Protein AF-0000000087546563 (afdb_homodimer)

Solvent-accessible surface area (backbone atoms only — not comparable to full-atom values): 35695 Å² total; per-residue (Å²): 128,81,80,75,61,71,53,74,60,68,45,46,82,27,60,76,42,55,42,74,51,66,76,96,80,68,78,49,48,36,34,35,38,38,41,41,60,23,12,33,53,44,26,48,36,26,34,49,48,50,50,53,48,50,25,61,22,24,71,49,60,54,56,43,82,40,41,26,10,70,91,32,49,60,36,42,28,61,81,70,51,57,39,75,33,78,34,34,52,90,71,58,72,51,73,38,48,29,43,30,28,32,19,24,93,71,34,78,94,64,90,48,71,68,58,32,51,50,52,49,45,15,45,75,64,67,21,29,38,30,11,34,21,51,14,36,53,58,44,42,71,48,67,70,32,68,78,31,53,35,12,38,22,75,77,48,44,67,36,46,49,68,77,37,71,54,38,41,78,43,40,35,10,45,31,81,40,95,54,32,36,17,11,16,21,37,61,15,21,34,58,48,42,43,57,56,43,34,75,76,62,30,65,57,52,41,50,19,43,40,60,68,58,47,54,13,60,52,73,69,16,58,73,51,58,76,81,46,80,54,86,47,80,80,59,53,66,50,55,54,49,42,53,50,50,48,65,76,23,32,43,66,60,70,50,65,63,54,44,17,56,74,48,71,46,51,56,68,54,49,36,48,47,28,36,73,75,60,52,33,45,58,67,58,46,50,49,48,50,23,46,50,49,31,50,48,43,36,49,40,40,89,59,49,69,61,52,39,24,43,57,30,40,37,93,42,57,67,59,39,44,51,52,35,22,71,68,70,71,43,54,63,73,76,49,40,51,77,76,68,69,70,72,79,115,127,80,79,76,58,70,51,71,62,68,46,44,80,27,59,76,42,55,42,74,51,68,75,94,80,68,80,49,47,38,34,36,37,37,40,41,61,23,12,35,52,46,26,50,36,26,34,49,48,50,51,52,48,48,25,64,23,24,74,50,60,54,56,42,81,40,42,25,10,71,92,32,50,60,35,41,29,60,82,69,52,58,40,75,34,79,35,35,51,89,71,59,72,54,73,38,49,29,43,32,28,33,19,23,94,71,34,78,92,62,90,48,71,68,58,32,52,50,51,49,45,16,45,75,62,65,22,29,37,29,9,32,19,50,15,37,53,57,44,41,72,48,68,71,31,68,78,33,53,35,12,38,22,77,76,49,44,67,35,45,49,69,77,37,73,56,38,41,80,44,41,34,9,46,30,81,39,95,52,32,35,16,10,16,21,36,60,14,22,33,58,48,42,43,58,56,41,32,77,75,61,31,64,56,52,40,50,19,44,40,59,68,59,48,53,13,58,52,72,69,18,58,72,52,59,72,86,47,79,58,77,45,80,81,57,52,65,50,57,54,50,41,52,49,50,48,65,76,23,33,42,65,60,70,50,66,63,55,43,18,57,75,48,69,46,51,56,67,55,48,38,49,48,28,36,73,75,58,49,35,44,58,68,58,46,51,50,50,51,24,46,51,49,31,50,47,43,36,49,40,40,89,59,49,69,61,51,40,24,42,57,29,41,37,92,42,57,69,60,39,44,52,52,35,21,71,68,69,70,44,54,63,75,75,51,41,52,76,77,69,70,70,72,80,114

Structure (mmCIF, N/CA/C/O backbone):
data_AF-0000000087546563-model_v1
#
loop_
_entity.id
_entity.type
_entity.pdbx_description
1 polymer 'HTH araC/xylS-type domain-containing protein'
#
loop_
_atom_site.group_PDB
_atom_site.id
_atom_site.type_symbol
_atom_site.label_atom_id
_atom_site.label_alt_id
_atom_site.label_comp_id
_atom_site.label_asym_id
_atom_site.label_entity_id
_atom_site.label_seq_id
_atom_site.pdbx_PDB_ins_code
_atom_site.Cartn_x
_atom_site.Cartn_y
_atom_site.Cartn_z
_atom_site.occupancy
_atom_site.B_iso_or_equiv
_atom_site.auth_se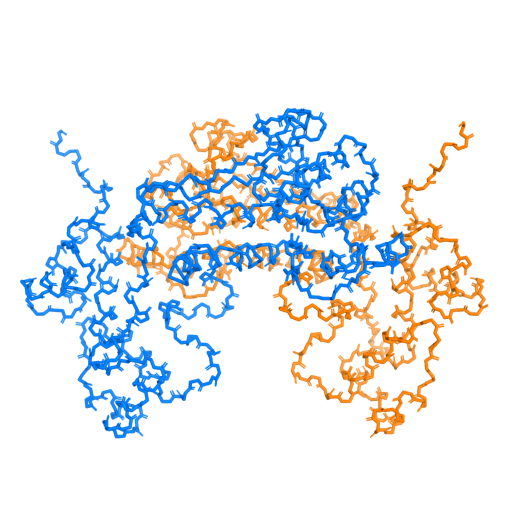q_id
_atom_site.auth_comp_id
_atom_site.auth_asym_id
_atom_site.auth_atom_id
_atom_site.pdbx_PDB_model_num
ATOM 1 N N . MET A 1 1 ? -28.641 -32.812 5.699 1 21.67 1 MET A N 1
ATOM 2 C CA . MET A 1 1 ? -27.547 -33.031 4.758 1 21.67 1 MET A CA 1
ATOM 3 C C . MET A 1 1 ? -26.312 -32.25 5.168 1 21.67 1 MET A C 1
ATOM 5 O O . MET A 1 1 ? -26.391 -31.078 5.516 1 21.67 1 MET A O 1
ATOM 9 N N . PRO A 1 2 ? -25.25 -32.844 5.727 1 24.44 2 PRO A N 1
ATOM 10 C CA . PRO A 1 2 ? -24.172 -32.156 6.461 1 24.44 2 PRO A CA 1
ATOM 11 C C . PRO A 1 2 ? -23.578 -30.984 5.688 1 24.44 2 PRO A C 1
ATOM 13 O O . PRO A 1 2 ? -23.641 -30.953 4.457 1 24.44 2 PRO A O 1
ATOM 16 N N . SER A 1 3 ? -23.609 -29.812 6.211 1 26.53 3 SER A N 1
ATOM 17 C CA . SER A 1 3 ? -23.156 -28.531 5.688 1 26.53 3 SER A CA 1
ATOM 18 C C . SER A 1 3 ? -21.797 -28.656 4.996 1 26.53 3 SER A C 1
ATOM 20 O O . SER A 1 3 ? -20.875 -29.234 5.559 1 26.53 3 SER A O 1
ATOM 22 N N . ALA A 1 4 ? -21.766 -28.812 3.709 1 29.7 4 ALA A N 1
ATOM 23 C CA . ALA A 1 4 ? -20.656 -28.984 2.768 1 29.7 4 ALA A CA 1
ATOM 24 C C . ALA A 1 4 ? -19.469 -28.125 3.16 1 29.7 4 ALA A C 1
ATOM 26 O O . ALA A 1 4 ? -19.609 -26.906 3.346 1 29.7 4 ALA A O 1
ATOM 27 N N . PHE A 1 5 ? -18.531 -28.625 3.834 1 29.25 5 PHE A N 1
ATOM 28 C CA . PHE A 1 5 ? -17.219 -28.047 4.141 1 29.25 5 PHE A CA 1
ATOM 29 C C . PHE A 1 5 ? -16.656 -27.328 2.926 1 29.25 5 PHE A C 1
ATOM 31 O O . PHE A 1 5 ? -16.453 -27.938 1.87 1 29.25 5 PHE A O 1
ATOM 38 N N . GLU A 1 6 ? -17.031 -26.203 2.762 1 35.12 6 GLU A N 1
ATOM 39 C CA . GLU A 1 6 ? -16.375 -25.422 1.713 1 35.12 6 GLU A CA 1
ATOM 40 C C . GLU A 1 6 ? -14.891 -25.203 2.035 1 35.12 6 GLU A C 1
ATOM 42 O O . GLU A 1 6 ? -14.555 -24.641 3.076 1 35.12 6 GLU A O 1
ATOM 47 N N . SER A 1 7 ? -14.094 -26.047 1.576 1 39.12 7 SER A N 1
ATOM 48 C CA . SER A 1 7 ? -12.656 -26.047 1.79 1 39.12 7 SER A CA 1
ATOM 49 C C . SER A 1 7 ? -12.078 -24.641 1.664 1 39.12 7 SER A C 1
ATOM 51 O O . SER A 1 7 ? -12.367 -23.922 0.703 1 39.12 7 SER A O 1
ATOM 53 N N . VAL A 1 8 ? -11.711 -24.188 2.803 1 39.94 8 VAL A N 1
ATOM 54 C CA . VAL A 1 8 ? -11.055 -22.891 2.873 1 39.94 8 VAL A CA 1
ATOM 55 C C . VAL A 1 8 ? -9.922 -22.828 1.847 1 39.94 8 VAL A C 1
ATOM 57 O O . VAL A 1 8 ? -9.57 -21.75 1.373 1 39.94 8 VAL A O 1
ATOM 60 N N . LEU A 1 9 ? -9.469 -24.094 1.472 1 39.16 9 LEU A N 1
ATOM 61 C CA . LEU A 1 9 ? -8.305 -24.156 0.592 1 39.16 9 LEU A CA 1
ATOM 62 C C . LEU A 1 9 ? -8.734 -24.141 -0.873 1 39.16 9 LEU A C 1
ATOM 64 O O . LEU A 1 9 ? -7.93 -23.844 -1.755 1 39.16 9 LEU A O 1
ATOM 68 N N . LYS A 1 10 ? -10 -24.641 -1.037 1 39.56 10 LYS A N 1
ATOM 69 C CA . LYS A 1 10 ? -10.453 -24.766 -2.42 1 39.56 10 LYS A CA 1
ATOM 70 C C . LYS A 1 10 ? -10.32 -23.438 -3.162 1 39.56 10 LYS A C 1
ATOM 72 O O . LYS A 1 10 ? -10.008 -23.422 -4.355 1 39.56 10 LYS A O 1
ATOM 77 N N . ASN A 1 11 ? -10.641 -22.406 -2.293 1 38.78 11 ASN A N 1
ATOM 78 C CA . ASN A 1 11 ? -10.688 -21.125 -2.982 1 38.78 11 ASN A CA 1
ATOM 79 C C . ASN A 1 11 ? -9.352 -20.406 -2.912 1 38.78 11 ASN A C 1
ATOM 81 O O . ASN A 1 11 ? -9.273 -19.188 -3.156 1 38.78 11 ASN A O 1
ATOM 85 N N . LYS A 1 12 ? -8.352 -21.156 -2.439 1 39.34 12 LYS A N 1
ATOM 86 C CA . LYS A 1 12 ? -7.008 -20.594 -2.426 1 39.34 12 LYS A CA 1
ATOM 87 C C . LYS A 1 12 ? -6.348 -20.719 -3.797 1 39.34 12 LYS A C 1
ATOM 89 O O . LYS A 1 12 ? -6.734 -21.562 -4.605 1 39.34 12 LYS A O 1
ATOM 94 N N . ASN A 1 13 ? -5.449 -19.938 -4.066 1 36.09 13 ASN A N 1
ATOM 95 C CA . ASN A 1 13 ? -4.695 -19.859 -5.312 1 36.09 13 ASN A CA 1
ATOM 96 C C . ASN A 1 13 ? -5.613 -19.641 -6.512 1 36.09 13 ASN A C 1
ATOM 98 O O . ASN A 1 13 ? -5.43 -20.25 -7.562 1 36.09 13 ASN A O 1
ATOM 102 N N . MET A 1 14 ? -6.809 -19.125 -6.152 1 36.34 14 MET A N 1
ATOM 103 C CA . MET A 1 14 ? -7.789 -18.875 -7.203 1 36.34 14 MET A CA 1
ATOM 104 C C . MET A 1 14 ? -7.301 -17.781 -8.156 1 36.34 14 MET A C 1
ATOM 106 O O . MET A 1 14 ? -7.992 -17.453 -9.125 1 36.34 14 MET A O 1
ATOM 110 N N . ALA A 1 15 ? -6.367 -17.062 -7.707 1 36.5 15 ALA A N 1
ATOM 111 C CA . ALA A 1 15 ? -5.918 -15.984 -8.594 1 36.5 15 ALA A CA 1
ATOM 112 C C . ALA A 1 15 ? -5.859 -16.453 -10.039 1 36.5 15 ALA A C 1
ATOM 114 O O . ALA A 1 15 ? -5.906 -15.641 -10.969 1 36.5 15 ALA A O 1
ATOM 115 N N . TYR A 1 16 ? -5.711 -17.828 -10.258 1 35.41 16 TYR A N 1
ATOM 116 C CA . TYR A 1 16 ? -5.52 -18.297 -11.625 1 35.41 16 TYR A CA 1
ATOM 117 C C . TYR A 1 16 ? -6.801 -18.922 -12.164 1 35.41 16 TYR A C 1
ATOM 119 O O . TYR A 1 16 ? -6.812 -19.469 -13.281 1 35.41 16 TYR A O 1
ATOM 127 N N . ARG A 1 17 ? -7.773 -19.188 -11.359 1 38.88 17 ARG A N 1
ATOM 128 C CA . ARG A 1 17 ? -8.992 -19.703 -11.977 1 38.88 17 ARG A CA 1
ATOM 129 C C . ARG A 1 17 ? -10.031 -18.594 -12.133 1 38.88 17 ARG A C 1
ATOM 131 O O . ARG A 1 17 ? -10.273 -17.812 -11.195 1 38.88 17 ARG A O 1
ATOM 138 N N . ARG A 1 18 ? -10.344 -18.266 -13.398 1 42.06 18 ARG A N 1
ATOM 139 C CA . ARG A 1 18 ? -11.484 -17.406 -13.672 1 42.06 18 ARG A CA 1
ATOM 140 C C . ARG A 1 18 ? -12.711 -17.844 -12.875 1 42.06 18 ARG A C 1
ATOM 142 O O . ARG A 1 18 ? -13.109 -19.016 -12.945 1 42.06 18 ARG A O 1
ATOM 149 N N . LEU A 1 19 ? -12.859 -17.391 -11.641 1 44.19 19 LEU A N 1
ATOM 150 C CA . LEU A 1 19 ? -14.094 -17.688 -10.922 1 44.19 19 LEU A CA 1
ATOM 151 C C . LEU A 1 19 ? -15.305 -17.547 -11.844 1 44.19 19 LEU A C 1
ATOM 153 O O . LEU A 1 19 ? -15.305 -16.703 -12.742 1 44.19 19 LEU A O 1
ATOM 157 N N . GLY A 1 20 ? -15.891 -18.562 -12.188 1 42.91 20 GLY A N 1
ATOM 158 C CA . GLY A 1 20 ? -17.109 -18.547 -12.992 1 42.91 20 GLY A CA 1
ATOM 159 C C . GLY A 1 20 ? -17.938 -17.297 -12.789 1 42.91 20 GLY A C 1
ATOM 160 O O . GLY A 1 20 ? -17.859 -16.656 -11.742 1 42.91 20 GLY A O 1
ATOM 161 N N . SER A 1 21 ? -18 -16.469 -13.875 1 45.44 21 SER A N 1
ATOM 162 C CA . SER A 1 21 ? -18.812 -15.258 -13.891 1 45.44 21 SER A CA 1
ATOM 163 C C . SER A 1 21 ? -20.125 -15.461 -13.133 1 45.44 21 SER A C 1
ATOM 165 O O . SER A 1 21 ? -20.75 -16.516 -13.234 1 45.44 21 SER A O 1
ATOM 167 N N . PRO A 1 22 ? -20.266 -14.82 -12.055 1 44.06 22 PRO A N 1
ATOM 168 C CA . PRO A 1 22 ? -21.703 -14.898 -11.773 1 44.06 22 PRO A CA 1
ATOM 169 C C . PRO A 1 22 ? -22.547 -14.961 -13.047 1 44.06 22 PRO A C 1
ATOM 171 O O . PRO A 1 22 ? -22.047 -14.695 -14.141 1 44.06 22 PRO A O 1
ATOM 174 N N . GLY A 1 23 ? -23.891 -15.031 -13.023 1 45.31 23 GLY A N 1
ATOM 175 C CA . GLY A 1 23 ? -24.844 -15.141 -14.125 1 45.31 23 GLY A CA 1
ATOM 176 C C . GLY A 1 23 ? -24.547 -14.18 -15.266 1 45.31 23 GLY A C 1
ATOM 177 O O . GLY A 1 23 ? -24.078 -13.062 -15.031 1 45.31 23 GLY A O 1
ATOM 178 N N . ALA A 1 24 ? -24.25 -14.656 -16.562 1 47.72 24 ALA A N 1
ATOM 179 C CA . ALA A 1 24 ? -24.078 -14.086 -17.906 1 47.72 24 ALA A CA 1
ATOM 180 C C . ALA A 1 24 ? -24.75 -12.719 -18 1 47.72 24 ALA A C 1
ATOM 182 O O . ALA A 1 24 ? -24.297 -11.859 -18.766 1 47.72 24 ALA A O 1
ATOM 183 N N . ASP A 1 25 ? -25.719 -12.297 -17.125 1 57 25 ASP A N 1
ATOM 184 C CA . ASP A 1 25 ? -26.594 -11.203 -17.516 1 57 25 ASP A CA 1
ATOM 185 C C . ASP A 1 25 ? -26.312 -9.953 -16.688 1 57 25 ASP A C 1
ATOM 187 O O . ASP A 1 25 ? -27.016 -8.953 -16.812 1 57 25 ASP A O 1
ATOM 191 N N . GLN A 1 26 ? -25.25 -9.867 -15.773 1 69.5 26 GLN A N 1
ATOM 192 C CA . GLN A 1 26 ? -25.266 -8.641 -14.984 1 69.5 26 GLN A CA 1
ATOM 193 C C . GLN A 1 26 ? -24.203 -7.656 -15.492 1 69.5 26 GLN A C 1
ATOM 195 O O . GLN A 1 26 ? -23.062 -8.031 -15.727 1 69.5 26 GLN A O 1
ATOM 200 N N . ALA A 1 27 ? -24.656 -6.383 -15.883 1 85.62 27 ALA A N 1
ATOM 201 C CA . ALA A 1 27 ? -23.797 -5.273 -16.281 1 85.62 27 ALA A CA 1
ATOM 202 C C . ALA A 1 27 ? -22.734 -4.992 -15.219 1 85.62 27 ALA A C 1
ATOM 204 O O . ALA A 1 27 ? -22.984 -5.125 -14.023 1 85.62 27 ALA A O 1
ATOM 205 N N . PRO A 1 28 ? -21.5 -4.699 -15.586 1 91.38 28 PRO A N 1
ATOM 206 C CA . PRO A 1 28 ? -20.438 -4.402 -14.625 1 91.38 28 PRO A CA 1
ATOM 207 C C . PRO A 1 28 ? -20.75 -3.188 -13.758 1 91.38 28 PRO A C 1
ATOM 209 O O . PRO A 1 28 ? -21.469 -2.281 -14.195 1 91.38 28 PRO A O 1
ATOM 212 N N . THR A 1 29 ? -20.359 -3.262 -12.531 1 95.5 29 THR A N 1
ATOM 213 C CA . THR A 1 29 ? -20.438 -2.111 -11.641 1 95.5 29 THR A CA 1
ATOM 214 C C . THR A 1 29 ? -19.531 -0.98 -12.125 1 95.5 29 THR A C 1
ATOM 216 O O . THR A 1 29 ? -18.344 -1.188 -12.367 1 95.5 29 THR A O 1
ATOM 219 N N . ARG A 1 30 ? -20.141 0.19 -12.336 1 95.81 30 ARG A N 1
ATOM 220 C CA . ARG A 1 30 ? -19.391 1.343 -12.828 1 95.81 30 ARG A CA 1
ATOM 221 C C . ARG A 1 30 ? -18.719 2.084 -11.672 1 95.81 30 ARG A C 1
ATOM 223 O O . ARG A 1 30 ? -19.391 2.6 -10.781 1 95.81 30 ARG A O 1
ATOM 230 N N . VAL A 1 31 ? -17.359 2.145 -11.695 1 97.81 31 VAL A N 1
ATOM 231 C CA . VAL A 1 31 ? -16.578 2.814 -10.648 1 97.81 31 VAL A CA 1
ATOM 232 C C . VAL A 1 31 ? -15.789 3.965 -11.258 1 97.81 31 VAL A C 1
ATOM 234 O O . VAL A 1 31 ? -14.977 3.758 -12.164 1 97.81 31 VAL A O 1
ATOM 237 N N . ALA A 1 32 ? -16.016 5.18 -10.758 1 98.31 32 ALA A N 1
ATOM 238 C CA . ALA A 1 32 ? -15.266 6.34 -11.234 1 98.31 32 ALA A CA 1
ATOM 239 C C . ALA A 1 32 ? -14.375 6.906 -10.133 1 98.31 32 ALA A C 1
ATOM 241 O O . ALA A 1 32 ? -14.789 7.004 -8.977 1 98.31 32 ALA A O 1
ATOM 242 N N . PHE A 1 33 ? -13.164 7.195 -10.484 1 98.56 33 PHE A N 1
ATOM 243 C CA . PHE A 1 33 ? -12.219 7.891 -9.609 1 98.56 33 PHE A CA 1
ATOM 244 C C . PHE A 1 33 ? -11.945 9.297 -10.133 1 98.56 33 PHE A C 1
ATOM 246 O O . PHE A 1 33 ? -11.43 9.469 -11.242 1 98.56 33 PHE A O 1
ATOM 253 N N . VAL A 1 34 ? -12.289 10.273 -9.344 1 98.69 34 VAL A N 1
ATOM 254 C CA . VAL A 1 34 ? -11.938 11.656 -9.664 1 98.69 34 VAL A CA 1
ATOM 255 C C . VAL A 1 34 ? -10.555 11.984 -9.109 1 98.69 34 VAL A C 1
ATOM 257 O O . VAL A 1 34 ? -10.344 11.961 -7.895 1 98.69 34 VAL A O 1
ATOM 260 N N . LEU A 1 35 ? -9.672 12.297 -9.992 1 98.06 35 LEU A N 1
ATOM 261 C CA . LEU A 1 35 ? -8.289 12.562 -9.609 1 98.06 35 LEU A CA 1
ATOM 262 C C . LEU A 1 35 ? -8.047 14.055 -9.469 1 98.06 35 LEU A C 1
ATOM 264 O O . LEU A 1 35 ? -8.125 14.797 -10.453 1 98.06 35 LEU A O 1
ATOM 268 N N . MET A 1 36 ? -7.758 14.484 -8.234 1 97.62 36 MET A N 1
ATOM 269 C CA . MET A 1 36 ? -7.355 15.867 -7.988 1 97.62 36 MET A CA 1
ATOM 270 C C . MET A 1 36 ? -5.887 16.078 -8.344 1 97.62 36 MET A C 1
ATOM 272 O O . MET A 1 36 ? -5.109 15.125 -8.367 1 97.62 36 MET A O 1
ATOM 276 N N . ASP A 1 37 ? -5.504 17.297 -8.617 1 94.81 37 ASP A N 1
ATOM 277 C CA . ASP A 1 37 ? -4.086 17.578 -8.805 1 94.81 37 ASP A CA 1
ATOM 278 C C . ASP A 1 37 ? -3.281 17.219 -7.562 1 94.81 37 ASP A C 1
ATOM 280 O O . ASP A 1 37 ? -3.672 17.562 -6.445 1 94.81 37 ASP A O 1
ATOM 284 N N . ASN A 1 38 ? -2.197 16.453 -7.789 1 93.44 38 ASN A N 1
ATOM 285 C CA . ASN A 1 38 ? -1.298 16.016 -6.723 1 93.44 38 ASN A CA 1
ATOM 286 C C . ASN A 1 38 ? -1.952 14.969 -5.832 1 93.44 38 ASN A C 1
ATOM 288 O O . ASN A 1 38 ? -1.668 14.898 -4.637 1 93.44 38 ASN A O 1
ATOM 292 N N . PHE A 1 39 ? -2.869 14.234 -6.43 1 96.75 39 PHE A N 1
ATOM 293 C CA . PHE A 1 39 ? -3.486 13.156 -5.664 1 96.75 39 PHE A CA 1
ATOM 294 C C . PHE A 1 39 ? -2.449 12.117 -5.27 1 96.75 39 PHE A C 1
ATOM 296 O O . PHE A 1 39 ? -1.395 12.008 -5.898 1 96.75 39 PHE A O 1
ATOM 303 N N . SER A 1 40 ? -2.752 11.414 -4.18 1 97.25 40 SER A N 1
ATOM 304 C CA . SER A 1 40 ? -1.879 10.328 -3.748 1 97.25 40 SER A CA 1
ATOM 305 C C . SER A 1 40 ? -1.948 9.148 -4.711 1 97.25 40 SER A C 1
ATOM 307 O O . SER A 1 40 ? -2.938 8.414 -4.734 1 97.25 40 SER A O 1
ATOM 309 N N . MET A 1 41 ? -0.913 8.945 -5.438 1 95.56 41 MET A N 1
ATOM 310 C CA . MET A 1 41 ? -0.834 7.816 -6.367 1 95.56 41 MET A CA 1
ATOM 311 C C . MET A 1 41 ? -0.939 6.488 -5.621 1 95.56 41 MET A C 1
ATOM 313 O O . MET A 1 41 ? -1.61 5.566 -6.086 1 95.56 41 MET A O 1
ATOM 317 N N . MET A 1 42 ? -0.294 6.398 -4.488 1 95.56 42 MET A N 1
ATOM 318 C CA . MET A 1 42 ? -0.267 5.156 -3.721 1 95.56 42 MET A CA 1
ATOM 319 C C . MET A 1 42 ? -1.67 4.77 -3.262 1 95.56 42 MET A C 1
ATOM 321 O O . MET A 1 42 ? -2.074 3.613 -3.396 1 95.56 42 MET A O 1
ATOM 325 N N . SER A 1 43 ? -2.42 5.738 -2.748 1 97.12 43 SER A N 1
ATOM 326 C CA . SER A 1 43 ? -3.789 5.465 -2.318 1 97.12 43 SER A CA 1
ATOM 327 C C . SER A 1 43 ? -4.672 5.078 -3.498 1 97.12 43 SER A C 1
ATOM 329 O O . SER A 1 43 ? -5.477 4.148 -3.398 1 97.12 43 SER A O 1
ATOM 331 N N . PHE A 1 44 ? -4.523 5.809 -4.559 1 97.69 44 PHE A N 1
ATOM 332 C CA . PHE A 1 44 ? -5.297 5.551 -5.766 1 97.69 44 PHE A CA 1
ATOM 333 C C . PHE A 1 44 ? -5.016 4.148 -6.301 1 97.69 44 PHE A C 1
ATOM 335 O O . PHE A 1 44 ? -5.945 3.396 -6.598 1 97.69 44 PHE A O 1
ATOM 342 N N . THR A 1 45 ? -3.795 3.803 -6.391 1 95.81 45 THR A N 1
ATOM 343 C CA . THR A 1 45 ? -3.398 2.514 -6.949 1 95.81 45 THR A CA 1
ATOM 344 C C . THR A 1 45 ? -3.889 1.369 -6.062 1 95.81 45 THR A C 1
ATOM 346 O O . THR A 1 45 ? -4.301 0.322 -6.566 1 95.81 45 THR A O 1
ATOM 349 N N . GLY A 1 46 ? -3.779 1.544 -4.738 1 96.12 46 GLY A N 1
ATOM 350 C CA . GLY A 1 46 ? -4.328 0.532 -3.85 1 96.12 46 GLY A CA 1
ATOM 351 C C . GLY A 1 46 ? -5.797 0.253 -4.098 1 96.12 46 GLY A C 1
ATOM 352 O O . GLY A 1 46 ? -6.219 -0.905 -4.113 1 96.12 46 GLY A O 1
ATOM 353 N N . ALA A 1 47 ? -6.551 1.257 -4.336 1 97.5 47 ALA A N 1
ATOM 354 C CA . ALA A 1 47 ? -7.984 1.117 -4.582 1 97.5 47 ALA A CA 1
ATOM 355 C C . ALA A 1 47 ? -8.25 0.456 -5.93 1 97.5 47 ALA A C 1
ATOM 357 O O . ALA A 1 47 ? -9.039 -0.482 -6.023 1 97.5 47 ALA A O 1
ATOM 358 N N . VAL A 1 48 ? -7.559 0.888 -6.949 1 97 48 VAL A N 1
ATOM 359 C CA . VAL A 1 48 ? -7.789 0.413 -8.305 1 97 48 VAL A CA 1
ATOM 360 C C . VAL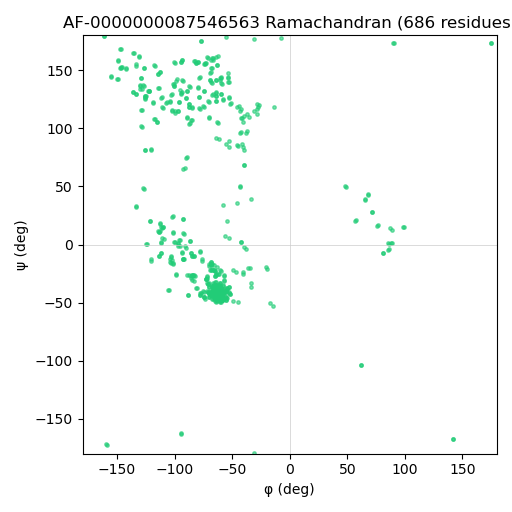 A 1 48 ? -7.316 -1.033 -8.438 1 97 48 VAL A C 1
ATOM 362 O O . VAL A 1 48 ? -7.938 -1.833 -9.148 1 97 48 VAL A O 1
ATOM 365 N N . ASP A 1 49 ? -6.211 -1.368 -7.754 1 95.75 49 ASP A N 1
ATOM 366 C CA . ASP A 1 49 ? -5.645 -2.709 -7.852 1 95.75 49 ASP A CA 1
ATOM 367 C C . ASP A 1 49 ? -6.645 -3.766 -7.387 1 95.75 49 ASP A C 1
ATOM 369 O O . ASP A 1 49 ? -6.723 -4.848 -7.969 1 95.75 49 ASP A O 1
ATOM 373 N N . ALA A 1 50 ? -7.41 -3.439 -6.355 1 95.75 50 ALA A N 1
ATOM 374 C CA . ALA A 1 50 ? -8.438 -4.355 -5.875 1 95.75 50 ALA A CA 1
ATOM 375 C C . ALA A 1 50 ? -9.438 -4.688 -6.977 1 95.75 50 ALA A C 1
ATOM 377 O O . ALA A 1 50 ? -9.773 -5.855 -7.188 1 95.75 50 ALA A O 1
ATOM 378 N N . LEU A 1 51 ? -9.859 -3.705 -7.746 1 94.94 51 LEU A N 1
ATOM 379 C CA . LEU A 1 51 ? -10.875 -3.861 -8.781 1 94.94 51 LEU A CA 1
ATOM 380 C C . LEU A 1 51 ? -10.305 -4.59 -9.992 1 94.94 51 LEU A C 1
ATOM 382 O O . LEU A 1 51 ? -10.945 -5.492 -10.539 1 94.94 51 LEU A O 1
ATOM 386 N N . VAL A 1 52 ? -9.109 -4.164 -10.383 1 92.5 52 VAL A N 1
ATOM 387 C CA . VAL A 1 52 ? -8.484 -4.758 -11.562 1 92.5 52 VAL A CA 1
ATOM 388 C C . VAL A 1 52 ? -8.188 -6.234 -11.305 1 92.5 52 VAL A C 1
ATOM 390 O O . VAL A 1 52 ? -8.43 -7.078 -12.164 1 92.5 52 VAL A O 1
ATOM 393 N N . THR A 1 53 ? -7.66 -6.535 -10.102 1 90.62 53 THR A N 1
ATOM 394 C CA . THR A 1 53 ? -7.371 -7.922 -9.75 1 90.62 53 THR A CA 1
ATOM 395 C C . THR A 1 53 ? -8.656 -8.742 -9.672 1 90.62 53 THR A C 1
ATOM 397 O O . THR A 1 53 ? -8.688 -9.898 -10.102 1 90.62 53 THR A O 1
ATOM 400 N N . ALA A 1 54 ? -9.75 -8.156 -9.141 1 90.75 54 ALA A N 1
ATOM 401 C CA . ALA A 1 54 ? -11.047 -8.828 -9.148 1 90.75 54 ALA A CA 1
ATOM 402 C C . ALA A 1 54 ? -11.453 -9.227 -10.57 1 90.75 54 ALA A C 1
ATOM 404 O O . ALA A 1 54 ? -11.883 -10.359 -10.805 1 90.75 54 ALA A O 1
ATOM 405 N N . ASN A 1 55 ? -11.32 -8.266 -11.508 1 86.12 55 ASN A N 1
ATOM 406 C CA . ASN A 1 55 ? -11.664 -8.539 -12.898 1 86.12 55 ASN A CA 1
ATOM 407 C C . ASN A 1 55 ? -10.82 -9.672 -13.477 1 86.12 55 ASN A C 1
ATOM 409 O O . ASN A 1 55 ? -11.305 -10.477 -14.273 1 86.12 55 ASN A O 1
ATOM 413 N N . LEU A 1 56 ? -9.531 -9.672 -13.062 1 78.94 56 LEU A N 1
ATOM 414 C CA . LEU A 1 56 ? -8.617 -10.695 -13.555 1 78.94 56 LEU A CA 1
ATOM 415 C C . LEU A 1 56 ? -9.047 -12.078 -13.07 1 78.94 56 LEU A C 1
ATOM 417 O O . LEU A 1 56 ? -8.781 -13.086 -13.734 1 78.94 56 LEU A O 1
ATOM 421 N N . MET A 1 57 ? -9.734 -12.094 -11.93 1 76.69 57 MET A N 1
ATOM 422 C CA . MET A 1 57 ? -10.117 -13.352 -11.305 1 76.69 57 MET A CA 1
ATOM 423 C C . MET A 1 57 ? -11.438 -13.867 -11.875 1 76.69 57 MET A C 1
ATOM 425 O O . MET A 1 57 ? -11.852 -14.992 -11.594 1 76.69 57 MET A O 1
ATOM 429 N N . CYS A 1 58 ? -12.062 -13.023 -12.703 1 74.5 58 CYS A N 1
ATOM 430 C CA . CYS A 1 58 ? -13.375 -13.367 -13.242 1 74.5 58 CYS A CA 1
ATOM 431 C C . CYS A 1 58 ? -13.336 -13.5 -14.758 1 74.5 58 CYS A C 1
ATOM 433 O O . CYS A 1 58 ? -12.453 -12.93 -15.406 1 74.5 58 CYS A O 1
ATOM 435 N N . ASP A 1 59 ? -14.234 -14.281 -15.305 1 66.81 59 ASP A N 1
ATOM 436 C CA . ASP A 1 59 ? -14.305 -14.461 -16.75 1 66.81 59 ASP A CA 1
ATOM 437 C C . ASP A 1 59 ? -14.711 -13.164 -17.453 1 66.81 59 ASP A C 1
ATOM 439 O O . ASP A 1 59 ? -14.172 -12.828 -18.5 1 66.81 59 ASP A O 1
ATOM 443 N N . MET A 1 60 ? -15.695 -12.57 -16.812 1 74.81 60 MET A N 1
ATOM 444 C CA . MET A 1 60 ? -16.125 -11.258 -17.281 1 74.81 60 MET A CA 1
ATOM 445 C C . MET A 1 60 ? -15.805 -10.18 -16.266 1 74.81 60 MET A C 1
ATOM 447 O O . MET A 1 60 ? -15.891 -10.414 -15.062 1 74.81 60 MET A O 1
ATOM 451 N N . PRO A 1 61 ? -15.555 -9.047 -16.797 1 82.44 61 PRO A N 1
ATOM 452 C CA . PRO A 1 61 ? -15.234 -7.98 -15.844 1 82.44 61 PRO A CA 1
ATOM 453 C C . PRO A 1 61 ? -16.406 -7.641 -14.914 1 82.44 61 PRO A C 1
ATOM 455 O O . PRO A 1 61 ? -17.531 -7.469 -15.383 1 82.44 61 PRO A O 1
ATOM 458 N N . LEU A 1 62 ? -16.156 -7.574 -13.672 1 89.12 62 LEU A N 1
ATOM 459 C CA . LEU A 1 62 ? -17.141 -7.211 -12.664 1 89.12 62 LEU A CA 1
ATOM 460 C C . LEU A 1 62 ? -17.25 -5.695 -12.523 1 89.12 62 LEU A C 1
ATOM 462 O O . LEU A 1 62 ? -18.297 -5.176 -12.148 1 89.12 62 LEU A O 1
ATOM 466 N N . TYR A 1 63 ? -16.125 -5.07 -12.875 1 93.38 63 TYR A N 1
ATOM 467 C CA . TYR A 1 63 ? -16.062 -3.629 -12.656 1 93.38 63 TYR A CA 1
ATOM 468 C C . TYR A 1 63 ? -15.586 -2.908 -13.914 1 93.38 63 TYR A C 1
ATOM 470 O O . TYR A 1 63 ? -14.711 -3.4 -14.625 1 93.38 63 TYR A O 1
ATOM 478 N N . GLU A 1 64 ? -16.219 -1.864 -14.195 1 93.69 64 GLU A N 1
ATOM 479 C CA . GLU A 1 64 ? -15.742 -0.881 -15.164 1 93.69 64 GLU A CA 1
ATOM 480 C C . GLU A 1 64 ? -15.148 0.34 -14.469 1 93.69 64 GLU A C 1
ATOM 482 O O . GLU A 1 64 ? -15.852 1.058 -13.75 1 93.69 64 GLU A O 1
ATOM 487 N N . ILE A 1 65 ? -13.883 0.533 -14.672 1 95.69 65 ILE A N 1
ATOM 488 C CA . ILE A 1 65 ? -13.156 1.564 -13.938 1 95.69 65 ILE A CA 1
ATOM 489 C C . ILE A 1 65 ? -12.938 2.779 -14.836 1 95.69 65 ILE A C 1
ATOM 491 O O . ILE A 1 65 ? -12.453 2.648 -15.961 1 95.69 65 ILE A O 1
ATOM 495 N N . LEU A 1 66 ? -13.289 3.912 -14.312 1 95.25 66 LEU A N 1
ATOM 496 C CA . LEU A 1 66 ? -13.18 5.172 -15.047 1 95.25 66 LEU A CA 1
ATOM 497 C C . LEU A 1 66 ? -12.375 6.191 -14.25 1 95.25 66 LEU A C 1
ATOM 499 O O . LEU A 1 66 ? -12.633 6.402 -13.062 1 95.25 66 LEU A O 1
ATOM 503 N N . THR A 1 67 ? -11.359 6.766 -14.891 1 96.38 67 THR A N 1
ATOM 504 C CA . THR A 1 67 ? -10.617 7.863 -14.273 1 96.38 67 THR A CA 1
ATOM 505 C C . THR A 1 67 ? -11.086 9.203 -14.828 1 96.38 67 THR A C 1
ATOM 507 O O . THR A 1 67 ? -11.312 9.344 -16.031 1 96.38 67 THR A O 1
ATOM 510 N N . VAL A 1 68 ? -11.25 10.148 -13.914 1 97.75 68 VAL A N 1
ATOM 511 C CA . VAL A 1 68 ? -11.805 11.445 -14.266 1 97.75 68 VAL A CA 1
ATOM 512 C C . VAL A 1 68 ? -10.852 12.555 -13.812 1 97.75 68 VAL A C 1
ATOM 514 O O . VAL A 1 68 ? -10.484 12.617 -12.633 1 97.75 68 VAL A O 1
ATOM 517 N N . GLY A 1 69 ? -10.461 13.414 -14.727 1 96.75 69 GLY A N 1
ATOM 518 C CA . GLY A 1 69 ? -9.617 14.547 -14.383 1 96.75 69 GLY A CA 1
ATOM 519 C C . GLY A 1 69 ? -10.398 15.805 -14.086 1 96.75 69 GLY A C 1
ATOM 520 O O . GLY A 1 69 ? -11.281 16.188 -14.859 1 96.75 69 GLY A O 1
ATOM 521 N N . VAL A 1 70 ? -10.086 16.422 -13.016 1 93.38 70 VAL A N 1
ATOM 522 C CA . VAL A 1 70 ? -10.789 17.641 -12.633 1 93.38 70 VAL A CA 1
ATOM 523 C C . VAL A 1 70 ? -10.281 18.812 -13.477 1 93.38 70 VAL A C 1
ATOM 525 O O . VAL A 1 70 ? -11.062 19.672 -13.883 1 93.38 70 VAL A O 1
ATOM 528 N N . SER A 1 71 ? -8.977 18.938 -13.719 1 84.94 71 SER A N 1
ATOM 529 C CA . SER A 1 71 ? -8.375 20.078 -14.398 1 84.94 71 SER A CA 1
ATOM 530 C C . SER A 1 71 ? -8.062 19.75 -15.852 1 84.94 71 SER A C 1
ATOM 532 O O . SER A 1 71 ? -7.422 20.547 -16.547 1 84.94 71 SER A O 1
ATOM 534 N N . GLY A 1 72 ? -8.547 18.609 -16.391 1 84.5 72 GLY A N 1
ATOM 535 C CA . GLY A 1 72 ? -8.234 18.25 -17.766 1 84.5 72 GLY A CA 1
ATOM 536 C C . GLY A 1 72 ? -7.992 16.766 -17.953 1 84.5 72 GLY A C 1
ATOM 537 O O . GLY A 1 72 ? -8.305 15.961 -17.062 1 84.5 72 GLY A O 1
ATOM 538 N N . GLY A 1 73 ? -7.449 16.422 -19.109 1 89.88 73 GLY A N 1
ATOM 539 C CA . GLY A 1 73 ? -7.27 15.023 -19.484 1 89.88 73 GLY A CA 1
ATOM 540 C C . GLY A 1 73 ? -5.984 14.422 -18.938 1 89.88 73 GLY A C 1
ATOM 541 O O . GLY A 1 73 ? -5.762 13.219 -19.062 1 89.88 73 GLY A O 1
ATOM 542 N N . GLN A 1 74 ? -5.168 15.305 -18.406 1 92.25 74 GLN A N 1
ATOM 543 C CA . GLN A 1 74 ? -3.939 14.852 -17.75 1 92.25 74 GLN A CA 1
ATOM 544 C C . GLN A 1 74 ? -3.844 15.391 -16.328 1 92.25 74 GLN A C 1
ATOM 546 O O . GLN A 1 74 ? -4.055 16.578 -16.094 1 92.25 74 GLN A O 1
ATOM 551 N N . VAL A 1 75 ? -3.615 14.484 -15.406 1 94.75 75 VAL A N 1
ATOM 552 C CA . VAL A 1 75 ? -3.492 14.883 -14.008 1 94.75 75 VAL A CA 1
ATOM 553 C C . VAL A 1 75 ? -2.141 14.43 -13.461 1 94.75 75 VAL A C 1
ATOM 555 O O . VAL A 1 75 ? -1.723 13.289 -13.68 1 94.75 75 VAL A O 1
ATOM 558 N N . THR A 1 76 ? -1.491 15.32 -12.82 1 93 76 THR A N 1
ATOM 559 C CA . THR A 1 76 ? -0.207 14.984 -12.211 1 93 76 THR A CA 1
ATOM 560 C C . THR A 1 76 ? -0.399 14.484 -10.781 1 93 76 THR A C 1
ATOM 562 O O . THR A 1 76 ? -1.034 15.148 -9.961 1 93 76 THR A O 1
ATOM 565 N N . SER A 1 77 ? 0.153 13.312 -10.539 1 94.38 77 SER A N 1
ATOM 566 C CA . SER A 1 77 ? 0.086 12.742 -9.195 1 94.38 77 SER A CA 1
ATOM 567 C C . SER A 1 77 ? 1.088 13.406 -8.258 1 94.38 77 SER A C 1
ATOM 569 O O . SER A 1 77 ? 1.884 14.242 -8.688 1 94.38 77 SER A O 1
ATOM 571 N N . ASP A 1 78 ? 1.044 13.047 -6.992 1 91.5 78 ASP A N 1
ATOM 572 C CA . ASP A 1 78 ? 1.956 13.578 -5.984 1 91.5 78 ASP A CA 1
ATOM 573 C C . ASP A 1 78 ? 3.383 13.094 -6.223 1 91.5 78 ASP A C 1
ATOM 575 O O . ASP A 1 78 ? 4.34 13.68 -5.715 1 91.5 78 ASP A O 1
ATOM 579 N N . LEU A 1 79 ? 3.582 12.07 -7.051 1 90.69 79 LEU A N 1
ATOM 580 C CA . LEU A 1 79 ? 4.906 11.516 -7.324 1 90.69 79 LEU A CA 1
ATOM 581 C C . LEU A 1 79 ? 5.477 12.102 -8.609 1 90.69 79 LEU A C 1
ATOM 583 O O . LEU A 1 79 ? 6.562 11.703 -9.047 1 90.69 79 LEU A O 1
ATOM 587 N N . GLY A 1 80 ? 4.734 12.953 -9.211 1 88.5 80 GLY A N 1
ATOM 588 C CA . GLY A 1 80 ? 5.16 13.523 -10.477 1 88.5 80 GLY A CA 1
ATOM 589 C C . GLY A 1 80 ? 4.785 12.672 -11.68 1 88.5 80 GLY A C 1
ATOM 590 O O . GLY A 1 80 ? 5.109 13.023 -12.812 1 88.5 80 GLY A O 1
ATOM 591 N N . ILE A 1 81 ? 4.145 11.594 -11.477 1 89.62 81 ILE A N 1
ATOM 592 C CA . ILE A 1 81 ? 3.66 10.734 -12.547 1 89.62 81 ILE A CA 1
ATOM 593 C C . ILE A 1 81 ? 2.383 11.32 -13.148 1 89.62 81 ILE A C 1
ATOM 595 O O . ILE A 1 81 ? 1.421 11.594 -12.422 1 89.62 81 ILE A O 1
ATOM 599 N N . VAL A 1 82 ? 2.393 11.469 -14.398 1 90.44 82 VAL A N 1
ATOM 600 C CA . VAL A 1 82 ? 1.24 12.031 -15.102 1 90.44 82 VAL A CA 1
ATOM 601 C C . VAL A 1 82 ? 0.345 10.898 -15.602 1 90.44 82 VAL A C 1
ATOM 603 O O . VAL A 1 82 ? 0.825 9.945 -16.234 1 90.44 82 VAL A O 1
ATOM 606 N N . ILE A 1 83 ? -0.934 11.023 -15.305 1 90.38 83 ILE A N 1
ATOM 607 C CA . ILE A 1 83 ? -1.924 10.055 -15.75 1 90.38 83 ILE A CA 1
ATOM 608 C C . ILE A 1 83 ? -2.848 10.703 -16.781 1 90.38 83 ILE A C 1
ATOM 610 O O . ILE A 1 83 ? -3.371 11.797 -16.562 1 90.38 83 ILE A O 1
ATOM 614 N N . SER A 1 84 ? -2.926 10.031 -17.891 1 90.75 84 SER A N 1
ATOM 615 C CA . SER A 1 84 ? -3.982 10.414 -18.828 1 90.75 84 SER A CA 1
ATOM 616 C C . SER A 1 84 ? -5.328 9.844 -18.391 1 90.75 84 SER A C 1
ATOM 618 O O . SER A 1 84 ? -5.52 8.625 -18.375 1 90.75 84 SER A O 1
ATOM 620 N N . THR A 1 85 ? -6.242 10.727 -18.094 1 93.62 85 THR A N 1
ATOM 621 C CA . THR A 1 85 ? -7.531 10.266 -17.594 1 93.62 85 THR A CA 1
ATOM 622 C C . THR A 1 85 ? -8.445 9.852 -18.75 1 93.62 85 THR A C 1
ATOM 624 O O . THR A 1 85 ? -8.242 10.266 -19.891 1 93.62 85 THR A O 1
ATOM 627 N N . ASP A 1 86 ? -9.406 9.031 -18.438 1 93 86 ASP A N 1
ATOM 628 C CA . ASP A 1 86 ? -10.352 8.547 -19.453 1 93 86 ASP A CA 1
ATOM 629 C C . ASP A 1 86 ? -11.25 9.68 -19.938 1 93 86 ASP A C 1
ATOM 631 O O . ASP A 1 86 ? -11.57 9.758 -21.125 1 93 86 ASP A O 1
ATOM 635 N N . ILE A 1 87 ? -11.688 10.523 -18.984 1 95.31 87 ILE A N 1
ATOM 636 C CA . ILE A 1 87 ? -12.562 11.633 -19.312 1 95.31 87 ILE A CA 1
ATOM 637 C C . ILE A 1 87 ? -12.281 12.82 -18.406 1 95.31 87 ILE A C 1
ATOM 639 O O . ILE A 1 87 ? -11.555 12.688 -17.422 1 95.31 87 ILE A O 1
ATOM 643 N N . GLU A 1 88 ? -12.852 13.914 -18.797 1 96.75 88 GLU A N 1
ATOM 644 C CA . GLU A 1 88 ? -12.828 15.109 -17.953 1 96.75 88 GLU A CA 1
ATOM 645 C C . GLU A 1 88 ? -14.078 15.188 -17.078 1 96.75 88 GLU A C 1
ATOM 647 O O . GLU A 1 88 ? -15.102 14.578 -17.391 1 96.75 88 GLU A O 1
ATOM 652 N N . LEU A 1 89 ? -13.969 15.914 -16.047 1 97.56 89 LEU A N 1
ATOM 653 C CA . LEU A 1 89 ? -15.031 16 -15.062 1 97.56 89 LEU A CA 1
ATOM 654 C C . LEU A 1 89 ? -16.344 16.406 -15.711 1 97.56 89 LEU A C 1
ATOM 656 O O . LEU A 1 89 ? -17.406 15.891 -15.359 1 97.56 89 LEU A O 1
ATOM 660 N N . ALA A 1 90 ? -16.328 17.281 -16.672 1 96.06 90 ALA A N 1
ATOM 661 C CA . ALA A 1 90 ? -17.531 17.766 -17.344 1 96.06 90 ALA A CA 1
ATOM 662 C C . ALA A 1 90 ? -18.266 16.641 -18.047 1 96.06 90 ALA A C 1
ATOM 664 O O . ALA A 1 90 ? -19.484 16.688 -18.234 1 96.06 90 ALA A O 1
ATOM 665 N N . GLN A 1 91 ? -17.578 15.602 -18.422 1 96.56 91 GLN A N 1
ATOM 666 C CA . GLN A 1 91 ? -18.141 14.5 -19.203 1 96.56 91 GLN A CA 1
ATOM 667 C C . GLN A 1 91 ? -18.641 13.375 -18.297 1 96.56 91 GLN A C 1
ATOM 669 O O . GLN A 1 91 ? -19.203 12.398 -18.781 1 96.56 91 GLN A O 1
ATOM 674 N N . LEU A 1 92 ? -18.391 13.461 -16.984 1 97.38 92 LEU A N 1
ATOM 675 C CA . LEU A 1 92 ? -18.766 12.391 -16.078 1 97.38 92 LEU A CA 1
ATOM 676 C C . LEU A 1 92 ? -20.266 12.211 -16.031 1 97.38 92 LEU A C 1
ATOM 678 O O . LEU A 1 92 ? -21.016 13.172 -15.781 1 97.38 92 LEU A O 1
ATOM 682 N N . SER A 1 93 ? -20.703 10.984 -16.234 1 95.75 93 SER A N 1
ATOM 683 C CA . SER A 1 93 ? -22.125 10.664 -16.188 1 95.75 93 SER A CA 1
ATOM 684 C C . SER A 1 93 ? -22.656 10.703 -14.75 1 95.75 93 SER A C 1
ATOM 686 O O . SER A 1 93 ? -21.875 10.656 -13.797 1 95.75 93 SER A O 1
ATOM 688 N N . GLU A 1 94 ? -23.891 10.812 -14.648 1 95.12 94 GLU A N 1
ATOM 689 C CA . GLU A 1 94 ? -24.531 10.961 -13.336 1 95.12 94 GLU A CA 1
ATOM 690 C C . GLU A 1 94 ? -25.141 9.648 -12.875 1 95.12 94 GLU A C 1
ATOM 692 O O . GLU A 1 94 ? -26.094 9.648 -12.086 1 95.12 94 GLU A O 1
ATOM 697 N N . ASN A 1 95 ? -24.641 8.586 -13.367 1 94.94 95 ASN A N 1
ATOM 698 C CA . ASN A 1 95 ? -25.219 7.277 -13.039 1 94.94 95 ASN A CA 1
ATOM 699 C C . ASN A 1 95 ? -24.125 6.27 -12.68 1 94.94 95 ASN A C 1
ATOM 701 O O . ASN A 1 95 ? -24.203 5.102 -13.07 1 94.94 95 ASN A O 1
ATOM 705 N N . GLN A 1 96 ? -23.062 6.766 -12.062 1 97.19 96 GLN A N 1
ATOM 706 C CA . GLN A 1 96 ? -22.047 5.848 -11.555 1 97.19 96 GLN A CA 1
ATOM 707 C C . GLN A 1 96 ? -22.578 5.051 -10.367 1 97.19 96 GLN A C 1
ATOM 709 O O . GLN A 1 96 ? -23.453 5.516 -9.648 1 97.19 96 GLN A O 1
ATOM 714 N N . ASP A 1 97 ? -22.094 3.82 -10.242 1 97.44 97 ASP A N 1
ATOM 715 C CA . ASP A 1 97 ? -22.453 3.035 -9.062 1 97.44 97 ASP A CA 1
ATOM 716 C C . ASP A 1 97 ? -21.594 3.422 -7.863 1 97.44 97 ASP A C 1
ATOM 718 O O . ASP A 1 97 ? -22.062 3.398 -6.723 1 97.44 97 ASP A O 1
ATOM 722 N N . ILE A 1 98 ? -20.344 3.695 -8.141 1 98.25 98 ILE A N 1
ATOM 723 C CA . ILE A 1 98 ? -19.375 4.133 -7.129 1 98.25 98 ILE A CA 1
ATOM 724 C C . ILE A 1 98 ? -18.594 5.328 -7.652 1 98.25 98 ILE A C 1
ATOM 726 O O . ILE A 1 98 ? -18.094 5.309 -8.781 1 98.25 98 ILE A O 1
ATOM 730 N N . LEU A 1 99 ? -18.516 6.402 -6.879 1 98.75 99 LEU A N 1
ATOM 731 C CA . LEU A 1 99 ? -17.75 7.602 -7.211 1 98.75 99 LEU A CA 1
ATOM 732 C C . LEU A 1 99 ? -16.828 7.996 -6.062 1 98.75 99 LEU A C 1
ATOM 734 O O . LEU A 1 99 ? -17.297 8.352 -4.98 1 98.75 99 LEU A O 1
ATOM 738 N N . ILE A 1 100 ? -15.516 7.945 -6.305 1 98.81 100 ILE A N 1
ATOM 739 C CA . ILE A 1 100 ? -14.523 8.18 -5.258 1 98.81 100 ILE A CA 1
ATOM 740 C C . ILE A 1 100 ? -13.609 9.336 -5.668 1 98.81 100 ILE A C 1
ATOM 742 O O . ILE A 1 100 ? -13.109 9.367 -6.793 1 98.81 100 ILE A O 1
ATOM 746 N N . VAL A 1 101 ? -13.398 10.258 -4.785 1 98.88 101 VAL A N 1
ATOM 747 C CA . VAL A 1 101 ? -12.484 11.367 -5.035 1 98.88 101 VAL A CA 1
ATOM 748 C C . VAL A 1 101 ? -11.117 11.047 -4.434 1 98.88 101 VAL A C 1
ATOM 750 O O . VAL A 1 101 ? -11.008 10.781 -3.234 1 98.88 101 VAL A O 1
ATOM 753 N N . ALA A 1 102 ? -10.117 11.078 -5.293 1 98.62 102 ALA A N 1
ATOM 754 C CA . ALA A 1 102 ? -8.742 10.82 -4.855 1 98.62 102 ALA A CA 1
ATOM 755 C C . ALA A 1 102 ? -8.055 12.102 -4.406 1 98.62 102 ALA A C 1
ATOM 757 O O . ALA A 1 102 ? -7.738 12.961 -5.23 1 98.62 102 ALA A O 1
ATOM 758 N N . GLY A 1 103 ? -7.828 12.227 -3.068 1 97.94 103 GLY A N 1
ATOM 759 C CA . GLY A 1 103 ? -7.066 13.336 -2.508 1 97.94 103 GLY A CA 1
ATOM 760 C C . GLY A 1 103 ? -5.594 13.008 -2.318 1 97.94 103 GLY A C 1
ATOM 761 O O . GLY A 1 103 ? -5.055 12.133 -3 1 97.94 103 GLY A O 1
ATOM 762 N N . GLY A 1 104 ? -5 13.781 -1.544 1 95.12 104 GLY A N 1
ATOM 763 C CA . GLY A 1 104 ? -3.576 13.633 -1.296 1 95.12 104 GLY A CA 1
ATOM 764 C C . GLY A 1 104 ? -3.004 14.742 -0.435 1 95.12 104 GLY A C 1
ATOM 765 O O . GLY A 1 104 ? -3.674 15.75 -0.18 1 95.12 104 GLY A O 1
ATOM 766 N N . PHE A 1 105 ? -1.775 14.516 -0.117 1 86.94 105 PHE A N 1
ATOM 767 C CA . PHE A 1 105 ? -1.091 15.375 0.841 1 86.94 105 PHE A CA 1
ATOM 768 C C . PHE A 1 105 ? -1.02 16.812 0.326 1 86.94 105 PHE A C 1
ATOM 770 O O . PHE A 1 105 ? -1.127 17.75 1.104 1 86.94 105 PHE A O 1
ATOM 777 N N . ARG A 1 106 ? -0.877 17.016 -0.915 1 85.62 106 ARG A N 1
ATOM 778 C CA . ARG A 1 106 ? -0.675 18.344 -1.477 1 85.62 106 ARG A CA 1
ATOM 779 C C . ARG A 1 106 ? -1.897 18.797 -2.27 1 85.62 106 ARG A C 1
ATOM 781 O O . ARG A 1 106 ? -1.811 19.719 -3.082 1 85.62 106 ARG A O 1
ATOM 788 N N . VAL A 1 107 ? -2.979 18.125 -2.076 1 92.62 107 VAL A N 1
ATOM 789 C CA . VAL A 1 107 ? -4.219 18.5 -2.744 1 92.62 107 VAL A CA 1
ATOM 790 C C . VAL A 1 107 ? -4.797 19.75 -2.076 1 92.62 107 VAL A C 1
ATOM 792 O O . VAL A 1 107 ? -4.863 19.828 -0.847 1 92.62 107 VAL A O 1
ATOM 795 N N . LYS A 1 108 ? -5.176 20.734 -2.895 1 86.62 108 LYS A N 1
ATOM 796 C CA . LYS A 1 108 ? -5.852 21.922 -2.371 1 86.62 108 LYS A CA 1
ATOM 797 C C . LYS A 1 108 ? -7.301 21.609 -2.012 1 86.62 108 LYS A C 1
ATOM 799 O O . LYS A 1 108 ? -8.086 21.203 -2.871 1 86.62 108 LYS A O 1
ATOM 804 N N . LEU A 1 109 ? -7.586 21.797 -0.746 1 91.5 109 LEU A N 1
ATOM 805 C CA . LEU A 1 109 ? -8.922 21.484 -0.26 1 91.5 109 LEU A CA 1
ATOM 806 C C . LEU A 1 109 ? -9.836 22.688 -0.372 1 91.5 109 LEU A C 1
ATOM 808 O O . LEU A 1 109 ? -10.156 23.328 0.635 1 91.5 109 LEU A O 1
ATOM 812 N N . GLN A 1 110 ? -10.227 22.938 -1.609 1 89.56 110 GLN A N 1
ATOM 813 C CA . GLN A 1 110 ? -11.148 24 -1.963 1 89.56 110 GLN A CA 1
ATOM 814 C C . GLN A 1 110 ? -12.289 23.484 -2.826 1 89.56 110 GLN A C 1
ATOM 816 O O . GLN A 1 110 ? -12.086 22.641 -3.701 1 89.56 110 GLN A O 1
ATOM 821 N N . GLY A 1 111 ? -13.414 24.078 -2.541 1 92.69 111 GLY A N 1
ATOM 822 C CA . GLY A 1 111 ? -14.594 23.641 -3.275 1 92.69 111 GLY A CA 1
ATOM 823 C C . GLY A 1 111 ? -14.453 23.812 -4.777 1 92.69 111 GLY A C 1
ATOM 824 O O . GLY A 1 111 ? -13.883 24.797 -5.25 1 92.69 111 GLY A O 1
ATOM 825 N N . VAL A 1 112 ? -14.93 22.781 -5.484 1 94.25 112 VAL A N 1
ATOM 826 C CA . VAL A 1 112 ? -15.016 22.781 -6.941 1 94.25 112 VAL A CA 1
ATOM 827 C C . VAL A 1 112 ? -16.484 22.672 -7.375 1 94.25 112 VAL A C 1
ATOM 829 O O . VAL A 1 112 ? -17.062 21.594 -7.312 1 94.25 112 VAL A O 1
ATOM 832 N N . PRO A 1 113 ? -17.047 23.75 -7.887 1 97 113 PRO A N 1
ATOM 833 C CA . PRO A 1 113 ? -18.484 23.781 -8.148 1 97 113 PRO A CA 1
ATOM 834 C C . PRO A 1 113 ? -18.969 22.625 -9.023 1 97 113 PRO A C 1
ATOM 836 O O . PRO A 1 113 ? -19.969 21.984 -8.711 1 97 113 PRO A O 1
ATOM 839 N N . LEU A 1 114 ? -18.25 22.375 -10.094 1 97.5 114 LEU A N 1
ATOM 840 C CA . LEU A 1 114 ? -18.672 21.297 -10.984 1 97.5 114 LEU A CA 1
ATOM 841 C C . LEU A 1 114 ? -18.609 19.953 -10.273 1 97.5 114 LEU A C 1
ATOM 843 O O . LEU A 1 114 ? -19.469 19.094 -10.484 1 97.5 114 LEU A O 1
ATOM 847 N N . LEU A 1 115 ? -17.562 19.719 -9.477 1 98.12 115 LEU A N 1
ATOM 848 C CA . LEU A 1 115 ? -17.453 18.469 -8.727 1 98.12 115 LEU A CA 1
ATOM 849 C C . LEU A 1 115 ? -18.609 18.328 -7.738 1 98.12 115 LEU A C 1
ATOM 851 O O . LEU A 1 115 ? -19.172 17.234 -7.605 1 98.12 115 LEU A O 1
ATOM 855 N N . ARG A 1 116 ? -18.969 19.422 -7.105 1 98.19 116 ARG A N 1
ATOM 856 C CA . ARG A 1 116 ? -20.109 19.422 -6.188 1 98.19 116 ARG A CA 1
ATOM 857 C C . ARG A 1 116 ? -21.375 18.969 -6.891 1 98.19 116 ARG A C 1
ATOM 859 O O . ARG A 1 116 ? -22.125 18.125 -6.371 1 98.19 116 ARG A O 1
ATOM 866 N N . ARG A 1 117 ? -21.594 19.5 -8.023 1 98.06 117 ARG A N 1
ATOM 867 C CA . ARG A 1 117 ? -22.797 19.172 -8.797 1 98.06 117 ARG A CA 1
ATOM 868 C C . ARG A 1 117 ? -22.797 17.703 -9.195 1 98.06 117 ARG A C 1
ATOM 870 O O . ARG A 1 117 ? -23.812 17.016 -9.07 1 98.06 117 ARG A O 1
ATOM 877 N N . LYS A 1 118 ? -21.656 17.219 -9.656 1 98.5 118 LYS A N 1
ATOM 878 C CA . LYS A 1 118 ? -21.547 15.828 -10.102 1 98.5 118 LYS A CA 1
ATOM 879 C C . LYS A 1 118 ? -21.734 14.859 -8.938 1 98.5 118 LYS A C 1
ATOM 881 O O . LYS A 1 118 ? -22.391 13.82 -9.086 1 98.5 118 LYS A O 1
ATOM 886 N N . LEU A 1 119 ? -21.172 15.203 -7.77 1 98.69 119 LEU A N 1
ATOM 887 C CA . LEU A 1 119 ? -21.344 14.375 -6.578 1 98.69 119 LEU A CA 1
ATOM 888 C C . LEU A 1 119 ? -22.812 14.305 -6.164 1 98.69 119 LEU A C 1
ATOM 890 O O . LEU A 1 119 ? -23.328 13.219 -5.898 1 98.69 119 LEU A O 1
ATOM 894 N N . ARG A 1 120 ? -23.516 15.406 -6.168 1 98.56 120 ARG A N 1
ATOM 895 C CA . ARG A 1 120 ? -24.922 15.445 -5.785 1 98.56 120 ARG A CA 1
ATOM 896 C C . ARG A 1 120 ? -25.781 14.656 -6.766 1 98.56 120 ARG A C 1
ATOM 898 O O . ARG A 1 120 ? -26.688 13.93 -6.355 1 98.56 120 ARG A O 1
ATOM 905 N N . ALA A 1 121 ? -25.484 14.844 -8.023 1 98.38 121 ALA A N 1
ATOM 906 C CA . ALA A 1 121 ? -26.25 14.148 -9.055 1 98.38 121 ALA A CA 1
ATOM 907 C C . ALA A 1 121 ? -26.094 12.633 -8.922 1 98.38 121 ALA A C 1
ATOM 909 O O . ALA A 1 121 ? -27.062 11.891 -9.039 1 98.38 121 ALA A O 1
ATOM 910 N N . ASN A 1 122 ? -24.875 12.156 -8.711 1 98.5 122 ASN A N 1
ATOM 911 C CA . ASN A 1 122 ? -24.656 10.727 -8.562 1 98.5 122 ASN A CA 1
ATOM 912 C C . ASN A 1 122 ? -25.219 10.195 -7.246 1 98.5 122 ASN A C 1
ATOM 914 O O . ASN A 1 122 ? -25.719 9.07 -7.191 1 98.5 122 ASN A O 1
ATOM 918 N N . ALA A 1 123 ? -25.172 11.023 -6.223 1 98.19 123 ALA A N 1
ATOM 919 C CA . ALA A 1 123 ? -25.797 10.648 -4.961 1 98.19 123 ALA A CA 1
ATOM 920 C C . ALA A 1 123 ? -27.297 10.414 -5.148 1 98.19 123 ALA A C 1
ATOM 922 O O . ALA A 1 123 ? -27.859 9.453 -4.613 1 98.19 123 ALA A O 1
ATOM 923 N N . ALA A 1 124 ? -27.891 11.281 -5.883 1 97.44 124 AL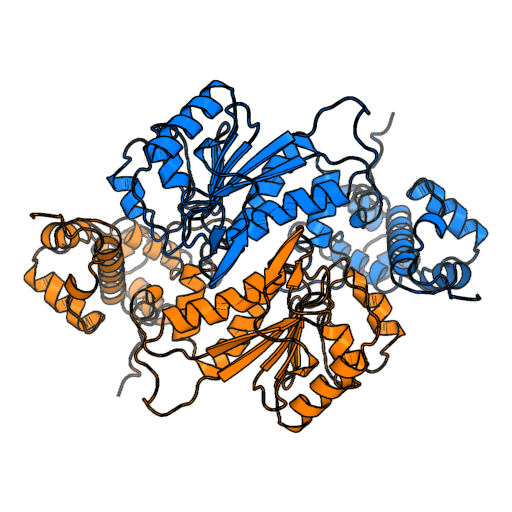A A N 1
ATOM 924 C CA . ALA A 1 124 ? -29.328 11.211 -6.129 1 97.44 124 ALA A CA 1
ATOM 925 C C . ALA A 1 124 ? -29.703 9.945 -6.895 1 97.44 124 ALA A C 1
ATOM 927 O O . ALA A 1 124 ? -30.797 9.414 -6.75 1 97.44 124 ALA A O 1
ATOM 928 N N . SER A 1 125 ? -28.734 9.461 -7.617 1 97.06 125 SER A N 1
ATOM 929 C CA . SER A 1 125 ? -28.969 8.258 -8.406 1 97.06 125 SER A CA 1
ATOM 930 C C . SER A 1 125 ? -28.609 7 -7.617 1 97.06 125 SER A C 1
ATOM 932 O O . SER A 1 125 ? -28.641 5.891 -8.148 1 97.06 125 SER A O 1
ATOM 934 N N . GLY A 1 126 ? -28.125 7.176 -6.359 1 96.94 126 GLY A N 1
ATOM 935 C CA . GLY A 1 126 ? -27.906 6.043 -5.473 1 96.94 126 GLY A CA 1
ATOM 936 C C . GLY A 1 126 ? -26.453 5.582 -5.438 1 96.94 126 GLY A C 1
ATOM 937 O O . GLY A 1 126 ? -26.156 4.492 -4.941 1 96.94 126 GLY A O 1
ATOM 938 N N . ALA A 1 127 ? -25.562 6.402 -5.926 1 98.06 127 ALA A N 1
ATOM 939 C CA . ALA A 1 127 ? -24.156 6.02 -5.996 1 98.06 127 ALA A CA 1
ATOM 940 C C . ALA A 1 127 ? -23.547 5.938 -4.602 1 98.06 127 ALA A C 1
ATOM 942 O O . ALA A 1 127 ? -23.859 6.746 -3.727 1 98.06 127 ALA A O 1
ATOM 943 N N . ILE A 1 128 ? -22.688 4.965 -4.391 1 98.19 128 ILE A N 1
ATOM 944 C CA . ILE A 1 128 ? -21.734 5.02 -3.279 1 98.19 128 ILE A CA 1
ATOM 945 C C . ILE A 1 128 ? -20.734 6.137 -3.516 1 98.19 128 ILE A C 1
ATOM 947 O O . ILE A 1 128 ? -20.188 6.266 -4.613 1 98.19 128 ILE A O 1
ATOM 951 N N . LEU A 1 129 ? -20.547 6.977 -2.531 1 98.69 129 LEU A N 1
ATOM 952 C CA . LEU A 1 129 ? -19.609 8.078 -2.635 1 98.69 129 LEU A CA 1
ATOM 953 C C . LEU A 1 129 ? -18.453 7.902 -1.648 1 98.69 129 LEU A C 1
ATOM 955 O O . LEU A 1 129 ? -18.641 7.359 -0.557 1 98.69 129 LEU A O 1
ATOM 959 N N . GLY A 1 130 ? -17.25 8.375 -2.074 1 98.19 130 GLY A N 1
ATOM 960 C CA . GLY A 1 130 ? -16.141 8.172 -1.147 1 98.19 130 GLY A CA 1
ATOM 961 C C . GLY A 1 130 ? -14.961 9.078 -1.427 1 98.19 130 GLY A C 1
ATOM 962 O O . GLY A 1 130 ? -15.039 9.969 -2.275 1 98.19 130 GLY A O 1
ATOM 963 N N . GLY A 1 131 ? -13.961 8.914 -0.605 1 98.62 131 GLY A N 1
ATOM 964 C CA . GLY A 1 131 ? -12.727 9.68 -0.718 1 98.62 131 GLY A CA 1
ATOM 965 C C . GLY A 1 131 ? -11.508 8.914 -0.229 1 98.62 131 GLY A C 1
ATOM 966 O O . GLY A 1 131 ? -11.594 8.148 0.733 1 98.62 131 GLY A O 1
ATOM 967 N N . LEU A 1 132 ? -10.438 9.133 -0.957 1 98.56 132 LEU A N 1
ATOM 968 C CA . LEU A 1 132 ? -9.133 8.617 -0.552 1 98.56 132 LEU A CA 1
ATOM 969 C C . LEU A 1 132 ? -8.297 9.703 0.102 1 98.56 132 LEU A C 1
ATOM 971 O O . LEU A 1 132 ? -8.266 10.844 -0.375 1 98.56 132 LEU A O 1
ATOM 975 N N . TRP A 1 133 ? -7.594 9.312 1.223 1 96.44 133 TRP A N 1
ATOM 976 C CA . TRP A 1 133 ? -6.746 10.273 1.915 1 96.44 133 TRP A CA 1
ATOM 977 C C . TRP A 1 133 ? -7.566 11.445 2.449 1 96.44 133 TRP A C 1
ATOM 979 O O . TRP A 1 133 ? -8.359 11.281 3.375 1 96.44 133 TRP A O 1
ATOM 989 N N . ASN A 1 134 ? -7.586 12.648 1.86 1 96.44 134 ASN A N 1
ATOM 990 C CA . ASN A 1 134 ? -8.453 13.758 2.25 1 96.44 134 ASN A CA 1
ATOM 991 C C . ASN A 1 134 ? -9.484 14.062 1.17 1 96.44 134 ASN A C 1
ATOM 993 O O . ASN A 1 134 ? -10.109 15.125 1.188 1 96.44 134 ASN A O 1
ATOM 997 N N . GLY A 1 135 ? -9.695 13.109 0.271 1 98.25 135 GLY A N 1
ATOM 998 C CA . GLY A 1 135 ? -10.672 13.289 -0.794 1 98.25 135 GLY A CA 1
ATOM 999 C C . GLY A 1 135 ? -12.094 13.391 -0.288 1 98.25 135 GLY A C 1
ATOM 1000 O O . GLY A 1 135 ? -12.953 13.977 -0.951 1 98.25 135 GLY A O 1
ATOM 1001 N N . VAL A 1 136 ? -12.344 12.891 0.889 1 98.25 136 VAL A N 1
ATOM 1002 C CA . VAL A 1 136 ? -13.688 12.891 1.465 1 98.25 136 VAL A CA 1
ATOM 1003 C C . VAL A 1 136 ? -14.109 14.328 1.782 1 98.25 136 VAL A C 1
ATOM 1005 O O . VAL A 1 136 ? -15.297 14.609 1.933 1 98.25 136 VAL A O 1
ATOM 1008 N N . PHE A 1 137 ? -13.164 15.242 1.842 1 97.94 137 PHE A N 1
ATOM 1009 C CA . PHE A 1 137 ? -13.453 16.672 1.986 1 97.94 137 PHE A CA 1
ATOM 1010 C C . PHE A 1 137 ? -14.445 17.125 0.929 1 97.94 137 PHE A C 1
ATOM 1012 O O . PHE A 1 137 ? -15.383 17.875 1.23 1 97.94 137 PHE A O 1
ATOM 1019 N N . PHE A 1 138 ? -14.289 16.703 -0.276 1 98.38 138 PHE A N 1
ATOM 1020 C CA . PHE A 1 138 ? -15.102 17.172 -1.389 1 98.38 138 PHE A CA 1
ATOM 1021 C C . PHE A 1 138 ? -16.516 16.609 -1.309 1 98.38 138 PHE A C 1
ATOM 1023 O O . PHE A 1 138 ? -17.469 17.25 -1.753 1 98.38 138 PHE A O 1
ATOM 1030 N N . VAL A 1 139 ? -16.609 15.43 -0.728 1 98.69 139 VAL A N 1
ATOM 1031 C CA . VAL A 1 139 ? -17.922 14.867 -0.469 1 98.69 139 VAL A CA 1
ATOM 1032 C C . VAL A 1 139 ? -18.641 15.695 0.606 1 98.69 139 VAL A C 1
ATOM 1034 O O . VAL A 1 139 ? -19.828 16 0.482 1 98.69 139 VAL A O 1
ATOM 1037 N N . ALA A 1 140 ? -17.906 16.047 1.624 1 98.44 140 ALA A N 1
ATOM 1038 C CA . ALA A 1 140 ? -18.453 16.906 2.678 1 98.44 140 ALA A CA 1
ATOM 1039 C C . ALA A 1 140 ? -18.828 18.281 2.133 1 98.44 140 ALA A C 1
ATOM 1041 O O . ALA A 1 140 ? -19.891 18.828 2.461 1 98.44 140 ALA A O 1
ATOM 1042 N N . ASP A 1 141 ? -17.906 18.812 1.31 1 97.69 141 ASP A N 1
ATOM 1043 C CA . ASP A 1 141 ? -18.125 20.109 0.702 1 97.69 141 ASP A CA 1
ATOM 1044 C C . ASP A 1 141 ? -19.422 20.125 -0.11 1 97.69 141 ASP A C 1
ATOM 1046 O O . ASP A 1 141 ? -20.062 21.172 -0.246 1 97.69 141 ASP A O 1
ATOM 1050 N N . ALA A 1 142 ? -19.812 19 -0.594 1 98.19 142 ALA A N 1
ATOM 1051 C CA . ALA A 1 142 ? -21.062 18.859 -1.361 1 98.19 142 ALA A CA 1
ATOM 1052 C C . ALA A 1 142 ? -22.25 18.625 -0.439 1 98.19 142 ALA A C 1
ATOM 1054 O O . ALA A 1 142 ? -23.359 18.359 -0.907 1 98.19 142 ALA A O 1
ATOM 1055 N N . SER A 1 143 ? -22.031 18.641 0.889 1 97.75 143 SER A N 1
ATOM 1056 C CA . SER A 1 143 ? -23.062 18.453 1.917 1 97.75 143 SER A CA 1
ATOM 1057 C C . SER A 1 143 ? -23.641 17.047 1.864 1 97.75 143 SER A C 1
ATOM 1059 O O . SER A 1 143 ? -24.844 16.859 2.062 1 97.75 143 SER A O 1
ATOM 1061 N N . LEU A 1 144 ? -22.781 16.141 1.605 1 98.5 144 LEU A N 1
ATOM 1062 C CA . LEU A 1 144 ? -23.25 14.766 1.444 1 98.5 144 LEU A CA 1
ATOM 1063 C C . LEU A 1 144 ? -22.719 13.867 2.557 1 98.5 144 LEU A C 1
ATOM 1065 O O . LEU A 1 144 ? -22.875 12.648 2.502 1 98.5 144 LEU A O 1
ATOM 1069 N N . LEU A 1 145 ? -22.109 14.453 3.627 1 98.19 145 LEU A N 1
ATOM 1070 C CA . LEU A 1 145 ? -21.484 13.641 4.672 1 98.19 145 LEU A CA 1
ATOM 1071 C C . LEU A 1 145 ? -22.062 13.984 6.039 1 98.19 145 LEU A C 1
ATOM 1073 O O . LEU A 1 145 ? -21.625 13.445 7.059 1 98.19 145 LEU A O 1
ATOM 1077 N N . ASP A 1 146 ? -23.031 14.93 6.09 1 97.38 146 ASP A N 1
ATOM 1078 C CA . ASP A 1 146 ? -23.656 15.258 7.371 1 97.38 146 ASP A CA 1
ATOM 1079 C C . ASP A 1 146 ? -24.297 14.023 7.996 1 97.38 146 ASP A C 1
ATOM 1081 O O . ASP A 1 146 ? -25.094 13.336 7.352 1 97.38 146 ASP A O 1
ATOM 1085 N N . GLY A 1 147 ? -23.906 13.734 9.195 1 97.31 147 GLY A N 1
ATOM 1086 C CA . GLY A 1 147 ? -24.469 12.602 9.914 1 97.31 147 GLY A CA 1
ATOM 1087 C C . GLY A 1 147 ? -23.766 11.297 9.617 1 97.31 147 GLY A C 1
ATOM 1088 O O . GLY A 1 147 ? -24.078 10.266 10.203 1 97.31 147 GLY A O 1
ATOM 1089 N N . PHE A 1 148 ? -22.844 11.344 8.734 1 97.94 148 PHE A N 1
ATOM 1090 C CA . PHE A 1 148 ? -22.078 10.156 8.391 1 97.94 148 PHE A CA 1
ATOM 1091 C C . PHE A 1 148 ? -20.719 10.172 9.086 1 97.94 148 PHE A C 1
ATOM 1093 O O . PHE A 1 148 ? -20.234 11.227 9.5 1 97.94 148 PHE A O 1
ATOM 1100 N N . GLU A 1 149 ? -20.141 8.969 9.242 1 97.19 149 GLU A N 1
ATOM 1101 C CA . GLU A 1 149 ? -18.766 8.82 9.711 1 97.19 149 GLU A CA 1
ATOM 1102 C C . GLU A 1 149 ? -17.797 8.734 8.539 1 97.19 149 GLU A C 1
ATOM 1104 O O . GLU A 1 149 ? -18.109 8.125 7.512 1 97.19 149 GLU A O 1
ATOM 1109 N N . CYS A 1 150 ? -16.656 9.352 8.688 1 97.19 150 CYS A N 1
ATOM 1110 C CA . CYS A 1 150 ? -15.656 9.234 7.633 1 97.19 150 CYS A CA 1
ATOM 1111 C C . CYS A 1 150 ? -14.25 9.148 8.211 1 97.19 150 CYS A C 1
ATOM 1113 O O . CYS A 1 150 ? -14.016 9.57 9.344 1 97.19 150 CYS A O 1
ATOM 1115 N N . ALA A 1 151 ? -13.398 8.492 7.488 1 95.44 151 ALA A N 1
ATOM 1116 C CA . ALA A 1 151 ? -11.969 8.508 7.762 1 95.44 151 ALA A CA 1
ATOM 1117 C C . ALA A 1 151 ? -11.242 9.508 6.867 1 95.44 151 ALA A C 1
ATOM 1119 O O . ALA A 1 151 ? -11.586 9.656 5.691 1 95.44 151 ALA A O 1
ATOM 1120 N N . VAL A 1 152 ? -10.305 10.164 7.359 1 94.62 152 VAL A N 1
ATOM 1121 C CA . VAL A 1 152 ? -9.5 11.141 6.633 1 94.62 152 VAL A CA 1
ATOM 1122 C C . VAL A 1 152 ? -8.078 11.148 7.184 1 94.62 152 VAL A C 1
ATOM 1124 O O . VAL A 1 152 ? -7.844 10.742 8.328 1 94.62 152 VAL A O 1
ATOM 1127 N N . HIS A 1 153 ? -7.203 11.484 6.375 1 92.06 153 HIS A N 1
ATOM 1128 C CA . HIS A 1 153 ? -5.82 11.547 6.832 1 92.06 153 HIS A CA 1
ATOM 1129 C C . HIS A 1 153 ? -5.688 12.43 8.07 1 92.06 153 HIS A C 1
ATOM 1131 O O . HIS A 1 153 ? -6.309 13.492 8.148 1 92.06 153 HIS A O 1
ATOM 1137 N N . PRO A 1 154 ? -4.824 12.086 9.016 1 82.56 154 PRO A N 1
ATOM 1138 C CA . PRO A 1 154 ? -4.711 12.828 10.273 1 82.56 154 PRO A CA 1
ATOM 1139 C C . PRO A 1 154 ? -4.406 14.305 10.062 1 82.56 154 PRO A C 1
ATOM 1141 O O . PRO A 1 154 ? -4.902 15.156 10.805 1 82.56 154 PRO A O 1
ATOM 1144 N N . GLU A 1 155 ? -3.711 14.57 9.008 1 76.44 155 GLU A N 1
ATOM 1145 C CA . GLU A 1 155 ? -3.311 15.945 8.75 1 76.44 155 GLU A CA 1
ATOM 1146 C C . GLU A 1 155 ? -4.52 16.812 8.406 1 76.44 155 GLU A C 1
ATOM 1148 O O . GLU A 1 155 ? -4.445 18.047 8.477 1 76.44 155 GLU A O 1
ATOM 1153 N N . SER A 1 156 ? -5.59 16.25 8.07 1 85.25 156 SER A N 1
ATOM 1154 C CA . SER A 1 156 ? -6.758 17 7.633 1 85.25 156 SER A CA 1
ATOM 1155 C C . SER A 1 156 ? -7.898 16.891 8.641 1 85.25 156 SER A C 1
ATOM 1157 O O . SER A 1 156 ? -8.969 17.469 8.438 1 85.25 156 SER A O 1
ATOM 1159 N N . ARG A 1 157 ? -7.691 16.219 9.734 1 84.94 157 ARG A N 1
ATOM 1160 C CA . ARG A 1 157 ? -8.773 15.938 10.664 1 84.94 157 ARG A CA 1
ATOM 1161 C C . ARG A 1 157 ? -9.273 17.219 11.336 1 84.94 157 ARG A C 1
ATOM 1163 O O . ARG A 1 157 ? -10.477 17.453 11.406 1 84.94 157 ARG A O 1
ATOM 1170 N N . ALA A 1 158 ? -8.328 18.016 11.805 1 75.5 158 AL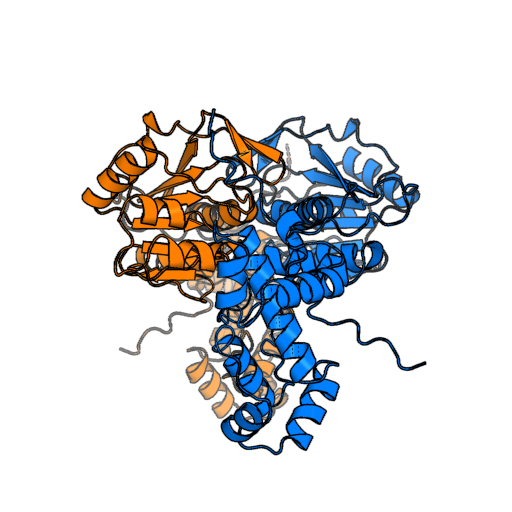A A N 1
ATOM 1171 C CA . ALA A 1 158 ? -8.711 19.234 12.5 1 75.5 158 ALA A CA 1
ATOM 1172 C C . ALA A 1 158 ? -9.516 20.156 11.586 1 75.5 158 ALA A C 1
ATOM 1174 O O . ALA A 1 158 ? -10.523 20.734 12.008 1 75.5 158 ALA A O 1
ATOM 1175 N N . MET A 1 159 ? -9.023 20.266 10.375 1 79.75 159 MET A N 1
ATOM 1176 C CA . MET A 1 159 ? -9.711 21.094 9.398 1 79.75 159 MET A CA 1
ATOM 1177 C C . MET A 1 159 ? -11.117 20.562 9.125 1 79.75 159 MET A C 1
ATOM 1179 O O . MET A 1 159 ? -12.078 21.328 9.094 1 79.75 159 MET A O 1
ATOM 1183 N N . MET A 1 160 ? -11.289 19.344 9 1 90.5 160 MET A N 1
ATOM 1184 C CA . MET A 1 160 ? -12.578 18.703 8.734 1 90.5 160 MET A CA 1
ATOM 1185 C C . MET A 1 160 ? -13.562 18.969 9.875 1 90.5 160 MET A C 1
ATOM 1187 O O . MET A 1 160 ? -14.727 19.297 9.633 1 90.5 160 MET A O 1
ATOM 1191 N N . LEU A 1 161 ? -13.086 18.875 11.047 1 82.69 161 LEU A N 1
ATOM 1192 C CA . LEU A 1 161 ? -13.922 19.062 12.227 1 82.69 161 LEU A CA 1
ATOM 1193 C C . LEU A 1 161 ? -14.398 20.516 12.328 1 82.69 161 LEU A C 1
ATOM 1195 O O . LEU A 1 161 ? -15.516 20.781 12.758 1 82.69 161 LEU A O 1
ATOM 1199 N N . GLU A 1 162 ? -13.555 21.344 11.945 1 80.31 162 GLU A N 1
ATOM 1200 C CA . GLU A 1 162 ? -13.852 22.781 12.023 1 80.31 162 GLU A CA 1
ATOM 1201 C C . GLU A 1 162 ? -14.852 23.188 10.945 1 80.31 162 GLU A C 1
ATOM 1203 O O . GLU A 1 162 ? -15.812 23.906 11.227 1 80.31 162 GLU A O 1
ATOM 1208 N N . VAL A 1 163 ? -14.648 22.766 9.75 1 86.44 163 VAL A N 1
ATOM 1209 C CA . VAL A 1 163 ? -15.391 23.234 8.586 1 86.44 163 VAL A CA 1
ATOM 1210 C C . VAL A 1 163 ? -16.719 22.484 8.461 1 86.44 163 VAL A C 1
ATOM 1212 O O . VAL A 1 163 ? -17.719 23.047 8.016 1 86.44 163 VAL A O 1
ATOM 1215 N N . PHE A 1 164 ? -16.688 21.25 8.898 1 94.62 164 PHE A N 1
ATOM 1216 C CA . PHE A 1 164 ? -17.875 20.406 8.766 1 94.62 164 PHE A CA 1
ATOM 1217 C C . PHE A 1 164 ? -18.281 19.828 10.117 1 94.62 164 PHE A C 1
ATOM 1219 O O . PHE A 1 164 ? -18.156 18.625 10.352 1 94.62 164 PHE A O 1
ATOM 1226 N N . PRO A 1 165 ? -18.969 20.578 10.914 1 91.19 165 PRO A N 1
ATOM 1227 C CA . PRO A 1 165 ? -19.234 20.188 12.297 1 91.19 165 PRO A CA 1
ATOM 1228 C C . PRO A 1 165 ? -20.203 19.016 12.398 1 91.19 165 PRO A C 1
ATOM 1230 O O . PRO A 1 165 ? -20.297 18.359 13.445 1 91.19 165 PRO A O 1
ATOM 1233 N N . HIS A 1 166 ? -20.969 18.703 11.367 1 96.5 166 HIS A N 1
ATOM 1234 C CA . HIS A 1 166 ? -21.984 17.641 11.43 1 96.5 166 HIS A CA 1
ATOM 1235 C C . HIS A 1 166 ? -21.438 16.328 10.891 1 96.5 166 HIS A C 1
ATOM 1237 O O . HIS A 1 166 ? -22.141 15.32 10.875 1 96.5 166 HIS A O 1
ATOM 1243 N N . VAL A 1 167 ? -20.219 16.312 10.438 1 97.06 167 VAL A N 1
ATOM 1244 C CA . VAL A 1 167 ? -19.562 15.102 9.992 1 97.06 167 VAL A CA 1
ATOM 1245 C C . VAL A 1 167 ? -18.844 14.43 11.164 1 97.06 167 VAL A C 1
ATOM 1247 O O . VAL A 1 167 ? -18.188 15.102 11.961 1 97.06 167 VAL A O 1
ATOM 1250 N N . LYS A 1 168 ? -19.031 13.156 11.328 1 96.38 168 LYS A N 1
ATOM 1251 C CA . LYS A 1 168 ? -18.297 12.414 12.344 1 96.38 168 LYS A CA 1
ATOM 1252 C C . LYS A 1 168 ? -16.938 11.961 11.82 1 96.38 168 LYS A C 1
ATOM 1254 O O . LYS A 1 168 ? -16.859 11 11.047 1 96.38 168 LYS A O 1
ATOM 1259 N N . VAL A 1 169 ? -15.93 12.57 12.266 1 91.94 169 VAL A N 1
ATOM 1260 C CA . VAL A 1 169 ? -14.578 12.242 11.805 1 91.94 169 VAL A CA 1
ATOM 1261 C C . VAL A 1 169 ? -14.008 11.117 12.664 1 91.94 169 VAL A C 1
ATOM 1263 O O . VAL A 1 169 ? -13.891 11.258 13.883 1 91.94 169 VAL A O 1
ATOM 1266 N N . SER A 1 170 ? -13.68 10.039 11.992 1 88.69 170 SER A N 1
ATOM 1267 C CA . SER A 1 170 ? -13.234 8.82 12.664 1 88.69 170 SER A CA 1
ATOM 1268 C C . SER A 1 170 ? -11.711 8.758 12.75 1 88.69 170 SER A C 1
ATOM 1270 O O . SER A 1 170 ? -11.016 9.359 11.922 1 88.69 170 SER A O 1
ATOM 1272 N N . SER A 1 171 ? -11.164 8 13.703 1 80.31 171 SER A N 1
ATOM 1273 C CA . SER A 1 171 ? -9.734 7.715 13.789 1 80.31 171 SER A CA 1
ATOM 1274 C C . SER A 1 171 ? -9.398 6.383 13.125 1 80.31 171 SER A C 1
ATOM 1276 O O . SER A 1 171 ? -8.234 5.98 13.094 1 80.31 171 SER A O 1
ATOM 1278 N N . ARG A 1 172 ? -10.383 5.789 12.547 1 86.88 172 ARG A N 1
ATOM 1279 C CA . ARG A 1 172 ? -10.172 4.508 11.875 1 86.88 172 ARG A CA 1
ATOM 1280 C C . ARG A 1 172 ? -9.414 4.691 10.562 1 86.88 172 ARG A C 1
ATOM 1282 O O . ARG A 1 172 ? -9.438 5.773 9.977 1 86.88 172 ARG A O 1
ATOM 1289 N N . ALA A 1 173 ? -8.781 3.621 10.219 1 91.25 173 ALA A N 1
ATOM 1290 C CA . ALA A 1 173 ? -8.023 3.646 8.977 1 91.25 173 ALA A CA 1
ATOM 1291 C C . ALA A 1 173 ? -8.938 3.854 7.77 1 91.25 173 ALA A C 1
ATOM 1293 O O . ALA A 1 173 ? -8.562 4.523 6.805 1 91.25 173 ALA A O 1
ATOM 1294 N N . TYR A 1 174 ? -10.07 3.219 7.789 1 94 174 TYR A N 1
ATOM 1295 C CA . TYR A 1 174 ? -11.078 3.424 6.762 1 94 174 TYR A CA 1
ATOM 1296 C C . TYR A 1 174 ? -12.484 3.221 7.324 1 94 174 TYR A C 1
ATOM 1298 O O . TYR A 1 174 ? -12.641 2.643 8.406 1 94 174 TYR A O 1
ATOM 1306 N N . VAL A 1 175 ? -13.5 3.803 6.645 1 95.25 175 VAL A N 1
ATOM 1307 C CA . VAL A 1 175 ? -14.883 3.738 7.094 1 95.25 175 VAL A CA 1
ATOM 1308 C C . VAL A 1 175 ? -15.797 3.436 5.906 1 95.25 175 VAL A C 1
ATOM 1310 O O . VAL A 1 175 ? -15.617 3.988 4.816 1 95.25 175 VAL A O 1
ATOM 1313 N N . VAL A 1 176 ? -16.625 2.514 6.09 1 95.06 176 VAL A N 1
ATOM 1314 C CA . VAL A 1 176 ? -17.766 2.26 5.203 1 95.06 176 VAL A CA 1
ATOM 1315 C C . VAL A 1 176 ? -19.078 2.494 5.957 1 95.06 176 VAL A C 1
ATOM 1317 O O . VAL A 1 176 ? -19.438 1.712 6.84 1 95.06 176 VAL A O 1
ATOM 1320 N N . ASP A 1 177 ? -19.719 3.637 5.637 1 96.44 177 ASP A N 1
ATOM 1321 C CA . ASP A 1 177 ? -20.906 4.039 6.379 1 96.44 177 ASP A CA 1
ATOM 1322 C C . ASP A 1 177 ? -22.062 4.363 5.434 1 96.44 177 ASP A C 1
ATOM 1324 O O . ASP A 1 177 ? -22.172 5.484 4.941 1 96.44 177 ASP A O 1
ATOM 1328 N N . ARG A 1 178 ? -23.031 3.449 5.258 1 95.25 178 ARG A N 1
ATOM 1329 C CA . ARG A 1 178 ? -24.281 3.652 4.531 1 95.25 178 ARG A CA 1
ATOM 1330 C C . ARG A 1 178 ? -24.031 4.285 3.168 1 95.25 178 ARG A C 1
ATOM 1332 O O . ARG A 1 178 ? -24.625 5.309 2.832 1 95.25 178 ARG A O 1
ATOM 1339 N N . GLY A 1 179 ? -23.125 3.742 2.422 1 95.94 179 GLY A N 1
ATOM 1340 C CA . GLY A 1 179 ? -22.875 4.191 1.063 1 95.94 179 GLY A CA 1
ATOM 1341 C C . GLY A 1 179 ? -21.844 5.312 0.992 1 95.94 179 GLY A C 1
ATOM 1342 O O . GLY A 1 179 ? -21.641 5.895 -0.071 1 95.94 179 GLY A O 1
ATOM 1343 N N . ARG A 1 180 ? -21.297 5.711 2.119 1 98.38 180 ARG A N 1
ATOM 1344 C CA . ARG A 1 180 ? -20.156 6.617 2.186 1 98.38 180 ARG A CA 1
ATOM 1345 C C . ARG A 1 180 ? -18.891 5.875 2.594 1 98.38 180 ARG A C 1
ATOM 1347 O O . ARG A 1 180 ? -18.844 5.234 3.645 1 98.38 180 ARG A O 1
ATOM 1354 N N . VAL A 1 181 ? -17.875 5.961 1.718 1 98.19 181 VAL A N 1
ATOM 1355 C CA . VAL A 1 181 ? -16.672 5.18 1.964 1 98.19 181 VAL A CA 1
ATOM 1356 C C . VAL A 1 181 ? -15.445 6.094 1.932 1 98.19 181 VAL A C 1
ATOM 1358 O O . VAL A 1 181 ? -15.352 6.992 1.091 1 98.19 181 VAL A O 1
ATOM 1361 N N . SER A 1 182 ? -14.516 5.926 2.893 1 98.19 182 SER A N 1
ATOM 1362 C CA . SER A 1 182 ? -13.328 6.777 2.955 1 98.19 182 SER A CA 1
ATOM 1363 C C . SER A 1 182 ? -12.18 6.074 3.666 1 98.19 182 SER A C 1
ATOM 1365 O O . SER A 1 182 ? -12.398 5.254 4.559 1 98.19 182 SER A O 1
ATOM 1367 N N . CYS A 1 183 ? -11 6.332 3.211 1 96.62 183 CYS A N 1
ATOM 1368 C CA . CYS A 1 183 ? -9.82 5.832 3.902 1 96.62 183 CYS A CA 1
ATOM 1369 C C . CYS A 1 183 ? -8.852 6.965 4.215 1 96.62 183 CYS A C 1
ATOM 1371 O O . CYS A 1 183 ? -8.797 7.961 3.49 1 96.62 183 CYS A O 1
ATOM 1373 N N . ALA A 1 184 ? -8.094 6.805 5.25 1 93.69 184 ALA A N 1
ATOM 1374 C CA . ALA A 1 184 ? -7.25 7.871 5.789 1 93.69 184 ALA A CA 1
ATOM 1375 C C . ALA A 1 184 ? -5.922 7.953 5.043 1 93.69 184 ALA A C 1
ATOM 1377 O O . ALA A 1 184 ? -5.277 9.008 5.023 1 93.69 184 ALA A O 1
ATOM 1378 N N . GLY A 1 185 ? -5.512 6.805 4.48 1 92.31 185 GLY A N 1
ATOM 1379 C CA . GLY A 1 185 ? -4.211 6.801 3.83 1 92.31 185 GLY A CA 1
ATOM 1380 C C . GLY A 1 185 ? -4.051 5.68 2.822 1 92.31 185 GLY A C 1
ATOM 1381 O O . GLY A 1 185 ? -5.023 5.008 2.473 1 92.31 185 GLY A O 1
ATOM 1382 N N . ALA A 1 186 ? -2.852 5.562 2.352 1 90.19 186 ALA A N 1
ATOM 1383 C CA . ALA A 1 186 ? -2.533 4.676 1.234 1 90.19 186 ALA A CA 1
ATOM 1384 C C . ALA A 1 186 ? -2.592 3.213 1.661 1 90.19 186 ALA A C 1
ATOM 1386 O O . ALA A 1 186 ? -2.92 2.338 0.856 1 90.19 186 ALA A O 1
ATOM 1387 N N . ASN A 1 187 ? -2.363 2.922 2.889 1 89.25 187 ASN A N 1
ATOM 1388 C CA . ASN A 1 187 ? -2.279 1.536 3.338 1 89.25 187 ASN A CA 1
ATOM 1389 C C . ASN A 1 187 ? -3.662 0.953 3.615 1 89.25 187 ASN A C 1
ATOM 1391 O O . ASN A 1 187 ? -3.803 -0.256 3.809 1 89.25 187 ASN A O 1
ATOM 1395 N N . SER A 1 188 ? -4.672 1.782 3.619 1 93.12 188 SER A N 1
ATOM 1396 C CA . SER A 1 188 ? -6.004 1.288 3.953 1 93.12 188 SER A CA 1
ATOM 1397 C C . SER A 1 188 ? -6.922 1.314 2.738 1 93.12 188 SER A C 1
ATOM 1399 O O . SER A 1 188 ? -8.047 0.814 2.795 1 93.12 188 SER A O 1
ATOM 1401 N N . SER A 1 189 ? -6.473 1.89 1.649 1 96.38 189 SER A N 1
ATOM 1402 C CA . SER A 1 189 ? -7.324 1.995 0.469 1 96.38 189 SER A CA 1
ATOM 1403 C C . SER A 1 189 ? -7.691 0.618 -0.071 1 96.38 189 SER A C 1
ATOM 1405 O O . SER A 1 189 ? -8.844 0.38 -0.446 1 96.38 189 SER A O 1
ATOM 1407 N N . LEU A 1 190 ? -6.719 -0.271 -0.109 1 94.38 190 LEU A N 1
ATOM 1408 C CA . LEU A 1 190 ? -6.965 -1.634 -0.567 1 94.38 190 LEU A CA 1
ATOM 1409 C C . LEU A 1 190 ? -8 -2.322 0.313 1 94.38 190 LEU A C 1
ATOM 1411 O O . LEU A 1 190 ? -8.969 -2.896 -0.192 1 94.38 190 LEU A O 1
ATOM 1415 N N . ARG A 1 191 ? -7.875 -2.26 1.629 1 92.81 191 ARG A N 1
ATOM 1416 C CA . ARG A 1 191 ? -8.781 -2.914 2.562 1 92.81 191 ARG A CA 1
ATOM 1417 C C . ARG A 1 191 ? -10.188 -2.32 2.465 1 92.81 191 ARG A C 1
ATOM 1419 O O . ARG A 1 191 ? -11.18 -3.045 2.549 1 92.81 191 ARG A O 1
ATOM 1426 N N . MET A 1 192 ? -10.219 -1.068 2.305 1 95.06 192 MET A N 1
ATOM 1427 C CA . MET A 1 192 ? -11.508 -0.415 2.125 1 95.06 192 MET A CA 1
ATOM 1428 C C . MET A 1 192 ? -12.242 -0.979 0.91 1 95.06 192 MET A C 1
ATOM 1430 O O . MET A 1 192 ? -13.406 -1.357 1.004 1 95.06 192 MET A O 1
ATOM 1434 N N . MET A 1 193 ? -11.531 -1.073 -0.191 1 97.06 193 MET A N 1
ATOM 1435 C CA . MET A 1 193 ? -12.141 -1.556 -1.428 1 97.06 193 MET A CA 1
ATOM 1436 C C . MET A 1 193 ? -12.531 -3.025 -1.306 1 97.06 193 MET A C 1
ATOM 1438 O O . MET A 1 193 ? -13.555 -3.449 -1.846 1 97.06 193 MET A O 1
ATOM 1442 N N . LEU A 1 194 ? -11.695 -3.785 -0.622 1 94.12 194 LEU A N 1
ATOM 1443 C CA . LEU A 1 194 ? -12 -5.199 -0.431 1 94.12 194 LEU A CA 1
ATOM 1444 C C . LEU A 1 194 ? -13.297 -5.371 0.354 1 94.12 194 LEU A C 1
ATOM 1446 O O . LEU A 1 194 ? -14.062 -6.309 0.102 1 94.12 194 LEU A O 1
ATOM 1450 N N . GLN A 1 195 ? -13.508 -4.496 1.314 1 94.06 195 GLN A N 1
ATOM 1451 C CA . GLN A 1 195 ? -14.773 -4.543 2.035 1 94.06 195 GLN A CA 1
ATOM 1452 C C . GLN A 1 195 ? -15.953 -4.293 1.095 1 94.06 195 GLN A C 1
ATOM 1454 O O . GLN A 1 195 ? -16.984 -4.953 1.201 1 94.06 195 GLN A O 1
ATOM 1459 N N . LEU A 1 196 ? -15.812 -3.41 0.137 1 94.75 196 LEU A N 1
ATOM 1460 C CA . LEU A 1 196 ? -16.859 -3.141 -0.841 1 94.75 196 LEU A CA 1
ATOM 1461 C C . LEU A 1 196 ? -17.062 -4.34 -1.759 1 94.75 196 LEU A C 1
ATOM 1463 O O . LEU A 1 196 ? -18.203 -4.723 -2.043 1 94.75 196 LEU A O 1
ATOM 1467 N N . ILE A 1 197 ? -15.977 -4.941 -2.186 1 94.62 197 ILE A N 1
ATOM 1468 C CA . ILE A 1 197 ? -16.016 -6.07 -3.111 1 94.62 197 ILE A CA 1
ATOM 1469 C C . ILE A 1 197 ? -16.656 -7.277 -2.426 1 94.62 197 ILE A C 1
ATOM 1471 O O . ILE A 1 197 ? -17.359 -8.062 -3.066 1 94.62 197 ILE A O 1
ATOM 1475 N N . ARG A 1 198 ? -16.406 -7.371 -1.094 1 90.5 198 ARG A N 1
ATOM 1476 C CA . ARG A 1 198 ? -16.969 -8.477 -0.33 1 90.5 198 ARG A CA 1
ATOM 1477 C C . ARG A 1 198 ? -18.5 -8.492 -0.433 1 90.5 198 ARG A C 1
ATOM 1479 O O . ARG A 1 198 ? -19.109 -9.555 -0.537 1 90.5 198 ARG A O 1
ATOM 1486 N N . GLN A 1 199 ? -19.047 -7.344 -0.482 1 84.5 199 GLN A N 1
ATOM 1487 C CA . GLN A 1 199 ? -20.5 -7.199 -0.53 1 84.5 199 GLN A CA 1
ATOM 1488 C C . GLN A 1 199 ? -21.047 -7.613 -1.893 1 84.5 199 GLN A C 1
ATOM 1490 O O . GLN A 1 199 ? -22.156 -8.148 -1.985 1 84.5 199 GLN A O 1
ATOM 1495 N N . THR A 1 200 ? -20.297 -7.461 -2.971 1 79.06 200 THR A N 1
ATOM 1496 C CA . THR A 1 200 ? -20.797 -7.711 -4.32 1 79.06 200 THR A CA 1
ATOM 1497 C C . THR A 1 200 ? -20.234 -9.023 -4.863 1 79.06 200 THR A C 1
ATOM 1499 O O . THR A 1 200 ? -20.938 -9.75 -5.574 1 79.06 200 THR A O 1
ATOM 1502 N N . GLY A 1 201 ? -19.016 -9.328 -4.609 1 82.38 201 GLY A N 1
ATOM 1503 C CA . GLY A 1 201 ? -18.328 -10.453 -5.227 1 82.38 201 GLY A CA 1
ATOM 1504 C C . GLY A 1 201 ? -18.203 -11.648 -4.301 1 82.38 201 GLY A C 1
ATOM 1505 O O . GLY A 1 201 ? -17.891 -12.758 -4.746 1 82.38 201 GLY A O 1
ATOM 1506 N N . GLY A 1 202 ? -18.422 -11.414 -2.998 1 84.94 202 GLY A N 1
ATOM 1507 C CA . GLY A 1 202 ? -18.391 -12.516 -2.051 1 84.94 202 GLY A CA 1
ATOM 1508 C C . GLY A 1 202 ? -17.016 -12.758 -1.452 1 84.94 202 GLY A C 1
ATOM 1509 O O . GLY A 1 202 ? -16.031 -12.164 -1.895 1 84.94 202 GLY A O 1
ATOM 1510 N N . GLU A 1 203 ? -16.969 -13.641 -0.519 1 82.94 203 GLU A N 1
ATOM 1511 C CA . GLU A 1 203 ? -15.781 -13.906 0.279 1 82.94 203 GLU A CA 1
ATOM 1512 C C . GLU A 1 203 ? -14.719 -14.633 -0.544 1 82.94 203 GLU A C 1
ATOM 1514 O O . GLU A 1 203 ? -13.523 -14.391 -0.374 1 82.94 203 GLU A O 1
ATOM 1519 N N . ALA A 1 204 ? -15.125 -15.422 -1.422 1 76 204 ALA A N 1
ATOM 1520 C CA . ALA A 1 204 ? -14.18 -16.188 -2.227 1 76 204 ALA A CA 1
ATOM 1521 C C . ALA A 1 204 ? -13.352 -15.281 -3.121 1 76 204 ALA A C 1
ATOM 1523 O O . ALA A 1 204 ? -12.133 -15.43 -3.217 1 76 204 ALA A O 1
ATOM 1524 N N . LEU A 1 205 ? -14.062 -14.359 -3.758 1 83.75 205 LEU A N 1
ATOM 1525 C CA . LEU A 1 205 ? -13.375 -13.398 -4.613 1 83.75 205 LEU A CA 1
ATOM 1526 C C . LEU A 1 205 ? -12.391 -12.562 -3.805 1 83.75 205 LEU A C 1
ATOM 1528 O O . LEU A 1 205 ? -11.234 -12.398 -4.203 1 83.75 205 LEU A O 1
ATOM 1532 N N . VAL A 1 206 ? -12.82 -12.094 -2.611 1 89.06 206 VAL A N 1
ATOM 1533 C CA . VAL A 1 206 ? -11.977 -11.273 -1.746 1 89.06 206 VAL A CA 1
ATOM 1534 C C . VAL A 1 206 ? -10.758 -12.078 -1.31 1 89.06 206 VAL A C 1
ATOM 1536 O O . VAL A 1 206 ? -9.633 -11.57 -1.328 1 89.06 206 VAL A O 1
ATOM 1539 N N . GLY A 1 207 ? -10.953 -13.297 -0.931 1 82.31 207 GLY A N 1
ATOM 1540 C CA . GLY A 1 207 ? -9.852 -14.156 -0.55 1 82.31 207 GLY A CA 1
ATOM 1541 C C . GLY A 1 207 ? -8.812 -14.32 -1.646 1 82.31 207 GLY A C 1
ATOM 1542 O O . GLY A 1 207 ? -7.613 -14.25 -1.384 1 82.31 207 GLY A O 1
ATOM 1543 N N . ALA A 1 208 ? -9.258 -14.453 -2.84 1 78.38 208 ALA A N 1
ATOM 1544 C CA . ALA A 1 208 ? -8.367 -14.609 -3.986 1 78.38 208 ALA A CA 1
ATOM 1545 C C . ALA A 1 208 ? -7.535 -13.352 -4.211 1 78.38 208 ALA A C 1
ATOM 1547 O O . ALA A 1 208 ? -6.332 -13.43 -4.453 1 78.38 208 ALA A O 1
ATOM 1548 N N . ILE A 1 209 ? -8.203 -12.234 -4.125 1 87.38 209 ILE A N 1
ATOM 1549 C CA . ILE A 1 209 ? -7.516 -10.961 -4.301 1 87.38 209 ILE A CA 1
ATOM 1550 C C . ILE A 1 209 ? -6.461 -10.789 -3.211 1 87.38 209 ILE A C 1
ATOM 1552 O O . ILE A 1 209 ? -5.324 -10.398 -3.492 1 87.38 209 ILE A O 1
ATOM 1556 N N . GLU A 1 210 ? -6.836 -11.117 -1.982 1 86.25 210 GLU A N 1
ATOM 1557 C CA . GLU A 1 210 ? -5.938 -10.961 -0.844 1 86.25 210 GLU A CA 1
ATOM 1558 C C . GLU A 1 210 ? -4.703 -11.852 -0.993 1 86.25 210 GLU A C 1
ATOM 1560 O O . GLU A 1 210 ? -3.6 -11.453 -0.604 1 86.25 210 GLU A O 1
ATOM 1565 N N . GLU A 1 211 ? -4.828 -12.961 -1.521 1 79.75 211 GLU A N 1
ATOM 1566 C CA . GLU A 1 211 ? -3.707 -13.875 -1.732 1 79.75 211 GLU A CA 1
ATOM 1567 C C . GLU A 1 211 ? -2.65 -13.25 -2.637 1 79.75 211 GLU A C 1
ATOM 1569 O O . GLU A 1 211 ? -1.454 -13.492 -2.461 1 79.75 211 GLU A O 1
ATOM 1574 N N . ILE A 1 212 ? -3.137 -12.469 -3.518 1 84.06 212 ILE A N 1
ATOM 1575 C CA . ILE A 1 212 ? -2.234 -11.875 -4.5 1 84.06 212 ILE A CA 1
ATOM 1576 C C . ILE A 1 212 ? -1.674 -10.562 -3.959 1 84.06 212 ILE A C 1
ATOM 1578 O O . ILE A 1 212 ? -0.462 -10.336 -3.994 1 84.06 212 ILE A O 1
ATOM 1582 N N . LEU A 1 213 ? -2.529 -9.742 -3.344 1 90 213 LEU A N 1
ATOM 1583 C CA . LEU A 1 213 ? -2.15 -8.359 -3.082 1 90 213 LEU A CA 1
ATOM 1584 C C . LEU A 1 213 ? -1.74 -8.172 -1.625 1 90 213 LEU A C 1
ATOM 1586 O O . LEU A 1 213 ? -1.11 -7.172 -1.275 1 90 213 LEU A O 1
ATOM 1590 N N . ARG A 1 214 ? -2.07 -9.109 -0.715 1 85.56 214 ARG A N 1
ATOM 1591 C CA . ARG A 1 214 ? -1.806 -8.883 0.703 1 85.56 214 ARG A CA 1
ATOM 1592 C C . ARG A 1 214 ? -0.894 -9.969 1.269 1 85.56 214 ARG A C 1
ATOM 1594 O O . ARG A 1 214 ? -0.872 -10.195 2.48 1 85.56 214 ARG A O 1
ATOM 1601 N N . CYS A 1 215 ? -0.188 -10.633 0.438 1 76.81 215 CYS A N 1
ATOM 1602 C CA . CYS A 1 215 ? 0.667 -11.75 0.824 1 76.81 215 CYS A CA 1
ATOM 1603 C C . CYS A 1 215 ? 1.808 -11.281 1.719 1 76.81 215 CYS A C 1
ATOM 1605 O O . CYS A 1 215 ? 2.381 -12.07 2.469 1 76.81 215 CYS A O 1
ATOM 1607 N N . ASP A 1 216 ? 2.115 -9.977 1.613 1 82.81 216 ASP A N 1
ATOM 1608 C CA . ASP A 1 216 ? 3.301 -9.461 2.291 1 82.81 216 ASP A CA 1
ATOM 1609 C C . ASP A 1 216 ? 2.918 -8.5 3.412 1 82.81 216 ASP A C 1
ATOM 1611 O O . ASP A 1 216 ? 3.748 -7.711 3.871 1 82.81 216 ASP A O 1
ATOM 1615 N N . GLU A 1 217 ? 1.718 -8.43 3.785 1 75.06 217 GLU A N 1
ATOM 1616 C CA . GLU A 1 217 ? 1.262 -7.484 4.801 1 75.06 217 GLU A CA 1
ATOM 1617 C C . GLU A 1 217 ? 1.778 -7.867 6.184 1 75.06 217 GLU A C 1
ATOM 1619 O O . GLU A 1 217 ? 2.096 -7 6.996 1 75.06 217 GLU A O 1
ATOM 1624 N N . SER A 1 218 ? 1.743 -9.195 6.566 1 59.31 218 SER A N 1
ATOM 1625 C CA . SER A 1 218 ? 2.17 -9.609 7.898 1 59.31 218 SER A CA 1
ATOM 1626 C C . SER A 1 218 ? 3.672 -9.867 7.941 1 59.31 218 SER A C 1
ATOM 1628 O O . SER A 1 218 ? 4.262 -10.297 6.949 1 59.31 218 SER A O 1
ATOM 1630 N N . GLY A 1 219 ? 4.492 -8.891 8.562 1 53.59 219 GLY A N 1
ATOM 1631 C CA . GLY A 1 219 ? 5.934 -8.977 8.711 1 53.59 219 GLY A CA 1
ATOM 1632 C C . GLY A 1 219 ? 6.469 -10.383 8.508 1 53.59 219 GLY A C 1
ATOM 1633 O O . GLY A 1 219 ? 7.574 -10.562 7.992 1 53.59 219 GLY A O 1
ATOM 1634 N N . ASP A 1 220 ? 5.945 -11.336 9.133 1 44.81 220 ASP A N 1
ATOM 1635 C CA . ASP A 1 220 ? 6.473 -12.695 9.031 1 44.81 220 ASP A CA 1
ATOM 1636 C C . ASP A 1 220 ? 5.77 -13.477 7.926 1 44.81 220 ASP A C 1
ATOM 1638 O O . ASP A 1 220 ? 4.664 -13.984 8.125 1 44.81 220 ASP A O 1
ATOM 1642 N N . ALA A 1 221 ? 5.965 -13.016 6.699 1 44.66 221 ALA A N 1
ATOM 1643 C CA . ALA A 1 221 ? 5.422 -13.812 5.598 1 44.66 221 ALA A CA 1
ATOM 1644 C C . ALA A 1 221 ? 5.613 -15.305 5.855 1 44.66 221 ALA A C 1
ATOM 1646 O O . ALA A 1 221 ? 6.742 -15.805 5.859 1 44.66 221 ALA A O 1
ATOM 1647 N N . SER A 1 222 ? 4.941 -15.828 6.793 1 40.06 222 SER A N 1
ATOM 1648 C CA . SER A 1 222 ? 5.062 -17.266 6.938 1 40.06 222 SER A CA 1
ATOM 1649 C C . SER A 1 222 ? 5.023 -17.969 5.578 1 40.06 222 SER A C 1
ATOM 1651 O O . SER A 1 222 ? 4.344 -17.5 4.656 1 40.06 222 SER A O 1
ATOM 1653 N N . ASP A 1 223 ? 6.066 -18.578 5.266 1 41.91 223 ASP A N 1
ATOM 1654 C CA . ASP A 1 223 ? 6.195 -19.469 4.113 1 41.91 223 ASP A CA 1
ATOM 1655 C C . ASP A 1 223 ? 4.906 -20.25 3.875 1 41.91 223 ASP A C 1
ATOM 1657 O O . ASP A 1 223 ? 4.828 -21.062 2.959 1 41.91 223 ASP A O 1
ATOM 1661 N N . LEU A 1 224 ? 4.125 -20.328 4.863 1 41.94 224 LEU A N 1
ATOM 1662 C CA . LEU A 1 224 ? 2.91 -21.109 4.668 1 41.94 224 LEU A CA 1
ATOM 1663 C C . LEU A 1 224 ? 1.946 -20.391 3.729 1 41.94 224 LEU A C 1
ATOM 1665 O O . LEU A 1 224 ? 1.908 -19.172 3.689 1 41.94 224 LEU A O 1
ATOM 1669 N N . PRO A 1 225 ? 1.645 -21.047 2.746 1 43.06 225 PRO A N 1
ATOM 1670 C CA . PRO A 1 225 ? 0.626 -20.391 1.917 1 43.06 225 PRO A CA 1
ATOM 1671 C C . PRO A 1 225 ? -0.304 -19.484 2.723 1 43.06 225 PRO A C 1
ATOM 1673 O O . PRO A 1 225 ? -0.601 -19.781 3.885 1 43.06 225 PRO A O 1
ATOM 1676 N N . PRO A 1 226 ? -0.388 -18.234 2.434 1 41.34 226 PRO A N 1
ATOM 1677 C CA . PRO A 1 226 ? -1.278 -17.328 3.154 1 41.34 226 PRO A CA 1
ATOM 1678 C C . PRO A 1 226 ? -2.566 -18 3.621 1 41.34 226 PRO A C 1
ATOM 1680 O O . PRO A 1 226 ? -3.305 -17.438 4.434 1 41.34 226 PRO A O 1
ATOM 1683 N N . VAL A 1 227 ? -3.018 -18.891 2.883 1 40.66 227 VAL A N 1
ATOM 1684 C CA . VAL A 1 227 ? -4.188 -19.562 3.432 1 40.66 227 VAL A CA 1
ATOM 1685 C C . VAL A 1 227 ? -3.912 -19.984 4.871 1 40.66 227 VAL A C 1
ATOM 1687 O O . VAL A 1 227 ? -4.816 -20.438 5.574 1 40.66 227 VAL A O 1
ATOM 1690 N N . PHE A 1 228 ? -2.816 -20.562 4.918 1 39.19 228 PHE A N 1
ATOM 1691 C CA . PHE A 1 228 ? -2.576 -21.078 6.262 1 39.19 228 PHE A CA 1
ATOM 1692 C C . PHE A 1 228 ? -2.723 -19.969 7.301 1 39.19 228 PHE A C 1
ATOM 1694 O O . PHE A 1 228 ? -2.541 -18.797 6.992 1 39.19 228 PHE A O 1
ATOM 1701 N N . VAL A 1 229 ? -3.232 -20.484 8.539 1 38.34 229 VAL A N 1
ATOM 1702 C CA . VAL A 1 229 ? -3.711 -19.906 9.789 1 38.34 229 VAL A CA 1
ATOM 1703 C C . VAL A 1 229 ? -2.754 -18.812 10.25 1 38.34 229 VAL A C 1
ATOM 1705 O O . VAL A 1 229 ? -1.623 -19.094 10.656 1 38.34 229 VAL A O 1
ATOM 1708 N N . GLU A 1 230 ? -2.307 -18.219 9.43 1 38.91 230 GLU A N 1
ATOM 1709 C CA . GLU A 1 230 ? -1.782 -17.047 10.133 1 38.91 230 GLU A CA 1
ATOM 1710 C C . GLU A 1 230 ? -2.23 -17.047 11.594 1 38.91 230 GLU A C 1
ATOM 1712 O O . GLU A 1 230 ? -3.209 -17.703 11.953 1 38.91 230 GLU A O 1
ATOM 1717 N N . THR A 1 231 ? -1.699 -15.977 12.258 1 42.56 231 THR A N 1
ATOM 1718 C CA . THR A 1 231 ? -1.615 -15.508 13.641 1 42.56 231 THR A CA 1
ATOM 1719 C C . THR A 1 231 ? -3.004 -15.43 14.266 1 42.56 231 THR A C 1
ATOM 1721 O O . THR A 1 231 ? -3.611 -14.359 14.312 1 42.56 231 THR A O 1
ATOM 1724 N N . ASP A 1 232 ? -3.83 -16.266 13.469 1 48.72 232 ASP A N 1
ATOM 1725 C CA . ASP A 1 232 ? -4.988 -16.219 14.352 1 48.72 232 ASP A CA 1
ATOM 1726 C C . ASP A 1 232 ? -4.625 -16.656 15.766 1 48.72 232 ASP A C 1
ATOM 1728 O O . ASP A 1 232 ? -4.367 -17.844 16 1 48.72 232 ASP A O 1
ATOM 1732 N N . PRO A 1 233 ? -4.242 -15.75 16.312 1 54.19 233 PRO A N 1
ATOM 1733 C CA . PRO A 1 233 ? -3.861 -16.047 17.688 1 54.19 233 PRO A CA 1
ATOM 1734 C C . PRO A 1 233 ? -4.832 -17.016 18.375 1 54.19 233 PRO A C 1
ATOM 1736 O O . PRO A 1 233 ? -4.492 -17.609 19.406 1 54.19 233 PRO A O 1
ATOM 1739 N N . ARG A 1 234 ? -5.832 -17.359 17.641 1 60.22 234 ARG A N 1
ATOM 1740 C CA . ARG A 1 234 ? -6.855 -18.188 18.266 1 60.22 234 ARG A CA 1
ATOM 1741 C C . ARG A 1 234 ? -6.574 -19.672 18.031 1 60.22 234 ARG A C 1
ATOM 1743 O O . ARG A 1 234 ? -7.164 -20.531 18.688 1 60.22 234 ARG A O 1
ATOM 1750 N N . LEU A 1 235 ? -5.602 -19.969 17.078 1 73.75 235 LEU A N 1
ATOM 1751 C CA . LEU A 1 235 ? -5.355 -21.375 16.781 1 73.75 235 LEU A CA 1
ATOM 1752 C C . LEU A 1 235 ? -4.461 -22 17.844 1 73.75 235 LEU A C 1
ATOM 1754 O O . LEU A 1 235 ? -3.475 -21.391 18.281 1 73.75 235 LEU A O 1
ATOM 1758 N N . PRO A 1 236 ? -4.879 -23.172 18.266 1 81.88 236 PRO A N 1
ATOM 1759 C CA . PRO A 1 236 ? -4 -23.875 19.203 1 81.88 236 PRO A CA 1
ATOM 1760 C C . PRO A 1 236 ? -2.617 -24.156 18.625 1 81.88 236 PRO A C 1
ATOM 1762 O O . PRO A 1 236 ? -2.49 -24.406 17.422 1 81.88 236 PRO A O 1
ATOM 1765 N N . GLU A 1 237 ? -1.708 -24.047 19.453 1 83.06 237 GLU A N 1
ATOM 1766 C CA . GLU A 1 237 ? -0.315 -24.219 19.062 1 83.06 237 GLU A CA 1
ATOM 1767 C C . GLU A 1 237 ? -0.118 -25.562 18.328 1 83.06 237 GLU A C 1
ATOM 1769 O O . GLU A 1 237 ? 0.634 -25.641 17.359 1 83.06 237 GLU A O 1
ATOM 1774 N N . SER A 1 238 ? -0.742 -26.531 18.844 1 87.69 238 SER A N 1
ATOM 1775 C CA . SER A 1 238 ? -0.612 -27.844 18.234 1 87.69 238 SER A CA 1
ATOM 1776 C C . SER A 1 238 ? -1.104 -27.844 16.797 1 87.69 238 SER A C 1
ATOM 1778 O O . SER A 1 238 ? -0.522 -28.516 15.93 1 87.69 238 SER A O 1
ATOM 1780 N N . LEU A 1 239 ? -2.117 -27.156 16.5 1 87.12 239 LEU A N 1
ATOM 1781 C CA . LEU A 1 239 ? -2.654 -27.078 15.148 1 87.12 239 LEU A CA 1
ATOM 1782 C C . LEU A 1 239 ? -1.722 -26.281 14.234 1 87.12 239 LEU A C 1
ATOM 1784 O O . LEU A 1 239 ? -1.478 -26.672 13.094 1 87.12 239 LEU A O 1
ATOM 1788 N N . LYS A 1 240 ? -1.211 -25.219 14.805 1 80.94 240 LYS A N 1
ATOM 1789 C CA . LYS A 1 240 ? -0.25 -24.422 14.039 1 80.94 240 LYS A CA 1
ATOM 1790 C C . LYS A 1 240 ? 0.945 -25.281 13.617 1 80.94 240 LYS A C 1
ATOM 1792 O O . LYS A 1 240 ? 1.367 -25.219 12.461 1 80.94 240 LYS A O 1
ATOM 1797 N N . LEU A 1 241 ? 1.396 -25.969 14.539 1 84.62 241 LEU A N 1
ATOM 1798 C CA . LEU A 1 241 ? 2.549 -26.828 14.281 1 84.62 241 LEU A CA 1
ATOM 1799 C C . LEU A 1 241 ? 2.207 -27.906 13.258 1 84.62 241 LEU A C 1
ATOM 1801 O O . LEU A 1 241 ? 3.023 -28.219 12.391 1 84.62 241 LEU A O 1
ATOM 1805 N N . ALA A 1 242 ? 1.084 -28.469 13.391 1 88.38 242 ALA A N 1
ATOM 1806 C CA . ALA A 1 242 ? 0.648 -29.5 12.445 1 88.38 242 ALA A CA 1
ATOM 1807 C C . ALA A 1 242 ? 0.592 -28.938 11.023 1 88.38 242 ALA A C 1
ATOM 1809 O O . ALA A 1 242 ? 1.041 -29.594 10.078 1 88.38 242 ALA A O 1
ATOM 1810 N N . LEU A 1 243 ? 0.049 -27.797 10.93 1 83.62 243 LEU A N 1
ATOM 1811 C CA . LEU A 1 243 ? -0.059 -27.141 9.625 1 83.62 243 LEU A CA 1
ATOM 1812 C C . LEU A 1 243 ? 1.32 -26.891 9.031 1 83.62 243 LEU A C 1
ATOM 1814 O O . LEU A 1 243 ? 1.535 -27.094 7.836 1 83.62 243 LEU A O 1
ATOM 1818 N N . GLU A 1 244 ? 2.178 -26.484 9.844 1 80.5 244 GLU A N 1
ATOM 1819 C CA . GLU A 1 244 ? 3.553 -26.234 9.406 1 80.5 244 GLU A CA 1
ATOM 1820 C C . GLU A 1 244 ? 4.211 -27.531 8.93 1 80.5 244 GLU A C 1
ATOM 1822 O O . GLU A 1 244 ? 4.891 -27.531 7.898 1 80.5 244 GLU A O 1
ATOM 1827 N N . LEU A 1 245 ? 4.027 -28.5 9.672 1 86.31 245 LEU A N 1
ATOM 1828 C CA . LEU A 1 245 ? 4.605 -29.797 9.328 1 86.31 245 LEU A CA 1
ATOM 1829 C C . LEU A 1 245 ? 4.039 -30.312 8.008 1 86.31 245 LEU A C 1
ATOM 1831 O O . LEU A 1 245 ? 4.773 -30.859 7.18 1 86.31 245 LEU A O 1
ATOM 1835 N N . MET A 1 246 ? 2.764 -30.156 7.828 1 87.06 246 MET A N 1
ATOM 1836 C CA . MET A 1 246 ? 2.139 -30.562 6.574 1 87.06 246 MET A CA 1
ATOM 1837 C C . MET A 1 246 ? 2.764 -29.828 5.391 1 87.06 246 MET A C 1
ATOM 1839 O O . MET A 1 246 ? 3.102 -30.438 4.383 1 87.06 246 MET A O 1
ATOM 1843 N N . TRP A 1 247 ? 2.939 -28.578 5.613 1 79.88 247 TRP A N 1
ATOM 1844 C CA . TRP A 1 247 ? 3.49 -27.75 4.555 1 79.88 247 TRP A CA 1
ATOM 1845 C C . TRP A 1 247 ? 4.926 -28.156 4.234 1 79.88 247 TRP A C 1
ATOM 1847 O O . TRP A 1 247 ? 5.32 -28.203 3.064 1 79.88 247 TRP A O 1
ATOM 1857 N N . GLN A 1 248 ? 5.637 -28.469 5.238 1 80.19 248 GLN A N 1
ATOM 1858 C CA . GLN A 1 248 ? 7.047 -28.797 5.082 1 80.19 248 GLN A CA 1
ATOM 1859 C C . GLN A 1 248 ? 7.227 -30.188 4.504 1 80.19 248 GLN A C 1
ATOM 1861 O O . GLN A 1 248 ? 8.312 -30.547 4.031 1 80.19 248 GLN A O 1
ATOM 1866 N N . ASN A 1 249 ? 6.137 -30.938 4.523 1 88.81 249 ASN A N 1
ATOM 1867 C CA . ASN A 1 249 ? 6.223 -32.312 4.094 1 88.81 249 ASN A CA 1
ATOM 1868 C C . ASN A 1 249 ? 5.195 -32.656 3.014 1 88.81 249 ASN A C 1
ATOM 1870 O O . ASN A 1 249 ? 4.492 -33.656 3.098 1 88.81 249 ASN A O 1
ATOM 1874 N N . ILE A 1 250 ? 5.172 -31.781 2.062 1 88.56 250 ILE A N 1
ATOM 1875 C CA . ILE A 1 250 ? 4.191 -31.922 0.992 1 88.56 250 ILE A CA 1
ATOM 1876 C C . ILE A 1 250 ? 4.609 -33.062 0.063 1 88.56 250 ILE A C 1
ATOM 1878 O O . ILE A 1 250 ? 3.771 -33.844 -0.389 1 88.56 250 ILE A O 1
ATOM 1882 N N . GLU A 1 251 ? 5.871 -33.188 -0.256 1 89.94 251 GLU A N 1
ATOM 1883 C CA . GLU A 1 251 ? 6.395 -34.219 -1.17 1 89.94 251 GLU A CA 1
ATOM 1884 C C . GLU A 1 251 ? 6.32 -35.594 -0.555 1 89.94 251 GLU A C 1
ATOM 1886 O O . GLU A 1 251 ? 6.074 -36.594 -1.259 1 89.94 251 GLU A O 1
ATOM 1891 N N . GLU A 1 252 ? 6.637 -35.719 0.671 1 91.69 252 GLU A N 1
ATOM 1892 C CA . GLU A 1 252 ? 6.531 -36.938 1.458 1 91.69 252 GLU A CA 1
ATOM 1893 C C . GLU A 1 252 ? 5.609 -36.75 2.658 1 91.69 252 GLU A C 1
ATOM 1895 O O . GLU A 1 252 ? 6.074 -36.625 3.793 1 91.69 252 GLU A O 1
ATOM 1900 N N . PRO A 1 253 ? 4.344 -36.875 2.359 1 93.06 253 PRO A N 1
ATOM 1901 C CA . PRO A 1 253 ? 3.379 -36.531 3.402 1 93.06 253 PRO A CA 1
ATOM 1902 C C . PRO A 1 253 ? 3.457 -37.438 4.613 1 93.06 253 PRO A C 1
ATOM 1904 O O . PRO A 1 253 ? 3.66 -38.656 4.465 1 93.06 253 PRO A O 1
ATOM 1907 N N . LEU A 1 254 ? 3.295 -36.812 5.723 1 93.56 254 LEU A N 1
ATOM 1908 C CA . LEU A 1 254 ? 3.211 -37.562 6.973 1 93.56 254 LEU A CA 1
ATOM 1909 C C . LEU A 1 254 ? 1.831 -38.188 7.141 1 93.56 254 LEU A C 1
ATOM 1911 O O . LEU A 1 254 ? 0.831 -37.625 6.684 1 93.56 254 LEU A O 1
ATOM 1915 N N . THR A 1 255 ? 1.922 -39.375 7.727 1 94.19 255 THR A N 1
ATOM 1916 C CA . THR A 1 255 ? 0.624 -39.906 8.117 1 94.19 255 THR A CA 1
ATOM 1917 C C . THR A 1 255 ? 0.013 -39.062 9.242 1 94.19 255 THR A C 1
ATOM 1919 O O . THR A 1 255 ? 0.721 -38.344 9.93 1 94.19 255 THR A O 1
ATOM 1922 N N . ILE A 1 256 ? -1.297 -39.219 9.352 1 94.12 256 ILE A N 1
ATOM 1923 C CA . ILE A 1 256 ? -1.981 -38.469 10.391 1 94.12 256 ILE A CA 1
ATOM 1924 C C . ILE A 1 256 ? -1.496 -38.906 11.766 1 94.12 256 ILE A C 1
ATOM 1926 O O . ILE A 1 256 ? -1.378 -38.094 12.68 1 94.12 256 ILE A O 1
ATOM 1930 N N . ASP A 1 257 ? -1.167 -40.125 11.844 1 94.12 257 ASP A N 1
ATOM 1931 C CA . ASP A 1 257 ? -0.605 -40.656 13.086 1 94.12 257 ASP A CA 1
ATOM 1932 C C . ASP A 1 257 ? 0.745 -40 13.391 1 94.12 257 ASP A C 1
ATOM 1934 O O . ASP A 1 257 ? 1.011 -39.625 14.531 1 94.12 257 ASP A O 1
ATOM 1938 N N . GLU A 1 258 ? 1.551 -39.938 12.398 1 94.94 258 GLU A N 1
ATOM 1939 C CA . GLU A 1 258 ? 2.855 -39.312 12.547 1 94.94 258 GLU A CA 1
ATOM 1940 C C . GLU A 1 258 ? 2.711 -37.844 12.922 1 94.94 258 GLU A C 1
ATOM 1942 O O . GLU A 1 258 ? 3.443 -37.312 13.773 1 94.94 258 GLU A O 1
ATOM 1947 N N . LEU A 1 259 ? 1.81 -37.188 12.266 1 94.69 259 LEU A N 1
ATOM 1948 C CA . LEU A 1 259 ? 1.558 -35.781 12.523 1 94.69 259 LEU A CA 1
ATOM 1949 C C . LEU A 1 259 ? 1.121 -35.562 13.969 1 94.69 259 LEU A C 1
ATOM 1951 O O . LEU A 1 259 ? 1.619 -34.656 14.648 1 94.69 259 LEU A O 1
ATOM 1955 N N . ALA A 1 260 ? 0.183 -36.344 14.438 1 94.88 260 ALA A N 1
ATOM 1956 C CA . ALA A 1 260 ? -0.311 -36.25 15.812 1 94.88 260 ALA A CA 1
ATOM 1957 C C . ALA A 1 260 ? 0.816 -36.469 16.812 1 94.88 260 ALA A C 1
ATOM 1959 O O . ALA A 1 260 ? 0.909 -35.75 17.828 1 94.88 260 ALA A O 1
ATOM 1960 N N . ALA A 1 261 ? 1.628 -37.406 16.5 1 94.31 261 ALA A N 1
ATOM 1961 C CA . ALA A 1 261 ? 2.762 -37.719 17.359 1 94.31 261 ALA A CA 1
ATOM 1962 C C . ALA A 1 261 ? 3.73 -36.562 17.438 1 94.31 261 ALA A C 1
ATOM 1964 O O . ALA A 1 261 ? 4.23 -36.219 18.516 1 94.31 261 ALA A O 1
ATOM 1965 N N . CYS A 1 262 ? 3.986 -35.938 16.312 1 93.12 262 CYS A N 1
ATOM 1966 C CA . CYS A 1 262 ? 4.934 -34.844 16.219 1 93.12 262 CYS A CA 1
ATOM 1967 C C . CYS A 1 262 ? 4.457 -33.656 17.047 1 93.12 262 CYS A C 1
ATOM 1969 O O . CYS A 1 262 ? 5.27 -32.906 17.625 1 93.12 262 CYS A O 1
ATOM 1971 N N . VAL A 1 263 ? 3.164 -33.469 17.078 1 92.75 263 VAL A N 1
ATOM 1972 C CA . VAL A 1 263 ? 2.654 -32.281 17.766 1 92.75 263 VAL A CA 1
ATOM 1973 C C . VAL A 1 263 ? 2.16 -32.656 19.156 1 92.75 263 VAL A C 1
ATOM 1975 O O . VAL A 1 263 ? 1.552 -31.859 19.859 1 92.75 263 VAL A O 1
ATOM 1978 N N . LYS A 1 264 ? 2.307 -33.906 19.516 1 94 264 LYS A N 1
ATOM 1979 C CA . LYS A 1 264 ? 2.141 -34.438 20.875 1 94 264 LYS A CA 1
ATOM 1980 C C . LYS A 1 264 ? 0.681 -34.375 21.312 1 94 264 LYS A C 1
ATOM 1982 O O . LYS A 1 264 ? 0.381 -33.969 22.422 1 94 264 LYS A O 1
ATOM 1987 N N . ILE A 1 265 ? -0.199 -34.719 20.469 1 94.31 265 ILE A N 1
ATOM 1988 C CA . ILE A 1 265 ? -1.609 -34.875 20.797 1 94.31 265 ILE A CA 1
ATOM 1989 C C . ILE A 1 265 ? -2.145 -36.156 20.156 1 94.31 265 ILE A C 1
ATOM 1991 O O . ILE A 1 265 ? -1.457 -36.781 19.359 1 94.31 265 ILE A O 1
ATOM 1995 N N . SER A 1 266 ? -3.285 -36.594 20.609 1 94.06 266 SER A N 1
ATOM 1996 C CA . SER A 1 266 ? -3.889 -37.781 20.031 1 94.06 266 SER A CA 1
ATOM 1997 C C . SER A 1 266 ? -4.441 -37.5 18.641 1 94.06 266 SER A C 1
ATOM 1999 O O . SER A 1 266 ? -4.719 -36.344 18.297 1 94.06 266 SER A O 1
ATOM 2001 N N . LYS A 1 267 ? -4.555 -38.562 17.844 1 94.25 267 LYS A N 1
ATOM 2002 C CA . LYS A 1 267 ? -5.145 -38.469 16.5 1 94.25 267 LYS A CA 1
ATOM 2003 C C . LYS A 1 267 ? -6.555 -37.875 16.578 1 94.25 267 LYS A C 1
ATOM 2005 O O . LYS A 1 267 ? -6.938 -37.062 15.734 1 94.25 267 LYS A O 1
ATOM 2010 N N . ARG A 1 268 ? -7.242 -38.312 17.594 1 93.38 268 ARG A N 1
ATOM 2011 C CA . ARG A 1 268 ? -8.609 -37.812 17.781 1 93.38 268 ARG A CA 1
ATOM 2012 C C . ARG A 1 268 ? -8.633 -36.312 18.047 1 93.38 268 ARG A C 1
ATOM 2014 O O . ARG A 1 268 ? -9.461 -35.594 17.484 1 93.38 268 ARG A O 1
ATOM 2021 N N . GLN A 1 269 ? -7.781 -35.844 18.844 1 94.5 269 GLN A N 1
ATOM 2022 C CA . GLN A 1 269 ? -7.688 -34.406 19.156 1 94.5 269 GLN A CA 1
ATOM 2023 C C . GLN A 1 269 ? -7.301 -33.594 17.922 1 94.5 269 GLN A C 1
ATOM 2025 O O . GLN A 1 269 ? -7.832 -32.5 17.703 1 94.5 269 GLN A O 1
ATOM 2030 N N . LEU A 1 270 ? -6.371 -34.156 17.203 1 94.31 270 LEU A N 1
ATOM 2031 C CA . LEU A 1 270 ? -5.949 -33.5 15.984 1 94.31 270 LEU A CA 1
ATOM 2032 C C . LEU A 1 270 ? -7.117 -33.344 15.008 1 94.31 270 LEU A C 1
ATOM 2034 O O . LEU A 1 270 ? -7.344 -32.281 14.453 1 94.31 270 LEU A O 1
ATOM 2038 N N . GLU A 1 271 ? -7.84 -34.375 14.844 1 92.56 271 GLU A N 1
ATOM 2039 C CA . GLU A 1 271 ? -8.992 -34.406 13.945 1 92.56 271 GLU A CA 1
ATOM 2040 C C . GLU A 1 271 ? -10.039 -33.375 14.398 1 92.56 271 GLU A C 1
ATOM 2042 O O . GLU A 1 271 ? -10.602 -32.656 13.578 1 92.56 271 GLU A O 1
ATOM 2047 N N . ARG A 1 272 ? -10.25 -33.375 15.648 1 90.81 272 ARG A N 1
ATOM 2048 C CA . ARG A 1 272 ? -11.219 -32.438 16.203 1 90.81 272 ARG A CA 1
ATOM 2049 C C . ARG A 1 272 ? -10.789 -31 15.945 1 90.81 272 ARG A C 1
ATOM 2051 O O . ARG A 1 272 ? -11.609 -30.156 15.562 1 90.81 272 ARG A O 1
ATOM 2058 N N . ARG A 1 273 ? -9.57 -30.75 16.172 1 87.94 273 ARG A N 1
ATOM 2059 C CA . ARG A 1 273 ? -9.062 -29.406 15.984 1 87.94 273 ARG A CA 1
ATOM 2060 C C . ARG A 1 273 ? -9.164 -28.984 14.523 1 87.94 273 ARG A C 1
ATOM 2062 O O . ARG A 1 273 ? -9.562 -27.859 14.219 1 87.94 273 ARG A O 1
ATOM 2069 N N . PHE A 1 274 ? -8.766 -29.812 13.641 1 87.75 274 PHE A N 1
ATOM 2070 C CA . PHE A 1 274 ? -8.867 -29.516 12.219 1 87.75 274 PHE A CA 1
ATOM 2071 C C . PHE A 1 274 ? -10.312 -29.25 11.82 1 87.75 274 PHE A C 1
ATOM 2073 O O . PHE A 1 274 ? -10.602 -28.25 11.141 1 87.75 274 PHE A O 1
ATOM 2080 N N . CYS A 1 275 ? -11.195 -30.047 12.32 1 83.06 275 CYS A N 1
ATOM 2081 C CA . CYS A 1 275 ? -12.609 -29.875 11.992 1 83.06 275 CYS A CA 1
ATOM 2082 C C . CYS A 1 275 ? -13.148 -28.578 12.609 1 83.06 275 CYS A C 1
ATOM 2084 O O . CYS A 1 275 ? -13.859 -27.828 11.945 1 83.06 275 CYS A O 1
ATOM 2086 N N . SER A 1 276 ? -12.766 -28.406 13.805 1 81.88 276 SER A N 1
ATOM 2087 C CA . SER A 1 276 ? -13.297 -27.266 14.547 1 81.88 276 SER A CA 1
ATOM 2088 C C . SER A 1 276 ? -12.758 -25.953 13.992 1 81.88 276 SER A C 1
ATOM 2090 O O . SER A 1 276 ? -13.5 -24.969 13.875 1 81.88 276 SER A O 1
ATOM 2092 N N . PHE A 1 277 ? -11.477 -26 13.68 1 74.25 277 PHE A N 1
ATOM 2093 C CA . PHE A 1 277 ? -10.852 -24.719 13.344 1 74.25 277 PHE A CA 1
ATOM 2094 C C . PHE A 1 277 ? -10.766 -24.547 11.836 1 74.25 277 PHE A C 1
ATOM 2096 O O . PHE A 1 277 ? -10.742 -23.406 11.344 1 74.25 277 PHE A O 1
ATOM 2103 N N . LEU A 1 278 ? -10.734 -25.672 11.109 1 73.75 278 LEU A N 1
ATOM 2104 C CA . LEU A 1 278 ? -10.469 -25.562 9.68 1 73.75 278 LEU A CA 1
ATOM 2105 C C . LEU A 1 278 ? -11.625 -26.125 8.867 1 73.75 278 LEU A C 1
ATOM 2107 O O . LEU A 1 278 ? -11.672 -25.953 7.645 1 73.75 278 LEU A O 1
ATOM 2111 N N . GLY A 1 279 ? -12.492 -26.828 9.469 1 74.06 279 GLY A N 1
ATOM 2112 C CA . GLY A 1 279 ? -13.672 -27.359 8.805 1 74.06 279 GLY A CA 1
ATOM 2113 C C . GLY A 1 279 ? -13.375 -28.562 7.938 1 74.06 279 GLY A C 1
ATOM 2114 O O . GLY A 1 279 ? -14.141 -28.891 7.027 1 74.06 279 GLY A O 1
ATOM 2115 N N . ALA A 1 280 ? -12.266 -29.188 8.117 1 79.81 280 ALA A N 1
ATOM 2116 C CA . ALA A 1 280 ? -11.859 -30.359 7.344 1 79.81 280 ALA A CA 1
ATOM 2117 C C . ALA A 1 280 ? -11.039 -31.312 8.203 1 79.81 280 ALA A C 1
ATOM 2119 O O . ALA A 1 280 ? -10.43 -30.906 9.188 1 79.81 280 ALA A O 1
ATOM 2120 N N . THR A 1 281 ? -11.109 -32.531 7.844 1 89.06 281 THR A N 1
ATOM 2121 C CA . THR A 1 281 ? -10.219 -33.5 8.492 1 89.06 281 THR A CA 1
ATOM 2122 C C . THR A 1 281 ? -8.766 -33.25 8.102 1 89.06 281 THR A C 1
ATOM 2124 O O . THR A 1 281 ? -8.492 -32.625 7.062 1 89.06 281 THR A O 1
ATOM 2127 N N . PRO A 1 282 ? -7.883 -33.719 8.898 1 90.31 282 PRO A N 1
ATOM 2128 C CA . PRO A 1 282 ? -6.469 -33.531 8.555 1 90.31 282 PRO A CA 1
ATOM 2129 C C . PRO A 1 282 ? -6.113 -34.156 7.199 1 90.31 282 PRO A C 1
ATOM 2131 O O . PRO A 1 282 ? -5.34 -33.562 6.434 1 90.31 282 PRO A O 1
ATOM 2134 N N . THR A 1 283 ? -6.676 -35.25 6.945 1 90.62 283 THR A N 1
ATOM 2135 C CA . THR A 1 283 ? -6.391 -35.969 5.691 1 90.62 283 THR A CA 1
ATOM 2136 C C . THR A 1 283 ? -6.863 -35.125 4.5 1 90.62 283 THR A C 1
ATOM 2138 O O . THR A 1 283 ? -6.133 -34.969 3.521 1 90.62 283 THR A O 1
ATOM 2141 N N . ARG A 1 284 ? -8.047 -34.688 4.59 1 86.88 284 ARG A N 1
ATOM 2142 C CA . ARG A 1 284 ? -8.602 -33.875 3.514 1 86.88 284 ARG A CA 1
ATOM 2143 C C . ARG A 1 284 ? -7.793 -32.594 3.338 1 86.88 284 ARG A C 1
ATOM 2145 O O . ARG A 1 284 ? -7.465 -32.188 2.215 1 86.88 284 ARG A O 1
ATOM 2152 N N . TYR A 1 285 ? -7.508 -31.969 4.453 1 85.44 285 TYR A N 1
ATOM 2153 C CA . TYR A 1 285 ? -6.73 -30.734 4.398 1 85.44 285 TYR A CA 1
ATOM 2154 C C . TYR A 1 285 ? -5.383 -30.969 3.73 1 85.44 285 TYR A C 1
ATOM 2156 O O . TYR A 1 285 ? -4.957 -30.188 2.879 1 85.44 285 TYR A O 1
ATOM 2164 N N . TYR A 1 286 ? -4.758 -31.984 4.137 1 88.75 286 TYR A N 1
ATOM 2165 C CA . TYR A 1 286 ? -3.439 -32.312 3.602 1 88.75 286 TYR A CA 1
ATOM 2166 C C . TYR A 1 286 ? -3.496 -32.531 2.096 1 88.75 286 TYR A C 1
ATOM 2168 O O . TYR A 1 286 ? -2.629 -32.062 1.359 1 88.75 286 TYR A O 1
ATOM 2176 N N . LEU A 1 287 ? -4.488 -33.219 1.706 1 88.31 287 LEU A N 1
ATOM 2177 C CA . LEU A 1 287 ? -4.691 -33.469 0.28 1 88.31 287 LEU A CA 1
ATOM 2178 C C . LEU A 1 287 ? -4.879 -32.125 -0.46 1 88.31 287 LEU A C 1
ATOM 2180 O O . LEU A 1 287 ? -4.25 -31.906 -1.493 1 88.31 287 LEU A O 1
ATOM 2184 N N . GLU A 1 288 ? -5.742 -31.312 0.084 1 82.5 288 GLU A N 1
ATOM 2185 C CA . GLU A 1 288 ? -6.02 -30.031 -0.546 1 82.5 288 GLU A CA 1
ATOM 2186 C C . GLU A 1 288 ? -4.77 -29.156 -0.593 1 82.5 288 GLU A C 1
ATOM 2188 O O . GLU A 1 288 ? -4.547 -28.438 -1.567 1 82.5 288 GLU A O 1
ATOM 2193 N N . LEU A 1 289 ? -4.047 -29.234 0.447 1 82.44 289 LEU A N 1
ATOM 2194 C CA . LEU A 1 289 ? -2.775 -28.516 0.504 1 82.44 289 LEU A CA 1
ATOM 2195 C C . LEU A 1 289 ? -1.847 -28.969 -0.617 1 82.44 289 LEU A C 1
ATOM 2197 O O . LEU A 1 289 ? -1.238 -28.141 -1.299 1 82.44 289 LEU A O 1
ATOM 2201 N N . ARG A 1 290 ? -1.763 -30.219 -0.769 1 87.5 290 ARG A N 1
ATOM 2202 C CA . ARG A 1 290 ? -0.905 -30.797 -1.795 1 87.5 290 ARG A CA 1
ATOM 2203 C C . ARG A 1 290 ? -1.401 -30.453 -3.191 1 87.5 290 ARG A C 1
ATOM 2205 O O . ARG A 1 290 ? -0.604 -30.125 -4.078 1 87.5 290 ARG A O 1
ATOM 2212 N N . LEU A 1 291 ? -2.646 -30.484 -3.361 1 83.88 291 LEU A N 1
ATOM 2213 C CA . LEU A 1 291 ? -3.225 -30.125 -4.652 1 83.88 291 LEU A CA 1
ATOM 2214 C C . LEU A 1 291 ? -3.002 -28.656 -4.961 1 83.88 291 LEU A C 1
ATOM 2216 O O . LEU A 1 291 ? -2.729 -28.281 -6.105 1 83.88 291 LEU A O 1
ATOM 2220 N N . THR A 1 292 ? -3.125 -27.859 -3.934 1 76.62 292 THR A N 1
ATOM 2221 C CA . THR A 1 292 ? -2.891 -26.422 -4.105 1 76.62 292 THR A CA 1
ATOM 2222 C C . THR A 1 292 ? -1.439 -26.156 -4.492 1 76.62 292 THR A C 1
ATOM 2224 O O . THR A 1 292 ? -1.164 -25.328 -5.355 1 76.62 292 THR A O 1
ATOM 2227 N N . ARG A 1 293 ? -0.653 -26.828 -3.84 1 79.62 293 ARG A N 1
ATOM 2228 C CA . ARG A 1 293 ? 0.76 -26.734 -4.191 1 79.62 293 ARG A CA 1
ATOM 2229 C C . ARG A 1 293 ? 1.002 -27.219 -5.621 1 79.62 293 ARG A C 1
ATOM 2231 O O . ARG A 1 293 ? 1.806 -26.625 -6.348 1 79.62 293 ARG A O 1
ATOM 2238 N N . ALA A 1 294 ? 0.368 -28.234 -5.969 1 84.06 294 ALA A N 1
ATOM 2239 C CA . ALA A 1 294 ? 0.48 -28.734 -7.336 1 84.06 294 ALA A CA 1
ATOM 2240 C C . ALA A 1 294 ? 0.063 -27.672 -8.344 1 84.06 294 ALA A C 1
ATOM 2242 O O . ALA A 1 294 ? 0.758 -27.438 -9.336 1 84.06 294 ALA A O 1
ATOM 2243 N N . ARG A 1 295 ? -1.012 -27.109 -8.062 1 77.19 295 ARG A N 1
ATOM 2244 C CA . ARG A 1 295 ? -1.483 -26.031 -8.938 1 77.19 295 ARG A CA 1
ATOM 2245 C C . ARG A 1 295 ? -0.434 -24.938 -9.078 1 77.19 295 ARG A C 1
ATOM 2247 O O . ARG A 1 295 ? -0.17 -24.469 -10.188 1 77.19 295 ARG A O 1
ATOM 2254 N N . GLN A 1 296 ? 0.065 -24.625 -7.992 1 72.06 296 GLN A N 1
ATOM 2255 C CA . GLN A 1 296 ? 1.108 -23.609 -7.984 1 72.06 296 GLN A CA 1
ATOM 2256 C C . GLN A 1 296 ? 2.283 -24.016 -8.867 1 72.06 296 GLN A C 1
ATOM 2258 O O . GLN A 1 296 ? 2.771 -23.219 -9.672 1 72.06 296 GLN A O 1
ATOM 2263 N N . LEU A 1 297 ? 2.703 -25.234 -8.719 1 77.31 297 LEU A N 1
ATOM 2264 C CA . LEU A 1 297 ? 3.842 -25.734 -9.477 1 77.31 297 LEU A CA 1
ATOM 2265 C C . LEU A 1 297 ? 3.518 -25.797 -10.969 1 77.31 297 LEU A C 1
ATOM 2267 O O . LEU A 1 297 ? 4.359 -25.453 -11.805 1 77.31 297 LEU A O 1
ATOM 2271 N N . ILE A 1 298 ? 2.279 -26.156 -11.258 1 78.81 298 ILE A N 1
ATOM 2272 C CA . ILE A 1 298 ? 1.85 -26.25 -12.648 1 78.81 298 ILE A CA 1
ATOM 2273 C C . ILE A 1 298 ? 1.881 -24.859 -13.281 1 78.81 298 ILE A C 1
ATOM 2275 O O . ILE A 1 298 ? 2.305 -24.703 -14.43 1 78.81 298 ILE A O 1
ATOM 2279 N N . GLN A 1 299 ? 1.546 -23.953 -12.453 1 68.81 299 GLN A N 1
ATOM 2280 C CA . GLN A 1 299 ? 1.409 -22.594 -12.953 1 68.81 299 GLN A CA 1
ATOM 2281 C C . GLN A 1 299 ? 2.766 -21.891 -13.031 1 68.81 299 GLN A C 1
ATOM 2283 O O . GLN A 1 299 ? 2.979 -21.031 -13.891 1 68.81 299 GLN A O 1
ATOM 2288 N N . GLN A 1 300 ? 3.602 -22.359 -12.188 1 69 300 GLN A N 1
ATOM 2289 C CA . GLN A 1 300 ? 4.777 -21.531 -11.984 1 69 300 GLN A CA 1
ATOM 2290 C C . GLN A 1 300 ? 6.039 -22.219 -12.492 1 69 300 GLN A C 1
ATOM 2292 O O . GLN A 1 300 ? 7.113 -21.609 -12.523 1 69 300 GLN A O 1
ATOM 2297 N N . THR A 1 301 ? 5.965 -23.5 -12.844 1 73.69 301 THR A N 1
ATOM 2298 C CA . THR A 1 301 ? 7.133 -24.266 -13.273 1 73.69 301 THR A CA 1
ATOM 2299 C C . THR A 1 301 ? 6.844 -25 -14.57 1 73.69 301 THR A C 1
ATOM 2301 O O . THR A 1 301 ? 5.699 -25.047 -15.031 1 73.69 301 THR A O 1
ATOM 2304 N N . ASN A 1 302 ? 7.891 -25.391 -15.219 1 73.75 302 ASN A N 1
ATOM 2305 C CA . ASN A 1 302 ? 7.746 -26.203 -16.422 1 73.75 302 ASN A CA 1
ATOM 2306 C C . ASN A 1 302 ? 7.801 -27.688 -1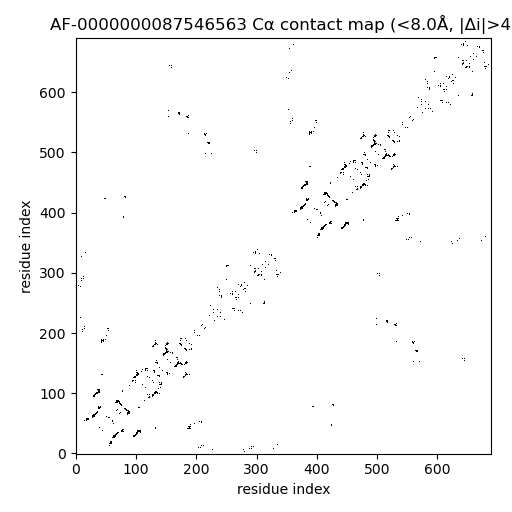6.109 1 73.75 302 ASN A C 1
ATOM 2308 O O . ASN A 1 302 ? 8.0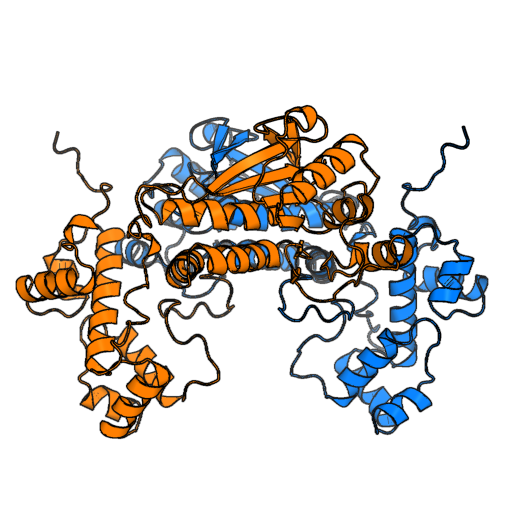78 -28.5 -16.984 1 73.75 302 ASN A O 1
ATOM 2312 N N . ARG A 1 303 ? 7.523 -28.016 -14.891 1 82.94 303 ARG A N 1
ATOM 2313 C CA . ARG A 1 303 ? 7.562 -29.422 -14.5 1 82.94 303 ARG A CA 1
ATOM 2314 C C . ARG A 1 303 ? 6.445 -30.203 -15.18 1 82.94 303 ARG A C 1
ATOM 2316 O O . ARG A 1 303 ? 5.344 -29.688 -15.375 1 82.94 303 ARG A O 1
ATOM 2323 N N . SER A 1 304 ? 6.855 -31.375 -15.594 1 87.75 304 SER A N 1
ATOM 2324 C CA . SER A 1 304 ? 5.82 -32.25 -16.141 1 87.75 304 SER A CA 1
ATOM 2325 C C . SER A 1 304 ? 4.773 -32.594 -15.086 1 87.75 304 SER A C 1
ATOM 2327 O O . SER A 1 304 ? 5.012 -32.438 -13.891 1 87.75 304 SER A O 1
ATOM 2329 N N . MET A 1 305 ? 3.689 -33.031 -15.555 1 89.06 305 MET A N 1
ATOM 2330 C CA . MET A 1 305 ? 2.613 -33.406 -14.641 1 89.06 305 MET A CA 1
ATOM 2331 C C . MET A 1 305 ? 3.062 -34.531 -13.703 1 89.06 305 MET A C 1
ATOM 2333 O O . MET A 1 305 ? 2.676 -34.531 -12.531 1 89.06 305 MET A O 1
ATOM 2337 N N . THR A 1 306 ? 3.879 -35.406 -14.297 1 91.06 306 THR A N 1
ATOM 2338 C CA . THR A 1 306 ? 4.414 -36.5 -13.484 1 91.06 306 THR A CA 1
ATOM 2339 C C . THR A 1 306 ? 5.324 -35.938 -12.391 1 91.06 306 THR A C 1
ATOM 2341 O O . THR A 1 306 ? 5.262 -36.406 -11.242 1 91.06 306 THR A O 1
ATOM 2344 N N . GLU A 1 307 ? 6.109 -35 -12.742 1 91.19 307 GLU A N 1
ATOM 2345 C CA . GLU A 1 307 ? 7.012 -34.406 -11.773 1 91.19 307 GLU A CA 1
ATOM 2346 C C . GLU A 1 307 ? 6.234 -33.625 -10.695 1 91.19 307 GLU A C 1
ATOM 2348 O O . GLU A 1 307 ? 6.605 -33.656 -9.516 1 91.19 307 GLU A O 1
ATOM 2353 N N . VAL A 1 308 ? 5.246 -32.938 -11.148 1 91.44 308 VAL A N 1
ATOM 2354 C CA . VAL A 1 308 ? 4.406 -32.219 -10.219 1 91.44 308 VAL A CA 1
ATOM 2355 C C . VAL A 1 308 ? 3.74 -33.188 -9.242 1 91.44 308 VAL A C 1
ATOM 2357 O O . VAL A 1 308 ? 3.691 -32.938 -8.039 1 91.44 308 VAL A O 1
ATOM 2360 N N . ALA A 1 309 ? 3.279 -34.25 -9.766 1 93.12 309 ALA A N 1
ATOM 2361 C CA . ALA A 1 309 ? 2.637 -35.281 -8.93 1 93.12 309 ALA A CA 1
ATOM 2362 C C . ALA A 1 309 ? 3.594 -35.781 -7.859 1 93.12 309 ALA A C 1
ATOM 2364 O O . ALA A 1 309 ? 3.24 -35.875 -6.684 1 93.12 309 ALA A O 1
ATOM 2365 N N . VAL A 1 310 ? 4.789 -36.031 -8.281 1 91.69 310 VAL A N 1
ATOM 2366 C CA . VAL A 1 310 ? 5.805 -36.562 -7.375 1 91.69 310 VAL A CA 1
ATOM 2367 C C . VAL A 1 310 ? 6.164 -35.5 -6.34 1 91.69 310 VAL A C 1
ATOM 2369 O O . VAL A 1 310 ? 6.258 -35.781 -5.145 1 91.69 310 VAL A O 1
ATOM 2372 N N . ALA A 1 311 ? 6.285 -34.344 -6.766 1 90 311 ALA A N 1
ATOM 2373 C CA . ALA A 1 311 ? 6.699 -33.219 -5.91 1 90 311 ALA A CA 1
ATOM 2374 C C . ALA A 1 311 ? 5.629 -32.906 -4.871 1 90 311 ALA A C 1
ATOM 2376 O O . ALA A 1 311 ? 5.902 -32.25 -3.873 1 90 311 ALA A O 1
ATOM 2377 N N . THR A 1 312 ? 4.484 -33.312 -5.164 1 91.75 312 THR A N 1
ATOM 2378 C CA . THR A 1 312 ? 3.395 -33 -4.242 1 91.75 312 THR A CA 1
ATOM 2379 C C . THR A 1 312 ? 2.902 -34.281 -3.547 1 91.75 312 THR A C 1
ATOM 2381 O O . THR A 1 312 ? 1.809 -34.312 -2.977 1 91.75 312 THR A O 1
ATOM 2384 N N . GLY A 1 313 ? 3.652 -35.344 -3.627 1 92.62 313 GLY A N 1
ATOM 2385 C CA . GLY A 1 313 ? 3.49 -36.5 -2.791 1 92.62 313 GLY A CA 1
ATOM 2386 C C . GLY A 1 313 ? 2.506 -37.531 -3.361 1 92.62 313 GLY A C 1
ATOM 2387 O O . GLY A 1 313 ? 2.029 -38.406 -2.648 1 92.62 313 GLY A O 1
ATOM 2388 N N . PHE A 1 314 ? 2.174 -37.344 -4.574 1 92.5 314 PHE A N 1
ATOM 2389 C CA . PHE A 1 314 ? 1.305 -38.344 -5.203 1 92.5 314 PHE A CA 1
ATOM 2390 C C . PHE A 1 314 ? 2.125 -39.469 -5.801 1 92.5 314 PHE A C 1
ATOM 2392 O O . PHE A 1 314 ? 3.18 -39.25 -6.395 1 92.5 314 PHE A O 1
ATOM 2399 N N . VAL A 1 315 ? 1.657 -40.688 -5.566 1 85 315 VAL A N 1
ATOM 2400 C CA . VAL A 1 315 ? 2.383 -41.875 -6.02 1 85 315 VAL A CA 1
ATOM 2401 C C . VAL A 1 315 ? 2.002 -42.188 -7.465 1 85 315 VAL A C 1
ATOM 2403 O O . VAL A 1 315 ? 2.793 -42.781 -8.211 1 85 315 VAL A O 1
ATOM 2406 N N . SER A 1 316 ? 0.767 -41.781 -7.844 1 88.5 316 SER A N 1
ATOM 2407 C CA . SER A 1 316 ? 0.26 -42.125 -9.172 1 88.5 316 SER A CA 1
ATOM 2408 C C . SER A 1 316 ? -0.278 -40.875 -9.875 1 88.5 316 SER A C 1
ATOM 2410 O O . SER A 1 316 ? -1.039 -40.094 -9.289 1 88.5 316 SER A O 1
ATOM 2412 N N . SER A 1 317 ? 0.144 -40.781 -11.141 1 88.44 317 SER A N 1
ATOM 2413 C CA . SER A 1 317 ? -0.294 -39.656 -11.953 1 88.44 317 SER A CA 1
ATOM 2414 C C . SER A 1 317 ? -1.801 -39.688 -12.18 1 88.44 317 SER A C 1
ATOM 2416 O O . SER A 1 317 ? -2.477 -38.656 -12.062 1 88.44 317 SER A O 1
ATOM 2418 N N . PRO A 1 318 ? -2.301 -40.875 -12.422 1 89.06 318 PRO A N 1
ATOM 2419 C CA . PRO A 1 318 ? -3.754 -40.906 -12.594 1 89.06 318 PRO A CA 1
ATOM 2420 C C . PRO A 1 318 ? -4.508 -40.5 -11.336 1 89.06 318 PRO A C 1
ATOM 2422 O O . PRO A 1 318 ? -5.523 -39.781 -11.43 1 89.06 318 PRO A O 1
ATOM 2425 N N . HIS A 1 319 ? -3.969 -40.969 -10.234 1 91.75 319 HIS A N 1
ATOM 2426 C CA . HIS A 1 319 ? -4.586 -40.594 -8.969 1 91.75 319 HIS A CA 1
ATOM 2427 C C . HIS A 1 319 ? -4.5 -39.094 -8.758 1 91.75 319 HIS A C 1
ATOM 2429 O O . HIS A 1 319 ? -5.473 -38.469 -8.328 1 91.75 319 HIS A O 1
ATOM 2435 N N . PHE A 1 320 ? -3.428 -38.5 -9.055 1 93.94 320 PHE A N 1
ATOM 2436 C CA . PHE A 1 320 ? -3.217 -37.062 -8.969 1 93.94 320 PHE A CA 1
ATOM 2437 C C . PHE A 1 320 ? -4.203 -36.312 -9.859 1 93.94 320 PHE A C 1
ATOM 2439 O O . PHE A 1 320 ? -4.895 -35.406 -9.398 1 93.94 320 PHE A O 1
ATOM 2446 N N . GLN A 1 321 ? -4.297 -36.719 -11.062 1 91.31 321 GLN A N 1
ATOM 2447 C CA . GLN A 1 321 ? -5.145 -36.031 -12.031 1 91.31 321 GLN A CA 1
ATOM 2448 C C . GLN A 1 321 ? -6.609 -36.062 -11.602 1 91.31 321 GLN A C 1
ATOM 2450 O O . GLN A 1 321 ? -7.316 -35.062 -11.719 1 91.31 321 GLN A O 1
ATOM 2455 N N . ARG A 1 322 ? -6.953 -37.219 -11.148 1 91.12 322 ARG A N 1
ATOM 2456 C CA . ARG A 1 322 ? -8.336 -37.375 -10.711 1 91.12 322 ARG A CA 1
ATOM 2457 C C . ARG A 1 322 ? -8.641 -36.469 -9.516 1 91.12 322 ARG A C 1
ATOM 2459 O O . ARG A 1 322 ? -9.656 -35.781 -9.508 1 91.12 322 ARG A O 1
ATOM 2466 N N . ARG A 1 323 ? -7.77 -36.469 -8.57 1 91 323 ARG A N 1
ATOM 2467 C CA . ARG A 1 323 ? -7.988 -35.688 -7.367 1 91 323 ARG A CA 1
ATOM 2468 C C . ARG A 1 323 ? -7.934 -34.188 -7.68 1 91 323 ARG A C 1
ATOM 2470 O O . ARG A 1 323 ? -8.68 -33.406 -7.102 1 91 323 ARG A O 1
ATOM 2477 N N . PHE A 1 324 ? -7.105 -33.844 -8.562 1 89.75 324 PHE A N 1
ATOM 2478 C CA . PHE A 1 324 ? -6.98 -32.438 -9 1 89.75 324 PHE A CA 1
ATOM 2479 C C . PHE A 1 324 ? -8.273 -31.969 -9.648 1 89.75 324 PHE A C 1
ATOM 2481 O O . PHE A 1 324 ? -8.805 -30.922 -9.273 1 89.75 324 PHE A O 1
ATOM 2488 N N . ARG A 1 325 ? -8.75 -32.75 -10.516 1 85.94 325 ARG A N 1
ATOM 2489 C CA . ARG A 1 325 ? -9.992 -32.406 -11.211 1 85.94 325 ARG A CA 1
ATOM 2490 C C . ARG A 1 325 ? -11.156 -32.312 -10.234 1 85.94 325 ARG A C 1
ATOM 2492 O O . ARG A 1 325 ? -11.992 -31.422 -10.336 1 85.94 325 ARG A O 1
ATOM 2499 N N . ASP A 1 326 ? -11.172 -33.312 -9.383 1 85.06 326 ASP A N 1
ATOM 2500 C CA . ASP A 1 326 ? -12.25 -33.344 -8.391 1 85.06 326 ASP A CA 1
ATOM 2501 C C . ASP A 1 326 ? -12.234 -32.062 -7.531 1 85.06 326 ASP A C 1
ATOM 2503 O O . ASP A 1 326 ? -13.289 -31.531 -7.195 1 85.06 326 ASP A O 1
ATOM 2507 N N . PHE A 1 327 ? -11.039 -31.75 -7.199 1 81.06 327 PHE A N 1
ATOM 2508 C CA . PHE A 1 327 ? -10.898 -30.641 -6.273 1 81.06 327 PHE A CA 1
ATOM 2509 C C . PHE A 1 327 ? -11.07 -29.297 -6.996 1 81.06 327 PHE A C 1
ATOM 2511 O O . PHE A 1 327 ? -11.781 -28.422 -6.52 1 81.06 327 PHE A O 1
ATOM 2518 N N . PHE A 1 328 ? -10.484 -29.125 -8.18 1 76.38 328 PHE A N 1
ATOM 2519 C CA . PHE A 1 328 ? -10.461 -27.828 -8.859 1 76.38 328 PHE A CA 1
ATOM 2520 C C . PHE A 1 328 ? -11.477 -27.797 -9.992 1 76.38 328 PHE A C 1
ATOM 2522 O O . PHE A 1 328 ? -11.758 -26.734 -10.539 1 76.38 328 PHE A O 1
ATOM 2529 N N . GLY A 1 329 ? -12.047 -28.891 -10.32 1 76.88 329 GLY A N 1
ATOM 2530 C CA . GLY A 1 329 ? -13.086 -28.969 -11.336 1 76.88 329 GLY A CA 1
ATOM 2531 C C . GLY A 1 329 ? -12.531 -29 -12.75 1 76.88 329 GLY A C 1
ATOM 2532 O O . GLY A 1 329 ? -13.289 -29.125 -13.711 1 76.88 329 GLY A O 1
ATOM 2533 N N . VAL A 1 330 ? -11.203 -28.812 -12.922 1 77.69 330 VAL A N 1
ATOM 2534 C CA . VAL A 1 330 ? -10.547 -28.844 -14.227 1 77.69 330 VAL A CA 1
ATOM 2535 C C . VAL A 1 330 ? -9.281 -29.688 -14.156 1 77.69 330 VAL A C 1
ATOM 2537 O O . VAL A 1 330 ? -8.711 -29.859 -13.078 1 77.69 330 VAL A O 1
ATOM 2540 N N . PRO A 1 331 ? -8.906 -30.203 -15.281 1 85.25 331 PRO A N 1
ATOM 2541 C CA . PRO A 1 331 ? -7.66 -30.969 -15.273 1 85.25 331 PRO A CA 1
ATOM 2542 C C . PRO A 1 331 ? -6.43 -30.094 -15.023 1 85.25 331 PRO A C 1
ATOM 2544 O O . PRO A 1 331 ? -6.453 -28.891 -15.305 1 85.25 331 PRO A O 1
ATOM 2547 N N . PRO A 1 332 ? -5.418 -30.656 -14.461 1 84 332 PRO A N 1
ATOM 2548 C CA . PRO A 1 332 ? -4.203 -29.906 -14.156 1 84 332 PRO A CA 1
ATOM 2549 C C . PRO A 1 332 ? -3.646 -29.172 -15.367 1 84 332 PRO A C 1
ATOM 2551 O O . PRO A 1 332 ? -3.143 -28.047 -15.242 1 84 332 PRO A O 1
ATOM 2554 N N . GLY A 1 333 ? -3.738 -29.75 -16.5 1 79.88 333 GLY A N 1
ATOM 2555 C CA . GLY A 1 333 ? -3.201 -29.141 -17.703 1 79.88 333 GLY A CA 1
ATOM 2556 C C . GLY A 1 333 ? -3.82 -27.797 -18.031 1 79.88 333 GLY A C 1
ATOM 2557 O O . GLY A 1 333 ? -3.217 -26.984 -18.734 1 79.88 333 GLY A O 1
ATOM 2558 N N . SER A 1 334 ? -4.965 -27.594 -17.516 1 73.94 334 SER A N 1
ATOM 2559 C CA . SER A 1 334 ? -5.672 -26.344 -17.781 1 73.94 334 SER A CA 1
ATOM 2560 C C . SER A 1 334 ? -4.969 -25.172 -17.109 1 73.94 334 SER A C 1
ATOM 2562 O O . SER A 1 334 ? -5.195 -24.016 -17.5 1 73.94 334 SER A O 1
ATOM 2564 N N . TYR A 1 335 ? -4.199 -25.547 -16.109 1 65.56 335 TYR A N 1
ATOM 2565 C CA . TYR A 1 335 ? -3.551 -24.469 -15.367 1 65.56 335 TYR A CA 1
ATOM 2566 C C . TYR A 1 335 ? -2.168 -24.172 -15.93 1 65.56 335 TYR A C 1
ATOM 2568 O O . TYR A 1 335 ? -1.504 -23.219 -15.5 1 65.56 335 TYR A O 1
ATOM 2576 N N . ARG A 1 336 ? -1.714 -25 -16.734 1 63.94 336 ARG A N 1
ATOM 2577 C CA . ARG A 1 336 ? -0.389 -24.766 -17.297 1 63.94 336 ARG A CA 1
ATOM 2578 C C . ARG A 1 336 ? -0.359 -23.469 -18.109 1 63.94 336 ARG A C 1
ATOM 2580 O O . ARG A 1 336 ? -1.23 -23.25 -18.953 1 63.94 336 ARG A O 1
ATOM 2587 N N . SER A 1 337 ? 0.203 -22.547 -17.547 1 55.53 337 SER A N 1
ATOM 2588 C CA . SER A 1 337 ? 0.367 -21.281 -18.25 1 55.53 337 SER A CA 1
ATOM 2589 C C . SER A 1 337 ? 1.023 -21.469 -19.609 1 55.53 337 SER A C 1
ATOM 2591 O O . SER A 1 337 ? 1.8 -22.406 -19.797 1 55.53 337 SER A O 1
ATOM 2593 N N . THR A 1 338 ? 0.441 -21 -20.703 1 44.19 338 THR A N 1
ATOM 2594 C CA . THR A 1 338 ? 1.062 -20.922 -22.016 1 44.19 338 THR A CA 1
ATOM 2595 C C . THR A 1 338 ? 2.502 -20.422 -21.906 1 44.19 338 THR A C 1
ATOM 2597 O O . THR A 1 338 ? 3.152 -20.156 -22.922 1 44.19 338 THR A O 1
ATOM 2600 N N . PHE A 1 339 ? 3.031 -20.188 -20.969 1 38.16 339 PHE A N 1
ATOM 2601 C CA . PHE A 1 339 ? 4.375 -19.625 -21.031 1 38.16 339 PHE A CA 1
ATOM 2602 C C . PHE A 1 339 ? 5.34 -20.609 -21.688 1 38.16 339 PHE A C 1
ATOM 2604 O O . PHE A 1 339 ? 6.27 -20.188 -22.391 1 38.16 339 PHE A O 1
ATOM 2611 N N . GLY A 1 340 ? 5.41 -21.875 -21.375 1 37.22 340 GLY A N 1
ATOM 2612 C CA . GLY A 1 340 ? 6.379 -22.812 -21.922 1 37.22 340 GLY A CA 1
ATOM 2613 C C . GLY A 1 340 ? 6.023 -23.281 -23.312 1 37.22 340 GLY A C 1
ATOM 2614 O O . GLY A 1 340 ? 6.535 -24.297 -23.781 1 37.22 340 GLY A O 1
ATOM 2615 N N . ARG A 1 341 ? 4.98 -23.031 -23.953 1 35.72 341 ARG A N 1
ATOM 2616 C CA . ARG A 1 341 ? 4.988 -23.625 -25.281 1 35.72 341 ARG A CA 1
ATOM 2617 C C . ARG A 1 341 ? 6.254 -23.25 -26.047 1 35.72 341 ARG A C 1
ATOM 2619 O O . ARG A 1 341 ? 6.512 -22.062 -26.281 1 35.72 341 ARG A O 1
ATOM 2626 N N . LYS A 1 342 ? 7.34 -24 -25.953 1 34.59 342 LYS A N 1
ATOM 2627 C CA . LYS A 1 342 ? 8.445 -24.094 -26.906 1 34.59 342 LYS A CA 1
ATOM 2628 C C . LYS A 1 342 ? 7.973 -23.797 -28.328 1 34.59 342 LYS A C 1
ATOM 2630 O O . LYS A 1 342 ? 6.898 -24.25 -28.734 1 34.59 342 LYS A O 1
ATOM 2635 N N . GLN A 1 343 ? 8.5 -22.719 -28.922 1 29.25 343 GLN A N 1
ATOM 2636 C CA . GLN A 1 343 ? 8.688 -22.641 -30.359 1 29.25 343 GLN A CA 1
ATOM 2637 C C . GLN A 1 343 ? 9.242 -23.938 -30.922 1 29.25 343 GLN A C 1
ATOM 2639 O O . GLN A 1 343 ? 10.453 -24.172 -30.875 1 29.25 343 GLN A O 1
ATOM 2644 N N . THR A 1 344 ? 8.789 -25.094 -30.688 1 26.52 344 THR A N 1
ATOM 2645 C CA . THR A 1 344 ? 9.211 -26.078 -31.672 1 26.52 344 THR A CA 1
ATOM 2646 C C . THR A 1 344 ? 8.828 -25.641 -33.062 1 26.52 344 THR A C 1
ATOM 2648 O O . THR A 1 344 ? 9.062 -26.375 -34.031 1 26.52 344 THR A O 1
ATOM 2651 N N . GLY A 1 345 ? 8.289 -24.406 -33.438 1 24.14 345 GLY A N 1
ATOM 2652 C CA . GLY A 1 345 ? 8.578 -24.234 -34.844 1 24.14 345 GLY A CA 1
ATOM 2653 C C . GLY A 1 345 ? 10.008 -23.797 -35.094 1 24.14 345 GLY A C 1
ATOM 2654 O O . GLY A 1 345 ? 10.672 -23.25 -34.219 1 24.14 345 GLY A O 1
ATOM 2655 N N . MET B 1 1 ? 27.109 14.758 31.812 1 21.52 1 MET B N 1
ATOM 2656 C CA . MET B 1 1 ? 26.094 15.672 31.297 1 21.52 1 MET B CA 1
ATOM 2657 C C . MET B 1 1 ? 24.891 14.914 30.766 1 21.52 1 MET B C 1
ATOM 2659 O O . MET B 1 1 ? 25.031 13.938 30.031 1 21.52 1 MET B O 1
ATOM 2663 N N . PRO B 1 2 ? 23.734 14.844 31.438 1 23.84 2 PRO B N 1
ATOM 2664 C CA . PRO B 1 2 ? 22.641 13.883 31.234 1 23.84 2 PRO B CA 1
ATOM 2665 C C . PRO B 1 2 ? 22.188 13.82 29.766 1 23.84 2 PRO B C 1
ATOM 2667 O O . PRO B 1 2 ? 22.359 14.789 29.031 1 23.84 2 PRO B O 1
ATOM 2670 N N . SER B 1 3 ? 22.266 12.695 29.172 1 25.83 3 SER B N 1
ATOM 2671 C CA . SER B 1 3 ? 21.953 12.352 27.797 1 25.83 3 SER B CA 1
ATOM 2672 C C . SER B 1 3 ? 20.656 13.008 27.328 1 25.83 3 SER B C 1
ATOM 2674 O O . SER B 1 3 ? 19.641 12.93 28.031 1 25.83 3 SER B O 1
ATOM 2676 N N . ALA B 1 4 ? 20.734 14.109 26.672 1 28.84 4 ALA B N 1
ATOM 2677 C CA . ALA B 1 4 ? 19.703 14.977 26.109 1 28.84 4 ALA B CA 1
ATOM 2678 C C . ALA B 1 4 ? 18.547 14.164 25.547 1 28.84 4 ALA B C 1
ATOM 2680 O O . ALA B 1 4 ? 18.75 13.258 24.734 1 28.84 4 ALA B O 1
ATOM 2681 N N . PHE B 1 5 ? 17.484 13.984 26.25 1 27.86 5 PHE B N 1
ATOM 2682 C CA . PHE B 1 5 ? 16.188 13.43 25.859 1 27.86 5 PHE B CA 1
ATOM 2683 C C . PHE B 1 5 ? 15.797 13.922 24.469 1 27.86 5 PHE B C 1
ATOM 2685 O O . PHE B 1 5 ? 15.656 15.133 24.25 1 27.86 5 PHE B O 1
ATOM 2692 N N . GLU B 1 6 ? 16.281 13.352 23.547 1 33.62 6 GLU B N 1
ATOM 2693 C CA . GLU B 1 6 ? 15.773 13.703 22.219 1 33.62 6 GLU B CA 1
ATOM 2694 C C . GLU B 1 6 ? 14.281 13.383 22.109 1 33.62 6 GLU B C 1
ATOM 2696 O O . GLU B 1 6 ? 13.875 12.234 22.281 1 33.62 6 GLU B O 1
ATOM 2701 N N . SER B 1 7 ? 13.477 14.281 22.422 1 36.59 7 SER B N 1
ATOM 2702 C CA . SER B 1 7 ? 12.023 14.195 22.406 1 36.59 7 SER B CA 1
ATOM 2703 C C . SER B 1 7 ? 11.523 13.445 21.172 1 36.59 7 SER B C 1
ATOM 2705 O O . SER B 1 7 ? 11.953 13.734 20.062 1 36.59 7 SER B O 1
ATOM 2707 N N . VAL B 1 8 ? 11.141 12.289 21.484 1 38.41 8 VAL B N 1
ATOM 2708 C CA . VAL B 1 8 ? 10.539 11.453 20.453 1 38.41 8 VAL B CA 1
ATOM 2709 C C . VAL B 1 8 ? 9.492 12.25 19.672 1 38.41 8 VAL B C 1
ATOM 2711 O O . VAL B 1 8 ? 9.219 11.961 18.516 1 38.41 8 VAL B O 1
ATOM 2714 N N . LEU B 1 9 ? 8.992 13.336 20.438 1 37.97 9 LEU B N 1
ATOM 2715 C CA . LEU B 1 9 ? 7.898 14.102 19.844 1 37.97 9 LEU B CA 1
ATOM 2716 C C . LEU B 1 9 ? 8.438 15.211 18.953 1 37.97 9 LEU B C 1
ATOM 2718 O O . LEU B 1 9 ? 7.719 15.727 18.094 1 37.97 9 LEU B O 1
ATOM 2722 N N . LYS B 1 10 ? 9.711 15.617 19.328 1 38.44 10 LYS B N 1
ATOM 2723 C CA . LYS B 1 10 ? 10.258 16.75 18.594 1 38.44 10 LYS B CA 1
ATOM 2724 C C . LYS B 1 10 ? 10.242 16.469 17.094 1 38.44 10 LYS B C 1
ATOM 2726 O O . LYS B 1 10 ? 10.039 17.391 16.281 1 38.44 10 LYS B O 1
ATOM 2731 N N . ASN B 1 11 ? 10.547 15.141 16.859 1 37.88 11 ASN B N 1
ATOM 2732 C CA . ASN B 1 11 ? 10.711 14.852 15.445 1 37.88 11 ASN B CA 1
ATOM 2733 C C . ASN B 1 11 ? 9.398 14.391 14.812 1 37.88 11 ASN B C 1
ATOM 2735 O O . ASN B 1 11 ? 9.398 13.812 13.727 1 37.88 11 ASN B O 1
ATOM 2739 N N . LYS B 1 12 ? 8.328 14.523 15.609 1 38.34 12 LYS B N 1
ATOM 2740 C CA . LYS B 1 12 ? 7.008 14.203 15.078 1 38.34 12 LYS B CA 1
ATOM 2741 C C . LYS B 1 12 ? 6.445 15.359 14.266 1 38.34 12 LYS B C 1
ATOM 2743 O O . LYS B 1 12 ? 6.852 16.516 14.453 1 38.34 12 LYS B O 1
ATOM 2748 N N . ASN B 1 13 ? 5.609 15.133 13.43 1 35.69 13 ASN B N 1
ATOM 2749 C CA . ASN B 1 13 ? 4.965 16.078 12.531 1 35.69 13 ASN B CA 1
ATOM 2750 C C . ASN B 1 13 ? 5.988 16.844 11.688 1 35.69 13 ASN B C 1
ATOM 2752 O O . ASN B 1 13 ? 5.859 18.047 11.477 1 35.69 13 ASN B O 1
ATOM 2756 N N . MET B 1 14 ? 7.164 16.188 11.633 1 35.75 14 MET B N 1
ATOM 2757 C CA . MET B 1 14 ? 8.227 16.797 10.844 1 35.75 14 MET B CA 1
ATOM 2758 C C . MET B 1 14 ? 7.836 16.875 9.367 1 35.75 14 MET B C 1
ATOM 2760 O O . MET B 1 14 ? 8.594 17.391 8.547 1 35.75 14 MET B O 1
ATOM 2764 N N . ALA B 1 15 ? 6.895 16.094 9.031 1 36.16 15 ALA B N 1
ATOM 2765 C CA . ALA B 1 15 ? 6.516 16.141 7.621 1 36.16 15 ALA B CA 1
ATOM 2766 C C . ALA B 1 15 ? 6.516 17.578 7.098 1 36.16 15 ALA B C 1
ATOM 2768 O O . ALA B 1 15 ? 6.605 17.797 5.891 1 36.16 15 ALA B O 1
ATOM 2769 N N . TYR B 1 16 ? 6.312 18.594 8.031 1 34.5 16 TYR B N 1
ATOM 2770 C CA . TYR B 1 16 ? 6.188 19.969 7.566 1 34.5 16 TYR B CA 1
ATOM 2771 C C . TYR B 1 16 ? 7.48 20.75 7.793 1 34.5 16 TYR B C 1
ATOM 2773 O O . TYR B 1 16 ? 7.547 21.953 7.531 1 34.5 16 TYR B O 1
ATOM 2781 N N . ARG B 1 17 ? 8.391 20.234 8.57 1 37.72 17 ARG B N 1
ATOM 2782 C CA . ARG B 1 17 ? 9.633 21 8.656 1 37.72 17 ARG B CA 1
ATOM 2783 C C . ARG B 1 17 ? 10.703 20.406 7.742 1 37.72 17 ARG B C 1
ATOM 2785 O O . ARG B 1 17 ? 10.906 19.188 7.727 1 37.72 17 ARG B O 1
ATOM 2792 N N . ARG B 1 18 ? 11.07 21.172 6.715 1 41.75 18 ARG B N 1
ATOM 2793 C CA . ARG B 1 18 ? 12.25 20.812 5.934 1 41.75 18 ARG B CA 1
ATOM 2794 C C . ARG B 1 18 ? 13.414 20.422 6.844 1 41.75 18 ARG B C 1
ATOM 2796 O O . ARG B 1 18 ? 13.805 21.203 7.715 1 41.75 18 ARG B O 1
ATOM 2803 N N . LEU B 1 19 ? 13.492 19.172 7.293 1 43.75 19 LEU B N 1
ATOM 2804 C CA . LEU B 1 19 ? 14.68 18.766 8.031 1 43.75 19 LEU B CA 1
ATOM 2805 C C . LEU B 1 19 ? 15.938 19.359 7.406 1 43.75 19 LEU B C 1
ATOM 2807 O O . LEU B 1 19 ? 16.016 19.516 6.184 1 43.75 19 LEU B O 1
ATOM 2811 N N . GLY B 1 20 ? 16.531 20.234 8.031 1 42.34 20 GLY B N 1
ATOM 2812 C CA . GLY B 1 20 ? 17.781 20.828 7.586 1 42.34 20 GLY B CA 1
ATOM 2813 C C . GLY B 1 20 ? 18.641 19.875 6.793 1 42.34 20 GLY B C 1
ATOM 2814 O O . GLY B 1 20 ? 18.516 18.656 6.926 1 42.34 20 GLY B O 1
ATOM 2815 N N . SER B 1 21 ? 18.828 20.219 5.477 1 44.94 21 SER B N 1
ATOM 2816 C CA . SER B 1 21 ? 19.688 19.469 4.566 1 44.94 21 SER B CA 1
ATOM 2817 C C . SER B 1 21 ? 20.906 18.922 5.289 1 44.94 21 SER B C 1
ATOM 2819 O O . SER B 1 21 ? 21.516 19.609 6.113 1 44.94 21 SER B O 1
ATOM 2821 N N . PRO B 1 22 ? 20.969 17.688 5.469 1 43.72 22 PRO B N 1
ATOM 2822 C CA . PRO B 1 22 ? 22.375 17.438 5.797 1 43.72 22 PRO B CA 1
ATOM 2823 C C . PRO B 1 22 ? 23.328 18.422 5.117 1 43.72 22 PRO B C 1
ATOM 2825 O O . PRO B 1 22 ? 22.922 19.141 4.195 1 43.72 22 PRO B O 1
ATOM 2828 N N . GLY B 1 23 ? 24.656 18.422 5.32 1 45.19 23 GLY B N 1
ATOM 2829 C CA . GLY B 1 23 ? 25.672 19.312 4.785 1 45.19 23 GLY B CA 1
ATOM 2830 C C . GLY B 1 23 ? 25.5 19.594 3.305 1 45.19 23 GLY B C 1
ATOM 2831 O O . GLY B 1 23 ? 25.062 18.719 2.551 1 45.19 23 GLY B O 1
ATOM 2832 N N . ALA B 1 24 ? 25.281 20.906 2.832 1 47.56 24 ALA B N 1
ATOM 2833 C CA . ALA B 1 24 ? 25.25 21.594 1.544 1 47.56 24 ALA B CA 1
ATOM 2834 C C . ALA B 1 24 ? 25.984 20.781 0.474 1 47.56 24 ALA B C 1
ATOM 2836 O O . ALA B 1 24 ? 25.641 20.859 -0.708 1 47.56 24 ALA B O 1
ATOM 2837 N N . ASP B 1 25 ? 26.906 19.828 0.775 1 57.03 25 ASP B N 1
ATOM 2838 C CA . ASP B 1 25 ? 27.859 19.406 -0.25 1 57.03 25 ASP B CA 1
ATOM 2839 C C . ASP B 1 25 ? 27.562 18 -0.735 1 57.03 25 ASP B C 1
ATOM 2841 O O . ASP B 1 25 ? 28.312 17.438 -1.533 1 57.03 25 ASP B O 1
ATOM 2845 N N . GLN B 1 26 ? 26.438 17.266 -0.308 1 69.44 26 GLN B N 1
ATOM 2846 C CA . GLN B 1 26 ? 26.438 15.883 -0.774 1 69.44 26 GLN B CA 1
ATOM 2847 C C . GLN B 1 26 ? 25.453 15.703 -1.936 1 69.44 26 GLN B C 1
ATOM 2849 O O . GLN B 1 26 ? 24.312 16.172 -1.875 1 69.44 26 GLN B O 1
ATOM 2854 N N . ALA B 1 27 ? 25.969 15.195 -3.137 1 85.62 27 ALA B N 1
ATOM 2855 C CA . ALA B 1 27 ? 25.188 14.844 -4.316 1 85.62 27 ALA B CA 1
ATOM 2856 C C . ALA B 1 27 ? 24.062 13.883 -3.953 1 85.62 27 ALA B C 1
ATOM 2858 O O . ALA B 1 27 ? 24.219 13.023 -3.08 1 85.62 27 ALA B O 1
ATOM 2859 N N . PRO B 1 28 ? 22.875 14.031 -4.5 1 91.31 28 PRO B N 1
ATOM 2860 C CA . PRO B 1 28 ? 21.75 13.133 -4.211 1 91.31 28 PRO B CA 1
ATOM 2861 C C . PRO B 1 28 ? 22.047 11.68 -4.586 1 91.31 28 PRO B C 1
ATOM 2863 O O . PRO B 1 28 ? 22.812 11.422 -5.508 1 91.31 28 PRO B O 1
ATOM 2866 N N . THR B 1 29 ? 21.547 10.797 -3.797 1 95.56 29 THR B N 1
ATOM 2867 C CA . THR B 1 29 ? 21.594 9.375 -4.125 1 95.56 29 THR B CA 1
ATOM 2868 C C . THR B 1 29 ? 20.781 9.078 -5.379 1 95.56 29 THR B C 1
ATOM 2870 O O . THR B 1 29 ? 19.609 9.438 -5.461 1 95.56 29 THR B O 1
ATOM 2873 N N . ARG B 1 30 ? 21.438 8.484 -6.363 1 95.88 30 ARG B N 1
ATOM 2874 C CA . ARG B 1 30 ? 20.781 8.164 -7.621 1 95.88 30 ARG B CA 1
ATOM 2875 C C . ARG B 1 30 ? 20.047 6.828 -7.535 1 95.88 30 ARG B C 1
ATOM 2877 O O . ARG B 1 30 ? 20.672 5.785 -7.324 1 95.88 30 ARG B O 1
ATOM 2884 N N . VAL B 1 31 ? 18.703 6.855 -7.703 1 97.81 31 VAL B N 1
ATOM 2885 C CA . VAL B 1 31 ? 17.875 5.656 -7.633 1 97.81 31 VAL B CA 1
ATOM 2886 C C . VAL B 1 31 ? 17.172 5.434 -8.969 1 97.81 31 VAL B C 1
ATOM 2888 O O . VAL B 1 31 ? 16.438 6.305 -9.445 1 97.81 31 VAL B O 1
ATOM 2891 N N . ALA B 1 32 ? 17.391 4.273 -9.578 1 98.38 32 ALA B N 1
ATOM 2892 C CA . ALA B 1 32 ? 16.734 3.941 -10.828 1 98.38 32 ALA B CA 1
ATOM 2893 C C . ALA B 1 32 ? 15.781 2.762 -10.648 1 98.38 32 ALA B C 1
ATOM 2895 O O . ALA B 1 32 ? 16.109 1.786 -9.977 1 98.38 32 ALA B O 1
ATOM 2896 N N . PHE B 1 33 ? 14.602 2.893 -11.188 1 98.56 33 PHE B N 1
ATOM 2897 C CA . PHE B 1 33 ? 13.625 1.814 -11.258 1 98.56 33 PHE B CA 1
ATOM 2898 C C . PHE B 1 33 ? 13.445 1.343 -12.695 1 98.56 33 PHE B C 1
ATOM 2900 O O . PHE B 1 33 ? 13.039 2.117 -13.562 1 98.56 33 PHE B O 1
ATOM 2907 N N . VAL B 1 34 ? 13.766 0.106 -12.945 1 98.69 34 VAL B N 1
ATOM 2908 C CA . VAL B 1 34 ? 13.5 -0.496 -14.25 1 98.69 34 VAL B CA 1
ATOM 2909 C C . VAL B 1 34 ? 12.094 -1.083 -14.266 1 98.69 34 VAL B C 1
ATOM 2911 O O . VAL B 1 34 ? 11.789 -2.01 -13.516 1 98.69 34 VAL B O 1
ATOM 2914 N N . LEU B 1 35 ? 11.297 -0.56 -15.125 1 98.06 35 LEU B N 1
ATOM 2915 C CA . LEU B 1 35 ? 9.898 -0.977 -15.203 1 98.06 35 LEU B CA 1
ATOM 2916 C C . LEU B 1 35 ? 9.703 -2.018 -16.297 1 98.06 35 LEU B C 1
ATOM 2918 O O . LEU B 1 35 ? 9.883 -1.722 -17.484 1 98.06 35 LEU B O 1
ATOM 2922 N N . MET B 1 36 ? 9.336 -3.232 -15.875 1 97.62 36 MET B N 1
ATOM 2923 C CA . MET B 1 36 ? 8.961 -4.277 -16.828 1 97.62 36 MET B CA 1
ATOM 2924 C C . MET B 1 36 ? 7.535 -4.074 -17.312 1 97.62 36 MET B C 1
ATOM 2926 O O . MET B 1 36 ? 6.727 -3.424 -16.656 1 97.62 36 MET B O 1
ATOM 2930 N N . ASP B 1 37 ? 7.227 -4.629 -18.469 1 94.75 37 ASP B N 1
ATOM 2931 C CA . ASP B 1 37 ? 5.84 -4.602 -18.922 1 94.75 37 ASP B CA 1
ATOM 2932 C C . ASP B 1 37 ? 4.922 -5.312 -17.938 1 94.75 37 ASP B C 1
ATOM 2934 O O . ASP B 1 37 ? 5.234 -6.41 -17.469 1 94.75 37 ASP B O 1
ATOM 2938 N N . ASN B 1 38 ? 3.832 -4.613 -17.562 1 93.19 38 ASN B N 1
ATOM 2939 C CA . ASN B 1 38 ? 2.836 -5.129 -16.625 1 93.19 38 ASN B CA 1
ATOM 2940 C C . ASN B 1 38 ? 3.379 -5.184 -15.203 1 93.19 38 ASN B C 1
ATOM 2942 O O . ASN B 1 38 ? 3.004 -6.062 -14.422 1 93.19 38 ASN B O 1
ATOM 2946 N N . PHE B 1 39 ? 4.309 -4.297 -14.938 1 96.69 39 PHE B N 1
ATOM 2947 C CA . PHE B 1 39 ? 4.824 -4.238 -13.57 1 96.69 39 PHE B CA 1
ATOM 2948 C C . PHE B 1 39 ? 3.721 -3.85 -12.594 1 96.69 39 PHE B C 1
ATOM 2950 O O . PHE B 1 39 ? 2.717 -3.252 -12.984 1 96.69 39 PHE B O 1
ATOM 2957 N N . SER B 1 40 ? 3.91 -4.262 -11.352 1 97.19 40 SER B N 1
ATOM 2958 C CA . SER B 1 40 ? 2.967 -3.881 -10.305 1 97.19 40 SER B CA 1
ATOM 2959 C C . SER B 1 40 ? 3.066 -2.395 -9.984 1 97.19 40 SER B C 1
ATOM 2961 O O . SER B 1 40 ? 4.027 -1.953 -9.352 1 97.19 40 SER B O 1
ATOM 2963 N N . MET B 1 41 ? 2.082 -1.662 -10.352 1 95.56 41 MET B N 1
ATOM 2964 C CA . MET B 1 41 ? 2.031 -0.232 -10.062 1 95.56 41 MET B CA 1
ATOM 2965 C C . MET B 1 41 ? 2.029 0.018 -8.562 1 95.56 41 MET B C 1
ATOM 2967 O O . MET B 1 41 ? 2.697 0.934 -8.078 1 95.56 41 MET B O 1
ATOM 2971 N N . MET B 1 42 ? 1.294 -0.782 -7.832 1 95.56 42 MET B N 1
ATOM 2972 C CA . MET B 1 42 ? 1.162 -0.601 -6.387 1 95.56 42 MET B CA 1
ATOM 2973 C C . MET B 1 42 ? 2.51 -0.765 -5.691 1 95.56 42 MET B C 1
ATOM 2975 O O . MET B 1 42 ? 2.881 0.051 -4.848 1 95.56 42 MET B O 1
ATOM 2979 N N . SER B 1 43 ? 3.25 -1.8 -6.066 1 97.12 43 SER B N 1
ATOM 2980 C CA . SER B 1 43 ? 4.57 -2.014 -5.48 1 97.12 43 SER B CA 1
ATOM 2981 C C . SER B 1 43 ? 5.527 -0.884 -5.852 1 97.12 43 SER B C 1
ATOM 2983 O O . SER B 1 43 ? 6.293 -0.41 -5.008 1 97.12 43 SER B O 1
ATOM 2985 N N . PHE B 1 44 ? 5.492 -0.508 -7.094 1 97.75 44 PHE B N 1
ATOM 2986 C CA . PHE B 1 44 ? 6.344 0.564 -7.59 1 97.75 44 PHE B CA 1
ATOM 2987 C C . PHE B 1 44 ? 6.055 1.869 -6.859 1 97.75 44 PHE B C 1
ATOM 2989 O O . PHE B 1 44 ? 6.973 2.541 -6.387 1 97.75 44 PHE B O 1
ATOM 2996 N N . THR B 1 45 ? 4.828 2.201 -6.734 1 95.88 45 THR B N 1
ATOM 2997 C CA . THR B 1 45 ? 4.43 3.459 -6.113 1 95.88 45 THR B CA 1
ATOM 2998 C C . THR B 1 45 ? 4.801 3.475 -4.633 1 95.88 45 THR B C 1
ATOM 3000 O O . THR B 1 45 ? 5.203 4.508 -4.098 1 95.88 45 THR B O 1
ATOM 3003 N N . GLY B 1 46 ? 4.598 2.336 -3.955 1 96.19 46 GLY B N 1
ATOM 3004 C CA . GLY B 1 46 ? 5.035 2.26 -2.57 1 96.19 46 GLY B CA 1
ATOM 3005 C C . GLY B 1 46 ? 6.508 2.574 -2.393 1 96.19 46 GLY B C 1
ATOM 3006 O O . GLY B 1 46 ? 6.887 3.299 -1.47 1 96.19 46 GLY B O 1
ATOM 3007 N N . ALA B 1 47 ? 7.312 2.102 -3.258 1 97.5 47 ALA B N 1
ATOM 3008 C CA . ALA B 1 47 ? 8.758 2.326 -3.189 1 97.5 47 ALA B CA 1
ATOM 3009 C C . ALA B 1 47 ? 9.102 3.781 -3.498 1 97.5 47 ALA B C 1
ATOM 3011 O O . ALA B 1 47 ? 9.867 4.414 -2.766 1 97.5 47 ALA B O 1
ATOM 3012 N N . VAL B 1 48 ? 8.508 4.324 -4.523 1 97.12 48 VAL B N 1
ATOM 3013 C CA . VAL B 1 48 ? 8.828 5.668 -4.988 1 97.12 48 VAL B CA 1
ATOM 3014 C C . VAL B 1 48 ? 8.32 6.699 -3.986 1 97.12 48 VAL B C 1
ATOM 3016 O O . VAL B 1 48 ? 8.953 7.73 -3.762 1 97.12 48 VAL B O 1
ATOM 3019 N N . ASP B 1 49 ? 7.152 6.414 -3.383 1 95.88 49 ASP B N 1
ATOM 3020 C CA . ASP B 1 49 ? 6.543 7.359 -2.451 1 95.88 49 ASP B CA 1
ATOM 3021 C C . ASP B 1 49 ? 7.465 7.625 -1.261 1 95.88 49 ASP B C 1
ATOM 3023 O O . ASP B 1 49 ? 7.551 8.758 -0.779 1 95.88 49 ASP B O 1
ATOM 3027 N N . ALA B 1 50 ? 8.164 6.598 -0.814 1 95.81 50 ALA B N 1
ATOM 3028 C CA . ALA B 1 50 ? 9.117 6.762 0.279 1 95.81 50 ALA B CA 1
ATOM 3029 C C . ALA B 1 50 ? 10.188 7.789 -0.078 1 95.81 50 ALA B C 1
ATOM 3031 O O . ALA B 1 50 ? 10.492 8.68 0.721 1 95.81 50 ALA B O 1
ATOM 3032 N N . LEU B 1 51 ? 10.695 7.75 -1.287 1 95 51 LEU B N 1
ATOM 3033 C CA . LEU B 1 51 ? 11.781 8.617 -1.739 1 95 51 LEU B CA 1
ATOM 3034 C C . LEU B 1 51 ? 11.281 10.031 -1.975 1 95 51 LEU B C 1
ATOM 3036 O O . LEU B 1 51 ? 11.93 11 -1.565 1 95 51 LEU B O 1
ATOM 3040 N N . VAL B 1 52 ? 10.141 10.109 -2.635 1 92.75 52 VAL B N 1
ATOM 3041 C CA . VAL B 1 52 ? 9.594 11.414 -2.961 1 92.75 52 VAL B CA 1
ATOM 3042 C C . VAL B 1 52 ? 9.219 12.156 -1.676 1 92.75 52 VAL B C 1
ATOM 3044 O O . VAL B 1 52 ? 9.492 13.352 -1.539 1 92.75 52 VAL B O 1
ATOM 3047 N N . THR B 1 53 ? 8.586 11.445 -0.732 1 90.81 53 THR B N 1
ATOM 3048 C CA . THR B 1 53 ? 8.219 12.055 0.541 1 90.81 53 THR B CA 1
ATOM 3049 C C . THR B 1 53 ? 9.461 12.461 1.325 1 90.81 53 THR B C 1
ATOM 3051 O O . THR B 1 53 ? 9.484 13.516 1.964 1 90.81 53 THR B O 1
ATOM 3054 N N . ALA B 1 54 ? 10.531 11.633 1.296 1 90.62 54 ALA B N 1
ATOM 3055 C CA . ALA B 1 54 ? 11.797 12.016 1.909 1 90.62 54 ALA B CA 1
ATOM 3056 C C . ALA B 1 54 ? 12.297 13.352 1.364 1 90.62 54 ALA B C 1
ATOM 3058 O O . ALA B 1 54 ? 12.695 14.227 2.129 1 90.62 54 ALA B O 1
ATOM 3059 N N . ASN B 1 55 ? 12.273 13.484 0.022 1 86.19 55 ASN B N 1
ATOM 3060 C CA . ASN B 1 55 ? 12.711 14.727 -0.614 1 86.19 55 ASN B CA 1
ATOM 3061 C C . ASN B 1 55 ? 11.875 15.914 -0.159 1 86.19 55 ASN B C 1
ATOM 3063 O O . ASN B 1 55 ? 12.391 17.016 0.003 1 86.19 55 ASN B O 1
ATOM 3067 N N . LEU B 1 56 ? 10.555 15.648 -0.004 1 79.19 56 LEU B N 1
ATOM 3068 C CA . LEU B 1 56 ? 9.648 16.703 0.417 1 79.19 56 LEU B CA 1
ATOM 3069 C C . LEU B 1 56 ? 9.984 17.172 1.828 1 79.19 56 LEU B C 1
ATOM 3071 O O . LEU B 1 56 ? 9.742 18.344 2.172 1 79.19 56 LEU B O 1
ATOM 3075 N N . MET B 1 57 ? 10.578 16.266 2.611 1 76.75 57 MET B N 1
ATOM 3076 C CA . MET B 1 57 ? 10.859 16.562 4.012 1 76.75 57 MET B CA 1
ATOM 3077 C C . MET B 1 57 ? 12.195 17.281 4.156 1 76.75 57 MET B C 1
ATOM 3079 O O . MET B 1 57 ? 12.539 17.75 5.242 1 76.75 57 MET B O 1
ATOM 3083 N N . CYS B 1 58 ? 12.914 17.375 3.025 1 74.31 58 CYS B N 1
ATOM 3084 C CA . CYS B 1 58 ? 14.25 17.969 3.068 1 74.31 58 CYS B CA 1
ATOM 3085 C C . CYS B 1 58 ? 14.32 19.219 2.211 1 74.31 58 CYS B C 1
ATOM 3087 O O . CYS B 1 58 ? 13.523 19.391 1.291 1 74.31 58 CYS B O 1
ATOM 3089 N N . ASP B 1 59 ? 15.234 20.109 2.547 1 66.94 59 ASP B N 1
ATOM 3090 C CA . ASP B 1 59 ? 15.414 21.344 1.787 1 66.94 59 ASP B CA 1
ATOM 3091 C C . ASP B 1 59 ? 15.922 21.047 0.377 1 66.94 59 ASP B C 1
ATOM 3093 O O . ASP B 1 59 ? 15.484 21.672 -0.589 1 66.94 59 ASP B O 1
ATOM 3097 N N . MET B 1 60 ? 16.875 20.141 0.409 1 74.94 60 MET B N 1
ATOM 3098 C CA . MET B 1 60 ? 17.406 19.672 -0.873 1 74.94 60 MET B CA 1
ATOM 3099 C C . MET B 1 60 ? 17.031 18.203 -1.103 1 74.94 60 MET B C 1
ATOM 3101 O O . MET B 1 60 ? 17.016 17.406 -0.16 1 74.94 60 MET B O 1
ATOM 3105 N N . PRO B 1 61 ? 16.875 17.906 -2.336 1 82.5 61 PRO B N 1
ATOM 3106 C CA . PRO B 1 61 ? 16.531 16.516 -2.594 1 82.5 61 PRO B CA 1
ATOM 3107 C C . PRO B 1 61 ? 17.625 15.539 -2.189 1 82.5 61 PRO B C 1
ATOM 3109 O O . PRO B 1 61 ? 18.797 15.75 -2.523 1 82.5 61 PRO B O 1
ATOM 3112 N N . LEU B 1 62 ? 17.297 14.539 -1.482 1 89.06 62 LEU B N 1
ATOM 3113 C CA . LEU B 1 62 ? 18.203 13.484 -1.057 1 89.06 62 LEU B CA 1
ATOM 3114 C C . LEU B 1 62 ? 18.359 12.43 -2.141 1 89.06 62 LEU B C 1
ATOM 3116 O O . LEU B 1 62 ? 19.391 11.766 -2.227 1 89.06 62 LEU B O 1
ATOM 3120 N N . TYR B 1 63 ? 17.297 12.352 -2.938 1 93.38 63 TYR B N 1
ATOM 3121 C CA . TYR B 1 63 ? 17.266 11.281 -3.928 1 93.38 63 TYR B CA 1
ATOM 3122 C C . TYR B 1 63 ? 16.922 11.82 -5.309 1 93.38 63 TYR B C 1
ATOM 3124 O O . TYR B 1 63 ? 16.094 12.719 -5.441 1 93.38 63 TYR B O 1
ATOM 3132 N N . GLU B 1 64 ? 17.609 11.352 -6.238 1 93.75 64 GLU B N 1
ATOM 3133 C CA . GLU B 1 64 ? 17.266 11.508 -7.648 1 93.75 64 GLU B CA 1
ATOM 3134 C C . GLU B 1 64 ? 16.656 10.227 -8.211 1 93.75 64 GLU B C 1
ATOM 3136 O O . GLU B 1 64 ? 17.328 9.195 -8.266 1 93.75 64 GLU B O 1
ATOM 31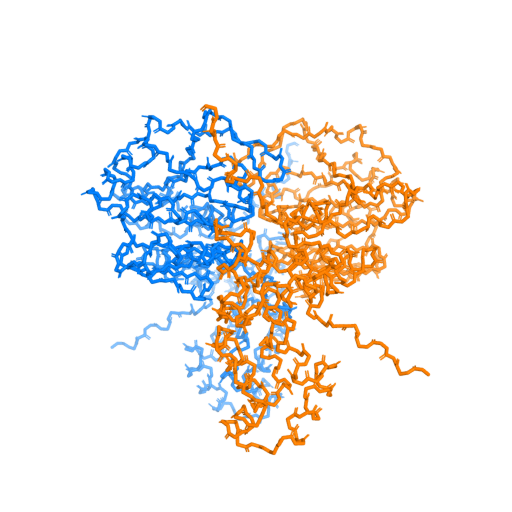41 N N . ILE B 1 65 ? 15.414 10.312 -8.594 1 95.81 65 ILE B N 1
ATOM 3142 C CA . ILE B 1 65 ? 14.672 9.117 -8.992 1 95.81 65 ILE B CA 1
ATOM 3143 C C . ILE B 1 65 ? 14.57 9.062 -10.516 1 95.81 65 ILE B C 1
ATOM 3145 O O . ILE B 1 65 ? 14.172 10.031 -11.156 1 95.81 65 ILE B O 1
ATOM 3149 N N . LEU B 1 66 ? 14.938 7.934 -11.023 1 95.44 66 LEU B N 1
ATOM 3150 C CA . LEU B 1 66 ? 14.93 7.711 -12.461 1 95.44 66 LEU B CA 1
ATOM 3151 C C . LEU B 1 66 ? 14.102 6.484 -12.82 1 95.44 66 LEU B C 1
ATOM 3153 O O . LEU B 1 66 ? 14.273 5.418 -12.227 1 95.44 66 LEU B O 1
ATOM 3157 N N . THR B 1 67 ? 13.148 6.656 -13.758 1 96.5 67 THR B N 1
ATOM 3158 C CA . THR B 1 67 ? 12.406 5.52 -14.281 1 96.5 67 THR B CA 1
ATOM 3159 C C . THR B 1 67 ? 12.961 5.086 -15.641 1 96.5 67 THR B C 1
ATOM 3161 O O . THR B 1 67 ? 13.281 5.93 -16.484 1 96.5 67 THR B O 1
ATOM 3164 N N . VAL B 1 68 ? 13.086 3.777 -15.781 1 97.81 68 VAL B N 1
ATOM 3165 C CA . VAL B 1 68 ? 13.711 3.213 -16.969 1 97.81 68 VAL B CA 1
ATOM 3166 C C . VAL B 1 68 ? 12.773 2.199 -17.609 1 97.81 68 VAL B C 1
ATOM 3168 O O . VAL B 1 68 ? 12.312 1.264 -16.953 1 97.81 68 VAL B O 1
ATOM 3171 N N . GLY B 1 69 ? 12.492 2.369 -18.891 1 96.81 69 GLY B N 1
ATOM 3172 C CA . GLY B 1 69 ? 11.664 1.421 -19.609 1 96.81 69 GLY B CA 1
ATOM 3173 C C . GLY B 1 69 ? 12.477 0.372 -20.359 1 96.81 69 GLY B C 1
ATOM 3174 O O . GLY B 1 69 ? 13.43 0.7 -21.062 1 96.81 69 GLY B O 1
ATOM 3175 N N . VAL B 1 70 ? 12.094 -0.835 -20.203 1 93.44 70 VAL B N 1
ATOM 3176 C CA . VAL B 1 70 ? 12.812 -1.924 -20.859 1 93.44 70 VAL B CA 1
ATOM 3177 C C . VAL B 1 70 ? 12.414 -1.986 -22.328 1 93.44 70 VAL B C 1
ATOM 3179 O O . VAL B 1 70 ? 13.258 -2.232 -23.203 1 93.44 70 VAL B O 1
ATOM 3182 N N . SER B 1 71 ? 11.133 -1.827 -22.672 1 85.06 71 SER B N 1
ATOM 3183 C CA . SER B 1 71 ? 10.625 -1.998 -24.031 1 85.06 71 SER B CA 1
ATOM 3184 C C . SER B 1 71 ? 10.414 -0.651 -24.719 1 85.06 71 SER B C 1
ATOM 3186 O O . SER B 1 71 ? 9.859 -0.588 -25.812 1 85.06 71 SER B O 1
ATOM 3188 N N . GLY B 1 72 ? 10.898 0.472 -24.109 1 84.62 72 GLY B N 1
ATOM 3189 C CA . GLY B 1 72 ? 10.68 1.778 -24.703 1 84.62 72 GLY B CA 1
ATOM 3190 C C . GLY B 1 72 ? 10.398 2.865 -23.688 1 84.62 72 GLY B C 1
ATOM 3191 O O . GLY B 1 72 ? 10.602 2.668 -22.484 1 84.62 72 GLY B O 1
ATOM 3192 N N . GLY B 1 73 ? 9.938 4.004 -24.203 1 89.88 73 GLY B N 1
ATOM 3193 C CA . GLY B 1 73 ? 9.734 5.176 -23.359 1 89.88 73 GLY B CA 1
ATOM 3194 C C . GLY B 1 73 ? 8.391 5.184 -22.656 1 89.88 73 GLY B C 1
ATOM 3195 O O . GLY B 1 73 ? 8.133 6.043 -21.812 1 89.88 73 GLY B O 1
ATOM 3196 N N . GLN B 1 74 ? 7.566 4.246 -23.078 1 92.25 74 GLN B N 1
ATOM 3197 C CA . GLN B 1 74 ? 6.273 4.078 -22.422 1 92.25 74 GLN B CA 1
ATOM 3198 C C . GLN B 1 74 ? 6.082 2.639 -21.953 1 92.25 74 GLN B C 1
ATOM 3200 O O . GLN B 1 74 ? 6.305 1.694 -22.703 1 92.25 74 GLN B O 1
ATOM 3205 N N . VAL B 1 75 ? 5.758 2.5 -20.688 1 94.75 75 VAL B N 1
ATOM 3206 C CA . VAL B 1 75 ? 5.543 1.171 -20.141 1 94.75 75 VAL B CA 1
ATOM 3207 C C . VAL B 1 75 ? 4.141 1.079 -19.547 1 94.75 75 VAL B C 1
ATOM 3209 O O . VAL B 1 75 ? 3.699 1.981 -18.828 1 94.75 75 VAL B O 1
ATOM 3212 N N . THR B 1 76 ? 3.477 0.041 -19.891 1 92.94 76 THR B N 1
ATOM 3213 C CA . THR B 1 76 ? 2.139 -0.178 -19.344 1 92.94 76 THR B CA 1
ATOM 3214 C C . THR B 1 76 ? 2.201 -0.975 -18.047 1 92.94 76 THR B C 1
ATOM 3216 O O . THR B 1 76 ? 2.799 -2.053 -18 1 92.94 76 THR B O 1
ATOM 3219 N N . SER B 1 77 ? 1.583 -0.41 -17.031 1 94.31 77 SER B N 1
ATOM 3220 C CA . SER B 1 77 ? 1.523 -1.095 -15.734 1 94.31 77 SER B CA 1
ATOM 3221 C C . SER B 1 77 ? 0.477 -2.203 -15.75 1 94.31 77 SER B C 1
ATOM 3223 O O . SER B 1 77 ? -0.253 -2.365 -16.734 1 94.31 77 SER B O 1
ATOM 3225 N N . ASP B 1 78 ? 0.408 -2.957 -14.672 1 91.25 78 ASP B N 1
ATOM 3226 C CA . ASP B 1 78 ? -0.56 -4.039 -14.523 1 91.25 78 ASP B CA 1
ATOM 3227 C C . ASP B 1 78 ? -1.981 -3.492 -14.406 1 91.25 78 ASP B C 1
ATOM 3229 O O . ASP B 1 78 ? -2.951 -4.223 -14.625 1 91.25 78 ASP B O 1
ATOM 3233 N N . LEU B 1 79 ? -2.152 -2.193 -14.148 1 90.5 79 LEU B N 1
ATOM 3234 C CA . LEU B 1 79 ? -3.469 -1.584 -14 1 90.5 79 LEU B CA 1
ATOM 3235 C C . LEU B 1 79 ? -3.916 -0.932 -15.305 1 90.5 79 LEU B C 1
ATOM 3237 O O . LEU B 1 79 ? -4.973 -0.301 -15.359 1 90.5 79 LEU B O 1
ATOM 3241 N N . GLY B 1 80 ? -3.102 -1.042 -16.281 1 88.31 80 GLY B N 1
ATOM 3242 C CA . GLY B 1 80 ? -3.4 -0.409 -17.562 1 88.31 80 GLY B CA 1
ATOM 3243 C C . GLY B 1 80 ? -2.967 1.043 -17.609 1 88.31 80 GLY B C 1
ATOM 3244 O O . GLY B 1 80 ? -3.197 1.724 -18.625 1 88.31 80 GLY B O 1
ATOM 3245 N N . ILE B 1 81 ? -2.383 1.548 -16.594 1 89.69 81 ILE B N 1
ATOM 3246 C CA . ILE B 1 81 ? -1.85 2.904 -16.562 1 89.69 81 ILE B CA 1
ATOM 3247 C C . ILE B 1 81 ? -0.507 2.949 -17.297 1 89.69 81 ILE B C 1
ATOM 3249 O O . ILE B 1 81 ? 0.402 2.178 -16.984 1 89.69 81 ILE B O 1
ATOM 3253 N N . VAL B 1 82 ? -0.405 3.832 -18.203 1 90.38 82 VAL B N 1
ATOM 3254 C CA . VAL B 1 82 ? 0.819 3.984 -18.984 1 90.38 82 VAL B CA 1
ATOM 3255 C C . VAL B 1 82 ? 1.705 5.055 -18.344 1 90.38 82 VAL B C 1
ATOM 3257 O O . VAL B 1 82 ? 1.24 6.156 -18.047 1 90.38 82 VAL B O 1
ATOM 3260 N N . ILE B 1 83 ? 2.953 4.691 -18.141 1 90.31 83 ILE B N 1
ATOM 3261 C CA . ILE B 1 83 ? 3.936 5.617 -17.594 1 90.31 83 ILE B CA 1
ATOM 3262 C C . ILE B 1 83 ? 4.965 5.977 -18.672 1 90.31 83 ILE B C 1
ATOM 3264 O O . ILE B 1 83 ? 5.512 5.094 -19.328 1 90.31 83 ILE B O 1
ATOM 3268 N N . SER B 1 84 ? 5.109 7.25 -18.844 1 90.81 84 SER B N 1
ATOM 3269 C CA . SER B 1 84 ? 6.25 7.699 -19.625 1 90.81 84 SER B CA 1
ATOM 3270 C C . SER B 1 84 ? 7.535 7.672 -18.812 1 90.81 84 SER B C 1
ATOM 3272 O O . SER B 1 84 ? 7.68 8.414 -17.844 1 90.81 84 SER B O 1
ATOM 3274 N N . THR B 1 85 ? 8.453 6.855 -19.25 1 93.75 85 THR B N 1
ATOM 3275 C CA . THR B 1 85 ? 9.68 6.703 -18.469 1 93.75 85 THR B CA 1
ATOM 3276 C C . THR B 1 85 ? 10.664 7.82 -18.797 1 93.75 85 THR B C 1
ATOM 3278 O O . THR B 1 85 ? 10.57 8.453 -19.844 1 93.75 85 THR B O 1
ATOM 3281 N N . ASP B 1 86 ? 11.578 8.062 -17.891 1 93.12 86 ASP B N 1
ATOM 3282 C CA . ASP B 1 86 ? 12.578 9.109 -18.078 1 93.12 86 ASP B CA 1
ATOM 3283 C C . ASP B 1 86 ? 13.555 8.742 -19.188 1 93.12 86 ASP B C 1
ATOM 3285 O O . ASP B 1 86 ? 13.969 9.602 -19.969 1 93.12 86 ASP B O 1
ATOM 3289 N N . ILE B 1 87 ? 13.938 7.457 -19.219 1 95.44 87 ILE B N 1
ATOM 3290 C CA . ILE B 1 87 ? 14.883 6.988 -20.219 1 95.44 87 ILE B CA 1
ATOM 3291 C C . ILE B 1 87 ? 14.57 5.539 -20.594 1 95.44 87 ILE B C 1
ATOM 3293 O O . ILE B 1 87 ? 13.773 4.883 -19.922 1 95.44 87 ILE B O 1
ATOM 3297 N N . GLU B 1 88 ? 15.211 5.133 -21.641 1 96.81 88 GLU B N 1
ATOM 3298 C CA . GLU B 1 88 ? 15.164 3.73 -22.047 1 96.81 88 GLU B CA 1
ATOM 3299 C C . GLU B 1 88 ? 16.344 2.953 -21.453 1 96.81 88 GLU B C 1
ATOM 3301 O O . GLU B 1 88 ? 17.359 3.541 -21.094 1 96.81 88 GLU B O 1
ATOM 3306 N N . LEU B 1 89 ? 16.172 1.702 -21.391 1 97.56 89 LEU B N 1
ATOM 3307 C CA . LEU B 1 89 ? 17.156 0.836 -20.766 1 97.56 89 LEU B CA 1
ATOM 3308 C C . LEU B 1 89 ? 18.547 1.037 -21.375 1 97.56 89 LEU B C 1
ATOM 3310 O O . LEU B 1 89 ? 19.547 1.048 -20.672 1 97.56 89 LEU B O 1
ATOM 3314 N N . ALA B 1 90 ? 18.641 1.231 -22.641 1 96.12 90 ALA B N 1
ATOM 3315 C CA . ALA B 1 90 ? 19.922 1.397 -23.344 1 96.12 90 ALA B CA 1
ATOM 3316 C C . ALA B 1 90 ? 20.656 2.633 -22.844 1 96.12 90 ALA B C 1
ATOM 3318 O O . ALA B 1 90 ? 21.891 2.688 -22.906 1 96.12 90 ALA B O 1
ATOM 3319 N N . GLN B 1 91 ? 19.969 3.596 -22.328 1 96.62 91 GLN B N 1
ATOM 3320 C CA . GLN B 1 91 ? 20.531 4.879 -21.922 1 96.62 91 GLN B CA 1
ATOM 3321 C C . GLN B 1 91 ? 20.906 4.863 -20.453 1 96.62 91 GLN B C 1
ATOM 3323 O O . GLN B 1 91 ? 21.484 5.832 -19.938 1 96.62 91 GLN B O 1
ATOM 3328 N N . LEU B 1 92 ? 20.562 3.797 -19.719 1 97.38 92 LEU B N 1
ATOM 3329 C CA . LEU B 1 92 ? 20.812 3.742 -18.281 1 97.38 92 LEU B CA 1
ATOM 3330 C C . LEU B 1 92 ? 22.312 3.766 -18 1 97.38 92 LEU B C 1
ATOM 3332 O O . LEU B 1 92 ? 23.062 2.949 -18.531 1 97.38 92 LEU B O 1
ATOM 3336 N N . SER B 1 93 ? 22.719 4.688 -17.141 1 95.75 93 SER B N 1
ATOM 3337 C CA . SER B 1 93 ? 24.109 4.793 -16.734 1 95.75 93 SER B CA 1
ATOM 3338 C C . SER B 1 93 ? 24.516 3.635 -15.836 1 95.75 93 SER B C 1
ATOM 3340 O O . SER B 1 93 ? 23.672 2.953 -15.266 1 95.75 93 SER B O 1
ATOM 3342 N N . GLU B 1 94 ? 25.766 3.445 -15.758 1 95.19 94 GLU B N 1
ATOM 3343 C CA . GLU B 1 94 ? 26.297 2.311 -15.008 1 95.19 94 GLU B CA 1
ATOM 3344 C C . GLU B 1 94 ? 26.828 2.752 -13.648 1 95.19 94 GLU B C 1
ATOM 3346 O O . GLU B 1 94 ? 27.703 2.092 -13.07 1 95.19 94 GLU B O 1
ATOM 3351 N N . ASN B 1 95 ? 26.344 3.826 -13.164 1 94.94 95 ASN B N 1
ATOM 3352 C CA . ASN B 1 95 ? 26.828 4.367 -11.898 1 94.94 95 ASN B CA 1
ATOM 3353 C C . ASN B 1 95 ? 25.688 4.766 -10.977 1 94.94 95 ASN B C 1
ATOM 3355 O O . ASN B 1 95 ? 25.75 5.797 -10.305 1 94.94 95 ASN B O 1
ATOM 3359 N N . GLN B 1 96 ? 24.578 4.02 -11.07 1 97.19 96 GLN B N 1
ATOM 3360 C CA . GLN B 1 96 ? 23.5 4.242 -10.117 1 97.19 96 GLN B CA 1
ATOM 3361 C C . GLN B 1 96 ? 23.906 3.803 -8.711 1 97.19 96 GLN B C 1
ATOM 3363 O O . GLN B 1 96 ? 24.75 2.92 -8.555 1 97.19 96 GLN B O 1
ATOM 3368 N N . ASP B 1 97 ? 23.359 4.492 -7.719 1 97.38 97 ASP B N 1
ATOM 3369 C CA . ASP B 1 97 ? 23.594 4.062 -6.348 1 97.38 97 ASP B CA 1
ATOM 3370 C C . ASP B 1 97 ? 22.656 2.918 -5.965 1 97.38 97 ASP B C 1
ATOM 3372 O O . ASP B 1 97 ? 23.031 2.031 -5.195 1 97.38 97 ASP B O 1
ATOM 3376 N N . ILE B 1 98 ? 21.438 3.002 -6.449 1 98.25 98 ILE B N 1
ATOM 3377 C CA . ILE B 1 98 ? 20.422 1.979 -6.23 1 98.25 98 ILE B CA 1
ATOM 3378 C C . ILE B 1 98 ? 19.719 1.661 -7.551 1 98.25 98 ILE B C 1
ATOM 3380 O O . ILE B 1 98 ? 19.312 2.57 -8.281 1 98.25 98 ILE B O 1
ATOM 3384 N N . LEU B 1 99 ? 19.625 0.399 -7.906 1 98.75 99 LEU B N 1
ATOM 3385 C CA . LEU B 1 99 ? 18.938 -0.066 -9.109 1 98.75 99 LEU B CA 1
ATOM 3386 C C . LEU B 1 99 ? 17.953 -1.174 -8.773 1 98.75 99 LEU B C 1
ATOM 3388 O O . LEU B 1 99 ? 18.344 -2.258 -8.336 1 98.75 99 LEU B O 1
ATOM 3392 N N . ILE B 1 100 ? 16.656 -0.905 -8.984 1 98.81 100 ILE B N 1
ATOM 3393 C CA . ILE B 1 100 ? 15.594 -1.829 -8.594 1 98.81 100 ILE B CA 1
ATOM 3394 C C . ILE B 1 100 ? 14.758 -2.201 -9.812 1 98.81 100 ILE B C 1
ATOM 3396 O O . ILE B 1 100 ? 14.344 -1.328 -10.586 1 98.81 100 ILE B O 1
ATOM 3400 N N . VAL B 1 101 ? 14.516 -3.461 -9.992 1 98.88 101 VAL B N 1
ATOM 3401 C CA . VAL B 1 101 ? 13.664 -3.932 -11.078 1 98.88 101 VAL B CA 1
ATOM 3402 C C . VAL B 1 101 ? 12.242 -4.148 -10.562 1 98.88 101 VAL B C 1
ATOM 3404 O O . VAL B 1 101 ? 12.031 -4.902 -9.617 1 98.88 101 VAL B O 1
ATOM 3407 N N . ALA B 1 102 ? 11.312 -3.459 -11.203 1 98.62 102 ALA B N 1
ATOM 3408 C CA . ALA B 1 102 ? 9.906 -3.584 -10.836 1 98.62 102 ALA B CA 1
ATOM 3409 C C . ALA B 1 102 ? 9.234 -4.711 -11.609 1 98.62 102 ALA B C 1
ATOM 3411 O O . ALA B 1 102 ? 9.008 -4.598 -12.812 1 98.62 102 ALA B O 1
ATOM 3412 N N . GLY B 1 103 ? 8.898 -5.824 -10.883 1 97.88 103 GLY B N 1
ATOM 3413 C CA . GLY B 1 103 ? 8.141 -6.922 -11.453 1 97.88 103 GLY B CA 1
ATOM 3414 C C . GLY B 1 103 ? 6.648 -6.812 -11.195 1 97.88 103 GLY B C 1
ATOM 3415 O O . GLY B 1 103 ? 6.133 -5.715 -10.977 1 97.88 103 GLY B O 1
ATOM 3416 N N . GLY B 1 104 ? 6.023 -7.887 -11.367 1 95 104 GLY B N 1
ATOM 3417 C CA . GLY B 1 104 ? 4.578 -7.934 -11.203 1 95 104 GLY B CA 1
ATOM 3418 C C . GLY B 1 104 ? 3.98 -9.273 -11.57 1 95 104 GLY B C 1
ATOM 3419 O O . GLY B 1 104 ? 4.664 -10.133 -12.141 1 95 104 GLY B O 1
ATOM 3420 N N . PHE B 1 105 ? 2.73 -9.336 -11.289 1 86.94 105 PHE B N 1
ATOM 3421 C CA . PHE B 1 105 ? 2.002 -10.594 -11.414 1 86.94 105 PHE B CA 1
ATOM 3422 C C . PHE B 1 105 ? 2.029 -11.094 -12.852 1 86.94 105 PHE B C 1
ATOM 3424 O O . PHE B 1 105 ? 2.107 -12.297 -13.094 1 86.94 105 PHE B O 1
ATOM 3431 N N . ARG B 1 106 ? 1.993 -10.258 -13.797 1 85.31 106 ARG B N 1
ATOM 3432 C CA . ARG B 1 106 ? 1.889 -10.656 -15.203 1 85.31 106 ARG B CA 1
ATOM 3433 C C . ARG B 1 106 ? 3.188 -10.367 -15.945 1 85.31 106 ARG B C 1
ATOM 3435 O O . ARG B 1 106 ? 3.201 -10.312 -17.188 1 85.31 106 ARG B O 1
ATOM 3442 N N . VAL B 1 107 ? 4.223 -10.125 -15.227 1 92.5 107 VAL B N 1
ATOM 3443 C CA . VAL B 1 107 ? 5.523 -9.898 -15.844 1 92.5 107 VAL B CA 1
ATOM 3444 C C . VAL B 1 107 ? 6.098 -11.219 -16.344 1 92.5 107 VAL B C 1
ATOM 3446 O O . VAL B 1 107 ? 6.07 -12.227 -15.633 1 92.5 107 VAL B O 1
ATOM 3449 N N . LYS B 1 108 ? 6.57 -11.219 -17.578 1 86.44 108 LYS B N 1
ATOM 3450 C CA . LYS B 1 108 ? 7.25 -12.391 -18.125 1 86.44 108 LYS B CA 1
ATOM 3451 C C . LYS B 1 108 ? 8.656 -12.531 -17.547 1 86.44 108 LYS B C 1
ATOM 3453 O O . LYS B 1 108 ? 9.492 -11.641 -17.719 1 86.44 108 LYS B O 1
ATOM 3458 N N . LEU B 1 109 ? 8.844 -13.633 -16.875 1 91.44 109 LEU B N 1
ATOM 3459 C CA . LEU B 1 109 ? 10.133 -13.867 -16.234 1 91.44 109 LEU B CA 1
ATOM 3460 C C . LEU B 1 109 ? 11.102 -14.578 -17.172 1 91.44 109 LEU B C 1
ATOM 3462 O O . LEU B 1 109 ? 11.359 -15.773 -17.016 1 91.44 109 LEU B O 1
ATOM 3466 N N . GLN B 1 110 ? 11.586 -13.781 -18.094 1 89.25 110 GLN B N 1
ATOM 3467 C CA . GLN B 1 110 ? 12.57 -14.211 -19.078 1 89.25 110 GLN B CA 1
ATOM 3468 C C . GLN B 1 110 ? 13.758 -13.258 -19.125 1 89.25 110 GLN B C 1
ATOM 3470 O O . GLN B 1 110 ? 13.594 -12.039 -19.031 1 89.25 110 GLN B O 1
ATOM 3475 N N . GLY B 1 111 ? 14.867 -13.898 -19.328 1 92.62 111 GLY B N 1
ATOM 3476 C CA . GLY B 1 111 ? 16.078 -13.094 -19.344 1 92.62 111 GLY B CA 1
ATOM 3477 C C . GLY B 1 111 ? 16.078 -12.031 -20.422 1 92.62 111 GLY B C 1
ATOM 3478 O O . GLY B 1 111 ? 15.578 -12.258 -21.531 1 92.62 111 GLY B O 1
ATOM 3479 N N . VAL B 1 112 ? 16.578 -10.859 -20.031 1 94.31 112 VAL B N 1
ATOM 3480 C CA . VAL B 1 112 ? 16.781 -9.734 -20.938 1 94.31 112 VAL B CA 1
ATOM 3481 C C . VAL B 1 112 ? 18.266 -9.383 -21 1 94.31 112 VAL B C 1
ATOM 3483 O O . VAL B 1 112 ? 18.797 -8.766 -20.094 1 94.31 112 VAL B O 1
ATOM 3486 N N . PRO B 1 113 ? 18.906 -9.68 -22.109 1 97.06 113 PRO B N 1
ATOM 3487 C CA . PRO B 1 113 ? 20.359 -9.555 -22.188 1 97.06 113 PRO B CA 1
ATOM 3488 C C . PRO B 1 113 ? 20.859 -8.164 -21.812 1 97.06 113 PRO B C 1
ATOM 3490 O O . PRO B 1 113 ? 21.812 -8.039 -21.031 1 97.06 113 PRO B O 1
ATOM 3493 N N . LEU B 1 114 ? 20.234 -7.152 -22.328 1 97.56 114 LEU B N 1
ATOM 3494 C CA . LEU B 1 114 ? 20.672 -5.797 -22.016 1 97.56 114 LEU B CA 1
ATOM 3495 C C . LEU B 1 114 ? 20.5 -5.496 -20.531 1 97.56 114 LEU B C 1
ATOM 3497 O O . LEU B 1 114 ? 21.344 -4.832 -19.922 1 97.56 114 LEU B O 1
ATOM 3501 N N . LEU B 1 115 ? 19.406 -5.941 -19.938 1 98.19 115 LEU B N 1
ATOM 3502 C CA . LEU B 1 115 ? 19.172 -5.73 -18.516 1 98.19 115 LEU B CA 1
ATOM 3503 C C . LEU B 1 115 ? 20.25 -6.449 -17.688 1 98.19 115 LEU B C 1
ATOM 3505 O O . LEU B 1 115 ? 20.766 -5.895 -16.719 1 98.19 115 LEU B O 1
ATOM 3509 N N . ARG B 1 116 ? 20.609 -7.645 -18.109 1 98.19 116 ARG B N 1
ATOM 3510 C CA . ARG B 1 116 ? 21.656 -8.398 -17.453 1 98.19 116 ARG B CA 1
ATOM 3511 C C . ARG B 1 116 ? 22.969 -7.617 -17.438 1 98.19 116 ARG B C 1
ATOM 3513 O O . ARG B 1 116 ? 23.625 -7.52 -16.391 1 98.19 116 ARG B O 1
ATOM 3520 N N . ARG B 1 117 ? 23.297 -7.082 -18.531 1 98.06 117 ARG B N 1
ATOM 3521 C CA . ARG B 1 117 ? 24.531 -6.32 -18.672 1 98.06 117 ARG B CA 1
ATOM 3522 C C . ARG B 1 117 ? 24.5 -5.086 -17.766 1 98.06 117 ARG B C 1
ATOM 3524 O O . ARG B 1 117 ? 25.484 -4.789 -17.094 1 98.06 117 ARG B O 1
ATOM 3531 N N . LYS B 1 118 ? 23.375 -4.371 -17.781 1 98.5 118 LYS B N 1
ATOM 3532 C CA . LYS B 1 118 ? 23.25 -3.152 -16.984 1 98.5 118 LYS B CA 1
ATOM 3533 C C . LYS B 1 118 ? 23.312 -3.459 -15.5 1 98.5 118 LYS B C 1
ATOM 3535 O O . LYS B 1 118 ? 23.938 -2.715 -14.734 1 98.5 118 LYS B O 1
ATOM 3540 N N . LEU B 1 119 ? 22.688 -4.555 -15.078 1 98.69 119 LEU B N 1
ATOM 3541 C CA . LEU B 1 119 ? 22.719 -4.965 -13.68 1 98.69 119 LEU B CA 1
ATOM 3542 C C . LEU B 1 119 ? 24.141 -5.301 -13.25 1 98.69 119 LEU B C 1
ATOM 3544 O O . LEU B 1 119 ? 24.609 -4.844 -12.195 1 98.69 119 LEU B O 1
ATOM 3548 N N . ARG B 1 120 ? 24.891 -6.008 -14.047 1 98.56 120 ARG B N 1
ATOM 3549 C CA . ARG B 1 120 ? 26.266 -6.387 -13.727 1 98.56 120 ARG B CA 1
ATOM 3550 C C . ARG B 1 120 ? 27.172 -5.16 -13.664 1 98.56 120 ARG B C 1
ATOM 3552 O O . ARG B 1 120 ? 28 -5.051 -12.766 1 98.56 120 ARG B O 1
ATOM 3559 N N . ALA B 1 121 ? 26.969 -4.297 -14.617 1 98.44 121 ALA B N 1
ATOM 3560 C CA . ALA B 1 121 ? 27.797 -3.09 -14.656 1 98.44 121 ALA B CA 1
ATOM 3561 C C . ALA B 1 121 ? 27.562 -2.23 -13.414 1 98.44 121 ALA B C 1
ATOM 3563 O O . ALA B 1 121 ? 28.516 -1.709 -12.836 1 98.44 121 ALA B O 1
ATOM 3564 N N . ASN B 1 122 ? 26.328 -2.055 -13 1 98.5 122 ASN B N 1
ATOM 3565 C CA . ASN B 1 122 ? 26.031 -1.259 -11.812 1 98.5 122 ASN B CA 1
ATOM 3566 C C . ASN B 1 122 ? 26.469 -1.967 -10.539 1 98.5 122 ASN B C 1
ATOM 3568 O O . ASN B 1 122 ? 26.922 -1.32 -9.594 1 98.5 122 ASN B O 1
ATOM 3572 N N . ALA B 1 123 ? 26.375 -3.277 -10.547 1 98.19 123 ALA B N 1
ATOM 3573 C CA . ALA B 1 123 ? 26.906 -4.043 -9.422 1 98.19 123 ALA B CA 1
ATOM 3574 C C . ALA B 1 123 ? 28.391 -3.811 -9.242 1 98.19 123 ALA B C 1
ATOM 3576 O O . ALA B 1 123 ? 28.875 -3.643 -8.117 1 98.19 123 ALA B O 1
ATOM 3577 N N . ALA B 1 124 ? 29.078 -3.805 -10.32 1 97.44 124 ALA B N 1
ATOM 3578 C CA . ALA B 1 124 ? 30.531 -3.621 -10.312 1 97.44 124 ALA B CA 1
ATOM 3579 C C . ALA B 1 124 ? 30.906 -2.24 -9.773 1 97.44 124 ALA B C 1
ATOM 3581 O O . ALA B 1 124 ? 31.969 -2.064 -9.188 1 97.44 124 ALA B O 1
ATOM 3582 N N . SER B 1 125 ? 29.984 -1.344 -9.93 1 97.12 125 SER B N 1
ATOM 3583 C CA . SER B 1 125 ? 30.219 0.02 -9.477 1 97.12 125 SER B CA 1
ATOM 3584 C C . SER B 1 125 ? 29.766 0.211 -8.039 1 97.12 125 SER B C 1
ATOM 3586 O O . SER B 1 125 ? 29.797 1.325 -7.508 1 97.12 125 SER B O 1
ATOM 3588 N N . GLY B 1 126 ? 29.172 -0.851 -7.426 1 96.94 126 GLY B N 1
ATOM 3589 C CA . GLY B 1 126 ? 28.844 -0.816 -6.012 1 96.94 126 GLY B CA 1
ATOM 3590 C C . GLY B 1 126 ? 27.391 -0.497 -5.746 1 96.94 126 GLY B C 1
ATOM 3591 O O . GLY B 1 126 ? 27.016 -0.185 -4.613 1 96.94 126 GLY B O 1
ATOM 3592 N N . ALA B 1 127 ? 26.562 -0.601 -6.75 1 98.06 127 ALA B N 1
ATOM 3593 C CA . ALA B 1 127 ? 25.156 -0.256 -6.609 1 98.06 127 ALA B CA 1
ATOM 3594 C C . ALA B 1 127 ? 24.438 -1.267 -5.723 1 98.06 127 ALA B C 1
ATOM 3596 O O . ALA B 1 127 ? 24.719 -2.465 -5.777 1 98.06 127 ALA B O 1
ATOM 3597 N N . ILE B 1 128 ? 23.531 -0.784 -4.91 1 98.19 128 ILE B N 1
ATOM 3598 C CA . ILE B 1 128 ? 22.5 -1.646 -4.332 1 98.19 128 ILE B CA 1
ATOM 3599 C C . ILE B 1 128 ? 21.547 -2.127 -5.426 1 98.19 128 ILE B C 1
ATOM 3601 O O . ILE B 1 128 ? 21.109 -1.333 -6.258 1 98.19 128 ILE B O 1
ATOM 3605 N N . LEU B 1 129 ? 21.328 -3.416 -5.48 1 98.69 129 LEU B N 1
ATOM 3606 C CA . LEU B 1 129 ? 20.438 -3.992 -6.477 1 98.69 129 LEU B CA 1
ATOM 3607 C C . LEU B 1 129 ? 19.203 -4.602 -5.812 1 98.69 129 LEU B C 1
ATOM 3609 O O . LEU B 1 129 ? 19.297 -5.113 -4.695 1 98.69 129 LEU B O 1
ATOM 3613 N N . GLY B 1 130 ? 18.062 -4.523 -6.539 1 98.19 130 GLY B N 1
ATOM 3614 C CA . GLY B 1 130 ? 16.875 -5.078 -5.891 1 98.19 130 GLY B CA 1
ATOM 3615 C C . GLY B 1 130 ? 15.758 -5.387 -6.863 1 98.19 130 GLY B C 1
ATOM 3616 O O . GLY B 1 130 ? 15.93 -5.289 -8.078 1 98.19 130 GLY B O 1
ATOM 3617 N N . GLY B 1 131 ? 14.695 -5.891 -6.297 1 98.62 131 GLY B N 1
ATOM 3618 C CA . GLY B 1 131 ? 13.5 -6.234 -7.055 1 98.62 131 GLY B CA 1
ATOM 3619 C C . GLY B 1 131 ? 12.219 -6.086 -6.25 1 98.62 131 GLY B C 1
ATOM 3620 O O . GLY B 1 131 ? 12.203 -6.355 -5.047 1 98.62 131 GLY B O 1
ATOM 3621 N N . LEU B 1 132 ? 11.219 -5.621 -6.957 1 98.56 132 LEU B N 1
ATOM 3622 C CA . LEU B 1 132 ? 9.875 -5.559 -6.398 1 98.56 132 LEU B CA 1
ATOM 3623 C C . LEU B 1 132 ? 9.023 -6.719 -6.906 1 98.56 132 LEU B C 1
ATOM 3625 O O . LEU B 1 132 ? 9.07 -7.059 -8.086 1 98.56 132 LEU B O 1
ATOM 3629 N N . TRP B 1 133 ? 8.227 -7.316 -5.961 1 96.44 133 TRP B N 1
ATOM 3630 C CA . TRP B 1 133 ? 7.359 -8.43 -6.34 1 96.44 133 TRP B CA 1
ATOM 3631 C C . TRP B 1 133 ? 8.18 -9.609 -6.852 1 96.44 133 TRP B C 1
ATOM 3633 O O . TRP B 1 133 ? 8.898 -10.25 -6.082 1 96.44 133 TRP B O 1
ATOM 3643 N N . ASN B 1 134 ? 8.289 -9.914 -8.148 1 96.44 134 ASN B N 1
ATOM 3644 C CA . ASN B 1 134 ? 9.164 -10.945 -8.695 1 96.44 134 ASN B CA 1
ATOM 3645 C C . ASN B 1 134 ? 10.289 -10.344 -9.531 1 96.44 134 ASN B C 1
ATOM 3647 O O . ASN B 1 134 ? 10.945 -11.047 -10.297 1 96.44 134 ASN B O 1
ATOM 3651 N N . GLY B 1 135 ? 10.531 -9.055 -9.336 1 98.25 135 GLY B N 1
ATOM 3652 C CA . GLY B 1 135 ? 11.586 -8.367 -10.062 1 98.25 135 GLY B CA 1
ATOM 3653 C C . GLY B 1 135 ? 12.977 -8.883 -9.719 1 98.25 135 GLY B C 1
ATOM 3654 O O . GLY B 1 135 ? 13.898 -8.766 -10.523 1 98.25 135 GLY B O 1
ATOM 3655 N N . VAL B 1 136 ? 13.102 -9.484 -8.562 1 98.31 136 VAL B N 1
ATOM 3656 C CA . VAL B 1 136 ? 14.398 -9.984 -8.102 1 98.31 136 VAL B CA 1
ATOM 3657 C C . VAL B 1 136 ? 14.844 -11.148 -8.984 1 98.31 136 VAL B C 1
ATOM 3659 O O . VAL B 1 136 ? 16.031 -11.484 -9.023 1 98.31 136 VAL B O 1
ATOM 3662 N N . PHE B 1 137 ? 13.945 -11.742 -9.734 1 97.88 137 PHE B N 1
ATOM 3663 C CA . PHE B 1 137 ? 14.273 -12.758 -10.727 1 97.88 137 PHE B CA 1
ATOM 3664 C C . PHE B 1 137 ? 15.359 -12.266 -11.664 1 97.88 137 PHE B C 1
ATOM 3666 O O . PHE B 1 137 ? 16.297 -13.008 -11.984 1 97.88 137 PHE B O 1
ATOM 3673 N N . PHE B 1 138 ? 15.289 -11.055 -12.102 1 98.38 138 PHE B N 1
ATOM 3674 C CA . PHE B 1 138 ? 16.203 -10.523 -13.102 1 98.38 138 PHE B CA 1
ATOM 3675 C C . PHE B 1 138 ? 17.594 -10.281 -12.5 1 98.38 138 PHE B C 1
ATOM 3677 O O . PHE B 1 138 ? 18.594 -10.383 -13.203 1 98.38 138 PHE B O 1
ATOM 3684 N N . VAL B 1 139 ? 17.578 -9.992 -11.211 1 98.75 139 VAL B N 1
ATOM 3685 C CA . VAL B 1 139 ? 18.859 -9.891 -10.516 1 98.75 139 VAL B CA 1
ATOM 3686 C C . VAL B 1 139 ? 19.516 -11.266 -10.422 1 98.75 139 VAL B C 1
ATOM 3688 O O . VAL B 1 139 ? 20.719 -11.406 -10.641 1 98.75 139 VAL B O 1
ATOM 3691 N N . ALA B 1 140 ? 18.719 -12.258 -10.125 1 98.44 140 ALA B N 1
ATOM 3692 C CA . ALA B 1 140 ? 19.203 -13.633 -10.086 1 98.44 140 ALA B CA 1
ATOM 3693 C C . ALA B 1 140 ? 19.672 -14.086 -11.461 1 98.44 140 ALA B C 1
ATOM 3695 O O . ALA B 1 140 ? 20.719 -14.727 -11.594 1 98.44 140 ALA B O 1
ATOM 3696 N N . ASP B 1 141 ? 18.828 -13.75 -12.461 1 97.69 141 ASP B N 1
ATOM 3697 C CA . ASP B 1 141 ? 19.156 -14.109 -13.836 1 97.69 141 ASP B CA 1
ATOM 3698 C C . ASP B 1 141 ? 20.5 -13.539 -14.258 1 97.69 141 ASP B C 1
ATOM 3700 O O . ASP B 1 141 ? 21.188 -14.117 -15.102 1 97.69 141 ASP B O 1
ATOM 3704 N N . ALA B 1 142 ? 20.906 -12.461 -13.648 1 98.19 142 ALA B N 1
ATOM 3705 C CA . ALA B 1 142 ? 22.188 -11.828 -13.922 1 98.19 142 ALA B CA 1
ATOM 3706 C C . ALA B 1 142 ? 23.297 -12.438 -13.07 1 98.19 142 ALA B C 1
ATOM 3708 O O . ALA B 1 142 ? 24.438 -11.953 -13.07 1 98.19 142 ALA B O 1
ATOM 3709 N N . SER B 1 143 ? 22.984 -13.477 -12.266 1 97.69 143 SER B N 1
ATOM 3710 C CA . SER B 1 143 ? 23.906 -14.195 -11.398 1 97.69 143 SER B CA 1
ATOM 3711 C C . SER B 1 143 ? 24.438 -13.289 -10.289 1 97.69 143 SER B C 1
ATOM 3713 O O . SER B 1 143 ? 25.609 -13.375 -9.922 1 97.69 143 SER B O 1
ATOM 3715 N N . LEU B 1 144 ? 23.562 -12.492 -9.812 1 98.5 144 LEU B N 1
ATOM 3716 C CA . LEU B 1 144 ? 24 -11.523 -8.812 1 98.5 144 LEU B CA 1
ATOM 3717 C C . LEU B 1 144 ? 23.344 -11.805 -7.465 1 98.5 144 LEU B C 1
ATOM 3719 O O . LEU B 1 144 ? 23.453 -10.992 -6.539 1 98.5 144 LEU B O 1
ATOM 3723 N N . LEU B 1 145 ? 22.688 -12.969 -7.297 1 98.19 145 LEU B N 1
ATOM 3724 C CA . LEU B 1 145 ? 21.953 -13.242 -6.062 1 98.19 145 LEU B CA 1
ATOM 3725 C C . LEU B 1 145 ? 22.438 -14.547 -5.426 1 98.19 145 LEU B C 1
ATOM 3727 O O . LEU B 1 145 ? 21.891 -14.977 -4.406 1 98.19 145 LEU B O 1
ATOM 3731 N N . ASP B 1 146 ? 23.422 -15.219 -6.051 1 97.44 146 ASP B N 1
ATOM 3732 C CA . ASP B 1 146 ? 23.953 -16.438 -5.449 1 97.44 146 ASP B CA 1
ATOM 3733 C C . ASP B 1 146 ? 24.5 -16.172 -4.047 1 97.44 146 ASP B C 1
ATOM 3735 O O . ASP B 1 146 ? 25.312 -15.266 -3.857 1 97.44 146 ASP B O 1
ATOM 3739 N N . GLY B 1 147 ? 24.031 -16.906 -3.104 1 97.31 147 GLY B N 1
ATOM 3740 C CA . GLY B 1 147 ? 24.484 -16.766 -1.729 1 97.31 147 GLY B CA 1
ATOM 3741 C C . GLY B 1 147 ? 23.75 -15.688 -0.961 1 97.31 147 GLY B C 1
ATOM 3742 O O . GLY B 1 147 ? 23.969 -15.5 0.236 1 97.31 147 GLY B O 1
ATOM 3743 N N . PHE B 1 148 ? 22.906 -14.992 -1.63 1 97.94 148 PHE B N 1
ATOM 3744 C CA . PHE B 1 148 ? 22.125 -13.945 -0.986 1 97.94 148 PHE B CA 1
ATOM 3745 C C . PHE B 1 148 ? 20.719 -14.445 -0.669 1 97.94 148 PHE B C 1
ATOM 3747 O O . PHE B 1 148 ? 20.25 -15.414 -1.262 1 97.94 148 PHE B O 1
ATOM 3754 N N . GLU B 1 149 ? 20.078 -13.797 0.323 1 97.31 149 GLU B N 1
ATOM 3755 C CA . GLU B 1 149 ? 18.672 -14.016 0.622 1 97.31 149 GLU B CA 1
ATOM 3756 C C . GLU B 1 149 ? 17.797 -13.016 -0.119 1 97.31 149 GLU B C 1
ATOM 3758 O O . GLU B 1 149 ? 18.156 -11.844 -0.265 1 97.31 149 GLU B O 1
ATOM 3763 N N . CYS B 1 150 ? 16.672 -13.484 -0.603 1 97.25 150 CYS B N 1
ATOM 3764 C CA . CYS B 1 150 ? 15.75 -12.555 -1.259 1 97.25 150 CYS B CA 1
ATOM 3765 C C . CYS B 1 150 ? 14.305 -12.898 -0.939 1 97.25 150 CYS B C 1
ATOM 3767 O O . CYS B 1 150 ? 13.992 -14.039 -0.591 1 97.25 150 CYS B O 1
ATOM 3769 N N . ALA B 1 151 ? 13.484 -11.891 -0.951 1 95.62 151 ALA B N 1
ATOM 3770 C CA . ALA B 1 151 ? 12.039 -12.062 -0.899 1 95.62 151 ALA B CA 1
ATOM 3771 C C . ALA B 1 151 ? 11.422 -11.961 -2.293 1 95.62 151 ALA B C 1
ATOM 3773 O O . ALA B 1 151 ? 11.859 -11.156 -3.115 1 95.62 151 ALA B O 1
ATOM 3774 N N . VAL B 1 152 ? 10.477 -12.742 -2.578 1 94.69 152 VAL B N 1
ATOM 3775 C CA . VAL B 1 152 ? 9.766 -12.758 -3.852 1 94.69 152 VAL B CA 1
ATOM 3776 C C . VAL B 1 152 ? 8.305 -13.133 -3.623 1 94.69 152 VAL B C 1
ATOM 3778 O O . VAL B 1 152 ? 7.973 -13.766 -2.615 1 94.69 152 VAL B O 1
ATOM 3781 N N . HIS B 1 153 ? 7.508 -12.68 -4.461 1 92.06 153 HIS B N 1
ATOM 3782 C CA . HIS B 1 153 ? 6.098 -13.023 -4.328 1 92.06 153 HIS B CA 1
ATOM 3783 C C . HIS B 1 153 ? 5.902 -14.531 -4.25 1 92.06 153 HIS B C 1
ATOM 3785 O O . HIS B 1 153 ? 6.555 -15.289 -4.98 1 92.06 153 HIS B O 1
ATOM 3791 N N . PRO B 1 154 ? 4.949 -15.016 -3.463 1 82.38 154 PRO B N 1
ATOM 3792 C CA . PRO B 1 154 ? 4.77 -16.453 -3.258 1 82.38 154 PRO B CA 1
ATOM 3793 C C . PRO B 1 154 ? 4.543 -17.219 -4.562 1 82.38 154 PRO B C 1
ATOM 3795 O O . PRO B 1 154 ? 5.02 -18.344 -4.715 1 82.38 154 PRO B O 1
ATOM 3798 N N . GLU B 1 155 ? 3.936 -16.547 -5.473 1 76 155 GLU B N 1
ATOM 3799 C CA . GLU B 1 155 ? 3.615 -17.203 -6.734 1 76 155 GLU B CA 1
ATOM 3800 C C . GLU B 1 155 ? 4.879 -17.516 -7.527 1 76 155 GLU B C 1
ATOM 3802 O O . GLU B 1 155 ? 4.859 -18.359 -8.43 1 76 155 GLU B O 1
ATOM 3807 N N . SER B 1 156 ? 5.949 -16.938 -7.215 1 85.12 156 SER B N 1
ATOM 3808 C CA . SER B 1 156 ? 7.18 -17.109 -7.984 1 85.12 156 SER B CA 1
ATOM 3809 C C . SER B 1 156 ? 8.227 -17.875 -7.184 1 85.12 156 SER B C 1
ATOM 3811 O O . SER B 1 156 ? 9.328 -18.125 -7.676 1 85.12 156 SER B O 1
ATOM 3813 N N . ARG B 1 157 ? 7.922 -18.281 -5.992 1 85.06 157 ARG B N 1
ATOM 3814 C CA . ARG B 1 157 ? 8.914 -18.875 -5.102 1 85.06 157 ARG B CA 1
ATOM 3815 C C . ARG B 1 157 ? 9.406 -20.219 -5.637 1 85.06 157 ARG B C 1
ATOM 3817 O O . ARG B 1 157 ? 10.609 -20.469 -5.691 1 85.06 157 ARG B O 1
ATOM 3824 N N . ALA B 1 158 ? 8.461 -21.047 -6.047 1 75.62 158 ALA B N 1
ATOM 3825 C CA . ALA B 1 158 ? 8.828 -22.375 -6.531 1 75.62 158 ALA B CA 1
ATOM 3826 C C . ALA B 1 158 ? 9.734 -22.281 -7.75 1 75.62 158 ALA B C 1
ATOM 3828 O O . ALA B 1 158 ? 10.734 -23 -7.848 1 75.62 158 ALA B O 1
ATOM 3829 N N . MET B 1 159 ? 9.344 -21.391 -8.625 1 79.94 159 MET B N 1
ATOM 3830 C CA . MET B 1 159 ? 10.148 -21.188 -9.828 1 79.94 159 MET B CA 1
ATOM 3831 C C . MET B 1 159 ? 11.547 -20.688 -9.469 1 79.94 159 MET B C 1
ATOM 3833 O O . MET B 1 159 ? 12.539 -21.172 -10.008 1 79.94 159 MET B O 1
ATOM 3837 N N . MET B 1 160 ? 11.68 -19.812 -8.586 1 90.44 160 MET B N 1
ATOM 3838 C CA . MET B 1 160 ? 12.961 -19.266 -8.156 1 90.44 160 MET B CA 1
ATOM 3839 C C . MET B 1 160 ? 13.859 -20.344 -7.574 1 90.44 160 MET B C 1
ATOM 3841 O O . MET B 1 160 ? 15.047 -20.406 -7.887 1 90.44 160 MET B O 1
ATOM 3845 N N . LEU B 1 161 ? 13.297 -21.172 -6.797 1 83 161 LEU B N 1
ATOM 3846 C CA . LEU B 1 161 ? 14.039 -22.25 -6.145 1 83 161 LEU B CA 1
ATOM 3847 C C . LEU B 1 161 ? 14.562 -23.25 -7.168 1 83 161 LEU B C 1
ATOM 3849 O O . LEU B 1 161 ? 15.656 -23.797 -7.012 1 83 161 LEU B O 1
ATOM 3853 N N . GLU B 1 162 ? 13.789 -23.453 -8.125 1 80.62 162 GLU B N 1
ATOM 3854 C CA . GLU B 1 162 ? 14.133 -24.438 -9.156 1 80.62 162 GLU B CA 1
ATOM 3855 C C . GLU B 1 162 ? 15.227 -23.891 -10.07 1 80.62 162 GLU B C 1
ATOM 3857 O O . GLU B 1 162 ? 16.203 -24.594 -10.375 1 80.62 162 GLU B O 1
ATOM 3862 N N . VAL B 1 163 ? 15.102 -22.672 -10.5 1 86.88 163 VAL B N 1
ATOM 3863 C CA . VAL B 1 163 ? 15.953 -22.109 -11.539 1 86.88 163 VAL B CA 1
ATOM 3864 C C . VAL B 1 163 ? 17.25 -21.578 -10.922 1 86.88 163 VAL B C 1
ATOM 3866 O O . VAL B 1 163 ? 18.297 -21.625 -11.562 1 86.88 163 VAL B O 1
ATOM 3869 N N . PHE B 1 164 ? 17.141 -21.141 -9.695 1 94.69 164 PHE B N 1
ATOM 3870 C CA . PHE B 1 164 ? 18.297 -20.562 -9.031 1 94.69 164 PHE B CA 1
ATOM 3871 C C . PHE B 1 164 ? 18.578 -21.25 -7.707 1 94.69 164 PHE B C 1
ATOM 3873 O O . PHE B 1 164 ? 18.375 -20.672 -6.637 1 94.69 164 PHE B O 1
ATOM 3880 N N . PRO B 1 165 ? 19.219 -22.359 -7.734 1 91.31 165 PRO B N 1
ATOM 3881 C CA . PRO B 1 165 ? 19.359 -23.203 -6.543 1 91.31 165 PRO B CA 1
ATOM 3882 C C . PRO B 1 165 ? 20.281 -22.578 -5.492 1 91.31 165 PRO B C 1
ATOM 3884 O O . PRO B 1 165 ? 20.25 -22.984 -4.328 1 91.31 165 PRO B O 1
ATOM 3887 N N . HIS B 1 166 ? 21.109 -21.594 -5.824 1 96.5 166 HIS B N 1
ATOM 3888 C CA . HIS B 1 166 ? 22.062 -21.031 -4.887 1 96.5 166 HIS B CA 1
ATOM 3889 C C . HIS B 1 166 ? 21.516 -19.766 -4.242 1 96.5 166 HIS B C 1
ATOM 3891 O O . HIS B 1 166 ? 22.188 -19.141 -3.41 1 96.5 166 HIS B O 1
ATOM 3897 N N . VAL B 1 167 ? 20.344 -19.375 -4.625 1 97.06 167 VAL B N 1
ATOM 3898 C CA . VAL B 1 167 ? 19.672 -18.234 -4.012 1 97.06 167 VAL B CA 1
ATOM 3899 C C . VAL B 1 167 ? 18.844 -18.688 -2.814 1 97.06 167 VAL B C 1
ATOM 3901 O O . VAL B 1 167 ? 18.141 -19.703 -2.889 1 97.06 167 VAL B O 1
ATOM 3904 N N . LYS B 1 168 ? 18.969 -18.016 -1.721 1 96.5 168 LYS B N 1
ATOM 3905 C CA . LYS B 1 168 ? 18.109 -18.312 -0.565 1 96.5 168 LYS B CA 1
ATOM 3906 C C . LYS B 1 168 ? 16.781 -17.562 -0.652 1 96.5 168 LYS B C 1
ATOM 3908 O O . LYS B 1 168 ? 16.734 -16.359 -0.389 1 96.5 168 LYS B O 1
ATOM 3913 N N . VAL B 1 169 ? 15.773 -18.266 -0.928 1 92.12 169 VAL B N 1
ATOM 3914 C CA . VAL B 1 169 ? 14.453 -17.641 -1.063 1 92.12 169 VAL B CA 1
ATOM 3915 C C . VAL B 1 169 ? 13.766 -17.578 0.301 1 92.12 169 VAL B C 1
ATOM 3917 O O . VAL B 1 169 ? 13.57 -18.609 0.949 1 92.12 169 VAL B O 1
ATOM 3920 N N . SER B 1 170 ? 13.453 -16.375 0.697 1 89 170 SER B N 1
ATOM 3921 C CA . SER B 1 170 ? 12.914 -16.109 2.027 1 89 170 SER B CA 1
ATOM 3922 C C . SER B 1 170 ? 11.391 -16.078 2.008 1 89 170 SER B C 1
ATOM 3924 O O . SER B 1 170 ? 10.781 -15.773 0.976 1 89 170 SER B O 1
ATOM 3926 N N . SER B 1 171 ? 10.742 -16.312 3.143 1 80.62 171 SER B N 1
ATOM 3927 C CA . SER B 1 171 ? 9.305 -16.156 3.311 1 80.62 171 SER B CA 1
ATOM 3928 C C . SER B 1 171 ? 8.969 -14.789 3.904 1 80.62 171 SER B C 1
ATOM 3930 O O . SER B 1 171 ? 7.797 -14.461 4.102 1 80.62 171 SER B O 1
ATOM 3932 N N . ARG B 1 172 ? 9.961 -14 4.074 1 87.06 172 ARG B N 1
ATOM 3933 C CA . ARG B 1 172 ? 9.758 -12.664 4.637 1 87.06 172 ARG B CA 1
ATOM 3934 C C . ARG B 1 172 ? 9.117 -11.734 3.615 1 87.06 172 ARG B C 1
ATOM 3936 O O . ARG B 1 172 ? 9.227 -11.961 2.408 1 87.06 172 ARG B O 1
ATOM 3943 N N . ALA B 1 173 ? 8.477 -10.766 4.176 1 91.31 173 ALA B N 1
ATOM 3944 C CA . ALA B 1 173 ? 7.812 -9.789 3.318 1 91.31 173 ALA B CA 1
ATOM 3945 C C . ALA B 1 173 ? 8.828 -9.023 2.477 1 91.31 173 ALA B C 1
ATOM 3947 O O . ALA B 1 173 ? 8.555 -8.68 1.324 1 91.31 173 ALA B O 1
ATOM 3948 N N . TYR B 1 174 ? 9.93 -8.68 3.072 1 94.19 174 TYR B N 1
ATOM 3949 C CA . TYR B 1 174 ? 11.031 -8.055 2.348 1 94.19 174 TYR B CA 1
ATOM 3950 C C . TYR B 1 174 ? 12.375 -8.414 2.967 1 94.19 174 TYR B C 1
ATOM 3952 O O . TYR B 1 174 ? 12.43 -8.898 4.102 1 94.19 174 TYR B O 1
ATOM 3960 N N . VAL B 1 175 ? 13.461 -8.289 2.176 1 95.31 175 VAL B N 1
ATOM 3961 C CA . VAL B 1 175 ? 14.805 -8.641 2.613 1 95.31 175 VAL B CA 1
ATOM 3962 C C . VAL B 1 175 ? 15.797 -7.562 2.182 1 95.31 175 VAL B C 1
ATOM 3964 O O . VAL B 1 175 ? 15.719 -7.059 1.058 1 95.31 175 VAL B O 1
ATOM 3967 N N . VAL B 1 176 ? 16.578 -7.156 3.074 1 95.12 176 VAL B N 1
ATOM 3968 C CA . VAL B 1 176 ? 17.766 -6.348 2.809 1 95.12 176 VAL B CA 1
ATOM 3969 C C . VAL B 1 176 ? 19.016 -7.129 3.199 1 95.12 176 VAL B C 1
ATOM 3971 O O . VAL B 1 176 ? 19.281 -7.328 4.387 1 95.12 176 VAL B O 1
ATOM 3974 N N . ASP B 1 177 ? 19.719 -7.621 2.162 1 96.44 177 ASP B N 1
ATOM 3975 C CA . ASP B 1 177 ? 20.859 -8.492 2.408 1 96.44 177 ASP B CA 1
ATOM 3976 C C . ASP B 1 177 ? 22.094 -8.008 1.657 1 96.44 177 ASP B C 1
ATOM 3978 O O . ASP B 1 177 ? 22.281 -8.328 0.484 1 96.44 177 ASP B O 1
ATOM 3982 N N . ARG B 1 178 ? 23.062 -7.336 2.34 1 95.12 178 ARG B N 1
ATOM 3983 C CA . ARG B 1 178 ? 24.375 -6.941 1.828 1 95.12 178 ARG B CA 1
ATOM 3984 C C . ARG B 1 178 ? 24.25 -6.273 0.463 1 95.12 178 ARG B C 1
ATOM 3986 O O . ARG B 1 178 ? 24.906 -6.676 -0.495 1 95.12 178 ARG B O 1
ATOM 3993 N N . GLY B 1 179 ? 23.391 -5.316 0.347 1 95.75 179 GLY B N 1
ATOM 3994 C CA . GLY B 1 179 ? 23.25 -4.535 -0.871 1 95.75 179 GLY B CA 1
ATOM 3995 C C . GLY B 1 179 ? 22.281 -5.148 -1.866 1 95.75 179 GLY B C 1
ATOM 3996 O O . GLY B 1 179 ? 22.172 -4.684 -3.004 1 95.75 179 GLY B O 1
ATOM 3997 N N . ARG B 1 180 ? 21.672 -6.254 -1.519 1 98.38 180 ARG B N 1
ATOM 3998 C CA . ARG B 1 180 ? 20.562 -6.836 -2.273 1 98.38 180 ARG B CA 1
ATOM 3999 C C . ARG B 1 180 ? 19.234 -6.641 -1.546 1 98.38 180 ARG B C 1
ATOM 4001 O O . ARG B 1 180 ? 19.094 -7.051 -0.393 1 98.38 180 ARG B O 1
ATOM 4008 N N . VAL B 1 181 ? 18.297 -5.988 -2.246 1 98.12 181 VAL B N 1
ATOM 4009 C CA . VAL B 1 181 ? 17.047 -5.648 -1.582 1 98.12 181 VAL B CA 1
ATOM 4010 C C . VAL B 1 181 ? 15.867 -6.156 -2.41 1 98.12 181 VAL B C 1
ATOM 4012 O O . VAL B 1 181 ? 15.883 -6.074 -3.641 1 98.12 181 VAL B O 1
ATOM 4015 N N . SER B 1 182 ? 14.859 -6.75 -1.746 1 98.19 182 SER B N 1
ATOM 4016 C CA . SER B 1 182 ? 13.711 -7.293 -2.461 1 98.19 182 SER B CA 1
ATOM 4017 C C . SER B 1 182 ? 12.477 -7.359 -1.562 1 98.19 182 SER B C 1
ATOM 4019 O O . SER B 1 182 ? 12.602 -7.543 -0.349 1 98.19 182 SER B O 1
ATOM 4021 N N . CYS B 1 183 ? 11.352 -7.125 -2.139 1 96.75 183 CYS B N 1
ATOM 4022 C CA . CYS B 1 183 ? 10.094 -7.301 -1.41 1 96.75 183 CYS B CA 1
ATOM 4023 C C . CYS B 1 183 ? 9.148 -8.219 -2.17 1 96.75 183 CYS B C 1
ATOM 4025 O O . CYS B 1 183 ? 9.188 -8.281 -3.4 1 96.75 183 CYS B O 1
ATOM 4027 N N . ALA B 1 184 ? 8.305 -8.883 -1.466 1 93.81 184 ALA B N 1
ATOM 4028 C CA . ALA B 1 184 ? 7.461 -9.945 -2.02 1 93.81 184 ALA B CA 1
ATOM 4029 C C . ALA B 1 184 ? 6.199 -9.367 -2.65 1 93.81 184 ALA B C 1
ATOM 4031 O O . ALA B 1 184 ? 5.586 -9.992 -3.52 1 93.81 184 ALA B O 1
ATOM 4032 N N . GLY B 1 185 ? 5.789 -8.195 -2.152 1 92.31 185 GLY B N 1
ATOM 4033 C CA . GLY B 1 185 ? 4.547 -7.637 -2.658 1 92.31 185 GLY B CA 1
ATOM 4034 C C . GLY B 1 185 ? 4.426 -6.145 -2.424 1 92.31 185 GLY B C 1
ATOM 4035 O O . GLY B 1 185 ? 5.398 -5.488 -2.045 1 92.31 185 GLY B O 1
ATOM 4036 N N . ALA B 1 186 ? 3.268 -5.664 -2.715 1 90.06 186 ALA B N 1
ATOM 4037 C CA . ALA B 1 186 ? 3.004 -4.227 -2.752 1 90.06 186 ALA B CA 1
ATOM 4038 C C . ALA B 1 186 ? 2.977 -3.639 -1.344 1 90.06 186 ALA B C 1
ATOM 4040 O O . ALA B 1 186 ? 3.338 -2.477 -1.144 1 90.06 186 ALA B O 1
ATOM 4041 N N . ASN B 1 187 ? 2.641 -4.398 -0.367 1 89.12 187 ASN B N 1
ATOM 4042 C CA . ASN B 1 187 ? 2.471 -3.873 0.983 1 89.12 187 ASN B CA 1
ATOM 4043 C C . ASN B 1 187 ? 3.805 -3.773 1.718 1 89.12 187 ASN B C 1
ATOM 4045 O O . ASN B 1 187 ? 3.887 -3.168 2.787 1 89.12 187 ASN B O 1
ATOM 4049 N N . SER B 1 188 ? 4.84 -4.332 1.152 1 93.19 188 SER B N 1
ATOM 4050 C CA . SER B 1 188 ? 6.121 -4.332 1.851 1 93.19 188 SER B CA 1
ATOM 4051 C C . SER B 1 188 ? 7.137 -3.441 1.144 1 93.19 188 SER B C 1
ATOM 4053 O O . SER B 1 188 ? 8.234 -3.211 1.658 1 93.19 188 SER B O 1
ATOM 4055 N N . SER B 1 189 ? 6.793 -2.945 -0.024 1 96.44 189 SER B N 1
ATOM 4056 C CA . SER B 1 189 ? 7.738 -2.127 -0.776 1 96.44 189 SER B CA 1
ATOM 4057 C C . SER B 1 189 ? 8.094 -0.855 -0.015 1 96.44 189 SER B C 1
ATOM 4059 O O . SER B 1 189 ? 9.266 -0.458 0.027 1 96.44 189 SER B O 1
ATOM 4061 N N . LEU B 1 190 ? 7.09 -0.235 0.582 1 94.44 190 LEU B N 1
ATOM 4062 C CA . LEU B 1 190 ? 7.32 0.969 1.374 1 94.44 190 LEU B CA 1
ATOM 4063 C C . LEU B 1 190 ? 8.258 0.68 2.541 1 94.44 190 LEU B C 1
ATOM 4065 O O . LEU B 1 190 ? 9.234 1.399 2.75 1 94.44 190 LEU B O 1
ATOM 4069 N N . ARG B 1 191 ? 8.031 -0.377 3.301 1 92.88 191 ARG B N 1
ATOM 4070 C CA . ARG B 1 191 ? 8.844 -0.725 4.465 1 92.88 191 ARG B CA 1
ATOM 4071 C C . ARG B 1 191 ? 10.266 -1.075 4.055 1 92.88 191 ARG B C 1
ATOM 4073 O O . ARG B 1 191 ? 11.219 -0.722 4.75 1 92.88 191 ARG B O 1
ATOM 4080 N N . MET B 1 192 ? 10.359 -1.73 2.988 1 95.06 192 MET B N 1
ATOM 4081 C CA . MET B 1 192 ? 11.68 -2.051 2.469 1 95.06 192 MET B CA 1
ATOM 4082 C C . MET B 1 192 ? 12.484 -0.779 2.203 1 95.06 192 MET B C 1
ATOM 4084 O O . MET B 1 192 ? 13.625 -0.658 2.646 1 95.06 192 MET B O 1
ATOM 4088 N N . MET B 1 193 ? 11.859 0.163 1.532 1 97.06 193 MET B N 1
ATOM 4089 C CA . MET B 1 193 ? 12.547 1.404 1.181 1 97.06 193 MET B CA 1
ATOM 4090 C C . MET B 1 193 ? 12.867 2.221 2.428 1 97.06 193 MET B C 1
ATOM 4092 O O . MET B 1 193 ? 13.914 2.869 2.5 1 97.06 193 MET B O 1
ATOM 4096 N N . LEU B 1 194 ? 11.961 2.195 3.373 1 94.12 194 LEU B N 1
ATOM 4097 C CA . LEU B 1 194 ? 12.195 2.924 4.613 1 94.12 194 LEU B CA 1
ATOM 4098 C C . LEU B 1 194 ? 13.422 2.377 5.34 1 94.12 194 LEU B C 1
ATOM 4100 O O . LEU B 1 194 ? 14.164 3.133 5.965 1 94.12 194 LEU B O 1
ATOM 4104 N N . GLN B 1 195 ? 13.586 1.074 5.281 1 94.06 195 GLN B N 1
ATOM 4105 C CA . GLN B 1 195 ? 14.789 0.497 5.867 1 94.06 195 GLN B CA 1
ATOM 4106 C C . GLN B 1 195 ? 16.047 1.023 5.176 1 94.06 195 GLN B C 1
ATOM 4108 O O . GLN B 1 195 ? 17.047 1.315 5.832 1 94.06 195 GLN B O 1
ATOM 4113 N N . LEU B 1 196 ? 16.016 1.214 3.887 1 94.69 196 LEU B N 1
ATOM 4114 C CA . LEU B 1 196 ? 17.141 1.763 3.146 1 94.69 196 LEU B CA 1
ATOM 4115 C C . LEU B 1 196 ? 17.375 3.223 3.52 1 94.69 196 LEU B C 1
ATOM 4117 O O . LEU B 1 196 ? 18.516 3.639 3.723 1 94.69 196 LEU B O 1
ATOM 4121 N N . ILE B 1 197 ? 16.312 3.971 3.629 1 94.56 197 ILE B N 1
ATOM 4122 C CA . ILE B 1 197 ? 16.375 5.398 3.926 1 94.56 197 ILE B CA 1
ATOM 4123 C C . ILE B 1 197 ? 16.922 5.602 5.34 1 94.56 197 ILE B C 1
ATOM 4125 O O . ILE B 1 197 ? 17.625 6.57 5.605 1 94.56 197 ILE B O 1
ATOM 4129 N N . ARG B 1 198 ? 16.562 4.641 6.223 1 90.5 198 ARG B N 1
ATOM 4130 C CA . ARG B 1 198 ? 17.016 4.723 7.605 1 90.5 198 ARG B CA 1
ATOM 4131 C C . ARG B 1 198 ? 18.547 4.758 7.672 1 90.5 198 ARG B C 1
ATOM 4133 O O . ARG B 1 198 ? 19.125 5.484 8.484 1 90.5 198 ARG B O 1
ATOM 4140 N N . GLN B 1 199 ? 19.141 4.062 6.797 1 84.12 199 GLN B N 1
ATOM 4141 C CA . GLN B 1 199 ? 20.594 3.959 6.766 1 84.12 199 GLN B CA 1
ATOM 4142 C C . GLN B 1 199 ? 21.234 5.258 6.281 1 84.12 199 GLN B C 1
ATOM 4144 O O . GLN B 1 199 ? 22.328 5.625 6.723 1 84.12 199 GLN B O 1
ATOM 4149 N N . THR B 1 200 ? 20.578 6.027 5.43 1 78.5 200 THR B N 1
ATOM 4150 C CA . THR B 1 200 ? 21.156 7.215 4.816 1 78.5 200 THR B CA 1
ATOM 4151 C C . THR B 1 200 ? 20.594 8.484 5.457 1 78.5 200 THR B C 1
ATOM 4153 O O . THR B 1 200 ? 21.312 9.469 5.625 1 78.5 200 THR B O 1
ATOM 4156 N N . GLY B 1 201 ? 19.359 8.5 5.758 1 82.06 201 GLY B N 1
ATOM 4157 C CA . GLY B 1 201 ? 18.672 9.719 6.195 1 82.06 201 GLY B CA 1
ATOM 4158 C C . GLY B 1 201 ? 18.422 9.75 7.691 1 82.06 201 GLY B C 1
ATOM 4159 O O . GLY B 1 201 ? 18.109 10.805 8.25 1 82.06 201 GLY B O 1
ATOM 4160 N N . GLY B 1 202 ? 18.562 8.594 8.336 1 84.62 202 GLY B N 1
ATOM 4161 C CA . GLY B 1 202 ? 18.422 8.547 9.781 1 84.62 202 GLY B CA 1
ATOM 4162 C C . GLY B 1 202 ? 17 8.289 10.234 1 84.62 202 GLY B C 1
ATOM 4163 O O . GLY B 1 202 ? 16.078 8.289 9.422 1 84.62 202 GLY B O 1
ATOM 4164 N N . GLU B 1 203 ? 16.844 8.109 11.484 1 82.81 203 GLU B N 1
ATOM 4165 C CA . GLU B 1 203 ? 15.578 7.703 12.102 1 82.81 203 GLU B CA 1
ATOM 4166 C C . GLU B 1 203 ? 14.562 8.836 12.062 1 82.81 203 GLU B C 1
ATOM 4168 O O . GLU B 1 203 ? 13.367 8.594 11.883 1 82.81 203 GLU B O 1
ATOM 4173 N N . ALA B 1 204 ? 15.008 10 12.172 1 75.88 204 ALA B N 1
ATOM 4174 C CA . ALA B 1 204 ? 14.094 11.148 12.195 1 75.88 204 ALA B CA 1
ATOM 4175 C C . ALA B 1 204 ? 13.375 11.297 10.867 1 75.88 204 ALA B C 1
ATOM 4177 O O . ALA B 1 204 ? 12.164 11.516 10.828 1 75.88 204 ALA B O 1
ATOM 4178 N N . LEU B 1 205 ? 14.164 11.188 9.812 1 83.5 205 LEU B N 1
ATOM 4179 C CA . LEU B 1 205 ? 13.586 11.281 8.484 1 83.5 205 LEU B CA 1
ATOM 4180 C C . LEU B 1 205 ? 12.57 10.156 8.258 1 83.5 205 LEU B C 1
ATOM 4182 O O . LEU B 1 205 ? 11.461 10.406 7.789 1 83.5 205 LEU B O 1
ATOM 4186 N N . VAL B 1 206 ? 12.938 8.93 8.664 1 89.12 206 VAL B N 1
ATOM 4187 C CA . VAL B 1 206 ? 12.062 7.777 8.5 1 89.12 206 VAL B CA 1
ATOM 4188 C C . VAL B 1 206 ? 10.781 7.984 9.305 1 89.12 206 VAL B C 1
ATOM 4190 O O . VAL B 1 206 ? 9.68 7.723 8.812 1 89.12 206 VAL B O 1
ATOM 4193 N N . GLY B 1 207 ? 10.898 8.445 10.492 1 82.38 207 GLY B N 1
ATOM 4194 C CA . GLY B 1 207 ? 9.734 8.727 11.32 1 82.38 207 GLY B CA 1
ATOM 4195 C C . GLY B 1 207 ? 8.781 9.719 10.68 1 82.38 207 GLY B C 1
ATOM 4196 O O . GLY B 1 207 ? 7.566 9.516 10.695 1 82.38 207 GLY B O 1
ATOM 4197 N N . ALA B 1 208 ? 9.312 10.727 10.086 1 78.56 208 ALA B N 1
ATOM 4198 C CA . ALA B 1 208 ? 8.508 11.742 9.422 1 78.56 208 ALA B CA 1
ATOM 4199 C C . ALA B 1 208 ? 7.746 11.156 8.234 1 78.56 208 ALA B C 1
ATOM 4201 O O . ALA B 1 208 ? 6.562 11.445 8.047 1 78.56 208 ALA B O 1
ATOM 4202 N N . ILE B 1 209 ? 8.445 10.367 7.473 1 87.5 209 ILE B N 1
ATOM 4203 C CA . ILE B 1 209 ? 7.824 9.727 6.32 1 87.5 209 ILE B CA 1
ATOM 4204 C C . ILE B 1 209 ? 6.695 8.812 6.785 1 87.5 209 ILE B C 1
ATOM 4206 O O . ILE B 1 209 ? 5.602 8.828 6.215 1 87.5 209 ILE B O 1
ATOM 4210 N N . GLU B 1 210 ? 6.957 8.047 7.832 1 86.38 210 GLU B N 1
ATOM 4211 C CA . GLU B 1 210 ? 5.977 7.098 8.352 1 86.38 210 GLU B CA 1
ATOM 4212 C C . GLU B 1 210 ? 4.723 7.812 8.852 1 86.38 210 GLU B C 1
ATOM 4214 O O . GLU B 1 210 ? 3.611 7.305 8.703 1 86.38 210 GLU B O 1
ATOM 4219 N N . GLU B 1 211 ? 4.848 8.914 9.398 1 79.94 211 GLU B N 1
ATOM 4220 C CA . GLU B 1 211 ? 3.713 9.695 9.891 1 79.94 211 GLU B CA 1
ATOM 4221 C C . GLU B 1 211 ? 2.754 10.039 8.75 1 79.94 211 GLU B C 1
ATOM 4223 O O . GLU B 1 211 ? 1.54 10.102 8.953 1 79.94 211 GLU B O 1
ATOM 4228 N N . ILE B 1 212 ? 3.336 10.219 7.633 1 84.44 212 ILE B N 1
ATOM 4229 C CA . ILE B 1 212 ? 2.535 10.641 6.492 1 84.44 212 ILE B CA 1
ATOM 4230 C C . ILE B 1 212 ? 1.986 9.414 5.766 1 84.44 212 ILE B C 1
ATOM 4232 O O . ILE B 1 212 ? 0.791 9.344 5.469 1 84.44 212 ILE B O 1
ATOM 4236 N N . LEU B 1 213 ? 2.828 8.398 5.574 1 90.25 213 LEU B N 1
ATOM 4237 C CA . LEU B 1 213 ? 2.482 7.34 4.637 1 90.25 213 LEU B CA 1
ATOM 4238 C C . LEU B 1 213 ? 1.968 6.105 5.371 1 90.25 213 LEU B C 1
ATOM 4240 O O . LEU B 1 213 ? 1.354 5.227 4.762 1 90.25 213 LEU B O 1
ATOM 4244 N N . ARG B 1 214 ? 2.186 5.98 6.691 1 85.88 214 ARG B N 1
ATOM 4245 C CA . ARG B 1 214 ? 1.818 4.754 7.387 1 85.88 214 ARG B CA 1
ATOM 4246 C C . ARG B 1 214 ? 0.829 5.035 8.508 1 85.88 214 ARG B C 1
ATOM 4248 O O . ARG B 1 214 ? 0.706 4.242 9.445 1 85.88 214 ARG B O 1
ATOM 4255 N N . CYS B 1 215 ? 0.164 6.121 8.453 1 77.12 215 CYS B N 1
ATOM 4256 C CA . CYS B 1 215 ? -0.758 6.562 9.492 1 77.12 215 CYS B CA 1
ATOM 4257 C C . CYS B 1 215 ? -1.951 5.617 9.602 1 77.12 215 CYS B C 1
ATOM 4259 O O . CYS B 1 215 ? -2.617 5.566 10.633 1 77.12 215 CYS B O 1
ATOM 4261 N N . ASP B 1 216 ? -2.199 4.871 8.508 1 83.19 216 ASP B N 1
ATOM 4262 C CA . ASP B 1 216 ? -3.416 4.066 8.438 1 83.19 216 ASP B CA 1
ATOM 4263 C C . ASP B 1 216 ? -3.088 2.574 8.43 1 83.19 216 ASP B C 1
ATOM 4265 O O . ASP B 1 216 ? -3.922 1.752 8.047 1 83.19 216 ASP B O 1
ATOM 4269 N N . GLU B 1 217 ? -1.914 2.195 8.688 1 75.31 217 GLU B N 1
ATOM 4270 C CA . GLU B 1 217 ? -1.507 0.795 8.633 1 75.31 217 GLU B CA 1
ATOM 4271 C C . GLU B 1 217 ? -2.143 -0.013 9.758 1 75.31 217 GLU B C 1
ATOM 4273 O O . GLU B 1 217 ? -2.486 -1.182 9.57 1 75.31 217 GLU B O 1
ATOM 4278 N N . SER B 1 218 ? -2.176 0.531 11.023 1 59.03 218 SER B N 1
ATOM 4279 C CA . SER B 1 218 ? -2.719 -0.227 12.148 1 59.03 218 SER B CA 1
ATOM 4280 C C . SER B 1 218 ? -4.227 -0.034 12.266 1 59.03 218 SER B C 1
ATOM 4282 O O . SER B 1 218 ? -4.75 1.027 11.93 1 59.03 218 SER B O 1
ATOM 4284 N N . GLY B 1 219 ? -5.062 -1.092 11.812 1 53.44 219 GLY B N 1
ATOM 4285 C CA . GLY B 1 219 ? -6.516 -1.097 11.867 1 53.44 219 GLY B CA 1
ATOM 4286 C C . GLY B 1 219 ? -7.082 -0.023 12.781 1 53.44 219 GLY B C 1
ATOM 4287 O O . GLY B 1 219 ? -8.141 0.543 12.5 1 53.44 219 GLY B O 1
ATOM 4288 N N . ASP B 1 220 ? -6.668 0.056 13.953 1 44.5 220 ASP B N 1
ATOM 4289 C CA . ASP B 1 220 ? -7.246 1.01 14.898 1 44.5 220 ASP B CA 1
ATOM 4290 C C . ASP B 1 220 ? -6.488 2.336 14.867 1 44.5 220 ASP B C 1
ATOM 4292 O O . ASP B 1 220 ? -5.391 2.439 15.422 1 44.5 220 ASP B O 1
ATOM 4296 N N . ALA B 1 221 ? -6.582 3.023 13.734 1 44 221 ALA B N 1
ATOM 4297 C CA . ALA B 1 221 ? -5.996 4.359 13.711 1 44 221 ALA B CA 1
ATOM 4298 C C . ALA B 1 221 ? -6.246 5.09 15.031 1 44 221 ALA B C 1
ATOM 4300 O O . ALA B 1 221 ? -7.383 5.441 15.344 1 44 221 ALA B O 1
ATOM 4301 N N . SER B 1 222 ? -5.664 4.652 16.047 1 39.56 222 SER B N 1
ATOM 4302 C CA . SER B 1 222 ? -5.836 5.449 17.266 1 39.56 222 SER B CA 1
ATOM 4303 C C . SER B 1 222 ? -5.703 6.938 16.969 1 39.56 222 SER B C 1
ATOM 4305 O O . SER B 1 222 ? -4.945 7.336 16.078 1 39.56 222 SER B O 1
ATOM 4307 N N . ASP B 1 223 ? -6.734 7.617 17.141 1 41.56 223 ASP B N 1
ATOM 4308 C CA . ASP B 1 223 ? -6.793 9.078 17.109 1 41.56 223 ASP B CA 1
ATOM 4309 C C . ASP B 1 223 ? -5.516 9.695 17.672 1 41.56 223 ASP B C 1
ATOM 4311 O O . ASP B 1 223 ? -5.387 10.914 17.734 1 41.56 223 ASP B O 1
ATOM 4315 N N . LEU B 1 224 ? -4.816 8.945 18.422 1 41.44 224 LEU B N 1
ATOM 4316 C CA . LEU B 1 224 ? -3.615 9.547 19 1 41.44 224 LEU B CA 1
ATOM 4317 C C . LEU B 1 224 ? -2.557 9.773 17.922 1 41.44 224 LEU B C 1
ATOM 4319 O O . LEU B 1 224 ? -2.49 9.031 16.938 1 41.44 224 LEU B O 1
ATOM 4323 N N . PRO B 1 225 ? -2.176 10.906 17.812 1 42.97 225 PRO B N 1
ATOM 4324 C CA . PRO B 1 225 ? -1.072 11.086 16.859 1 42.97 225 PRO B CA 1
ATOM 4325 C C . PRO B 1 225 ? -0.21 9.836 16.719 1 42.97 225 PRO B C 1
ATOM 4327 O O . PRO B 1 225 ? 0.003 9.109 17.703 1 42.97 225 PRO B O 1
ATOM 4330 N N . PRO B 1 226 ? -0.12 9.25 15.555 1 41.19 226 PRO B N 1
ATOM 4331 C CA . PRO B 1 226 ? 0.703 8.055 15.352 1 41.19 226 PRO B CA 1
ATOM 4332 C C . PRO B 1 226 ? 1.961 8.047 16.219 1 41.19 226 PRO B C 1
ATOM 4334 O O . PRO B 1 226 ? 2.623 7.012 16.344 1 41.19 226 PRO B O 1
ATOM 4337 N N . VAL B 1 227 ? 2.482 9.156 16.375 1 40.59 227 VAL B N 1
ATOM 4338 C CA . VAL B 1 227 ? 3.646 9.094 17.266 1 40.59 227 VAL B CA 1
ATOM 4339 C C . VAL B 1 227 ? 3.32 8.25 18.484 1 40.59 227 VAL B C 1
ATOM 4341 O O . VAL B 1 227 ? 4.215 7.902 19.266 1 40.59 227 VAL B O 1
ATOM 4344 N N . PHE B 1 228 ? 2.246 8.633 18.953 1 37.62 228 PHE B N 1
ATOM 4345 C CA . PHE B 1 228 ? 1.946 7.949 20.203 1 37.62 228 PHE B CA 1
ATOM 4346 C C . PHE B 1 228 ? 1.97 6.438 20.016 1 37.62 228 PHE B C 1
ATOM 4348 O O . PHE B 1 228 ? 1.889 5.949 18.891 1 37.62 228 PHE B O 1
ATOM 4355 N N . VAL B 1 229 ? 1.699 5.699 21.297 1 38.19 229 VAL B N 1
ATOM 4356 C CA . VAL B 1 229 ? 1.938 4.348 21.781 1 38.19 229 VAL B CA 1
ATOM 4357 C C . VAL B 1 229 ? 1.269 3.334 20.859 1 38.19 229 VAL B C 1
ATOM 4359 O O . VAL B 1 229 ? 0.039 3.238 20.828 1 38.19 229 VAL B O 1
ATOM 4362 N N . GLU B 1 230 ? 1.211 3.545 19.719 1 39.12 230 GLU B N 1
ATOM 4363 C CA . GLU B 1 230 ? 1.062 2.182 19.219 1 39.12 230 GLU B CA 1
ATOM 4364 C C . GLU B 1 230 ? 1.382 1.157 20.297 1 39.12 230 GLU B C 1
ATOM 4366 O O . GLU B 1 230 ? 2.293 1.362 21.109 1 39.12 230 GLU B O 1
ATOM 4371 N N . THR B 1 231 ? 0.398 0.454 20.547 1 42.28 231 THR B N 1
ATOM 4372 C CA . THR B 1 231 ? 0.277 -0.646 21.5 1 42.28 231 THR B CA 1
ATOM 4373 C C . THR B 1 231 ? 1.589 -1.417 21.594 1 42.28 231 THR B C 1
ATOM 4375 O O . THR B 1 231 ? 1.885 -2.266 20.75 1 42.28 231 THR B O 1
ATOM 4378 N N . ASP B 1 232 ? 2.613 -0.491 21.547 1 48.53 232 ASP B N 1
ATOM 4379 C CA . ASP B 1 232 ? 3.699 -1.304 22.094 1 48.53 232 ASP B CA 1
ATOM 4380 C C . ASP B 1 232 ? 3.219 -2.15 23.266 1 48.53 232 ASP B C 1
ATOM 4382 O O . ASP B 1 232 ? 2.914 -1.62 24.328 1 48.53 232 ASP B O 1
ATOM 4386 N N . PRO B 1 233 ? 2.795 -3.104 22.828 1 54.09 233 PRO B N 1
ATOM 4387 C CA . PRO B 1 233 ? 2.297 -3.986 23.891 1 54.09 233 PRO B CA 1
ATOM 4388 C C . PRO B 1 233 ? 3.178 -3.969 25.141 1 54.09 233 PRO B C 1
ATOM 4390 O O . PRO B 1 233 ? 2.738 -4.379 26.219 1 54.09 233 PRO B O 1
ATOM 4393 N N . ARG B 1 234 ? 4.242 -3.24 25.016 1 60.06 234 ARG B N 1
ATOM 4394 C CA . ARG B 1 234 ? 5.18 -3.246 26.125 1 60.06 234 ARG B CA 1
ATOM 4395 C C . ARG B 1 234 ? 4.871 -2.123 27.109 1 60.06 234 ARG B C 1
ATOM 4397 O O . ARG B 1 234 ? 5.383 -2.115 28.234 1 60.06 234 ARG B O 1
ATOM 4404 N N . LEU B 1 235 ? 3.961 -1.157 26.625 1 73.5 235 LEU B N 1
ATOM 4405 C CA . LEU B 1 235 ? 3.688 -0.04 27.516 1 73.5 235 LEU B CA 1
ATOM 4406 C C . LEU B 1 235 ? 2.688 -0.441 28.594 1 73.5 235 LEU B C 1
ATOM 4408 O O . LEU B 1 235 ? 1.696 -1.116 28.312 1 73.5 235 LEU B O 1
ATOM 4412 N N . PRO B 1 236 ? 3.031 -0.026 29.781 1 81.62 236 PRO B N 1
ATOM 4413 C CA . PRO B 1 236 ? 2.053 -0.282 30.844 1 81.62 236 PRO B CA 1
ATOM 4414 C C . PRO B 1 236 ? 0.71 0.396 30.594 1 81.62 236 PRO B C 1
ATOM 4416 O O . PRO B 1 236 ? 0.667 1.491 30.016 1 81.62 236 PRO B O 1
ATOM 4419 N N . GLU B 1 237 ? -0.254 -0.292 30.938 1 82.94 237 GLU B N 1
ATOM 4420 C CA . GLU B 1 237 ? -1.617 0.18 30.719 1 82.94 237 GLU B CA 1
ATOM 4421 C C . GLU B 1 237 ? -1.813 1.584 31.297 1 82.94 237 GLU B C 1
ATOM 4423 O O . GLU B 1 237 ? -2.49 2.416 30.688 1 82.94 237 GLU B O 1
ATOM 4428 N N . SER B 1 238 ? -1.267 1.771 32.406 1 87.69 238 SER B N 1
ATOM 4429 C CA . SER B 1 238 ? -1.406 3.074 33.031 1 87.69 238 SER B CA 1
ATOM 4430 C C . SER B 1 238 ? -0.804 4.18 32.188 1 87.69 238 SER B C 1
ATOM 4432 O O . SER B 1 238 ? -1.343 5.285 32.125 1 87.69 238 SER B O 1
ATOM 4434 N N . LEU B 1 239 ? 0.251 3.932 31.531 1 87.06 239 LEU B N 1
ATOM 4435 C CA . LEU B 1 239 ? 0.893 4.918 30.672 1 87.06 239 LEU B CA 1
ATOM 4436 C C . LEU B 1 239 ? 0.066 5.16 29.406 1 87.06 239 LEU B C 1
ATOM 4438 O O . LEU B 1 239 ? -0.106 6.305 28.984 1 87.06 239 LEU B O 1
ATOM 4442 N N . LYS B 1 240 ? -0.453 4.074 28.906 1 81.06 240 LYS B N 1
ATOM 4443 C CA . LYS B 1 240 ? -1.319 4.207 27.734 1 81.06 240 LYS B CA 1
ATOM 4444 C C . LYS B 1 240 ? -2.512 5.109 28.031 1 81.06 240 LYS B C 1
ATOM 4446 O O . LYS B 1 240 ? -2.844 5.992 27.234 1 81.06 240 LYS B O 1
ATOM 4451 N N . LEU B 1 241 ? -3.055 4.844 29.109 1 84.56 241 LEU B N 1
ATOM 4452 C CA . LEU B 1 241 ? -4.219 5.625 29.531 1 84.56 241 LEU B CA 1
ATOM 4453 C C . LEU B 1 241 ? -3.842 7.086 29.75 1 84.56 241 LEU B C 1
ATOM 4455 O O . LEU B 1 241 ? -4.598 7.988 29.391 1 84.56 241 LEU B O 1
ATOM 4459 N N . ALA B 1 242 ? -2.754 7.301 30.359 1 88.38 242 ALA B N 1
ATOM 4460 C CA . ALA B 1 242 ? -2.289 8.664 30.594 1 88.38 242 ALA B CA 1
ATOM 4461 C C . ALA B 1 242 ? -2.1 9.422 29.281 1 88.38 242 ALA B C 1
ATOM 4463 O O . ALA B 1 242 ? -2.504 10.578 29.156 1 88.38 242 ALA B O 1
ATOM 4464 N N . LEU B 1 243 ? -1.521 8.75 28.359 1 83.62 243 LEU B N 1
ATOM 4465 C CA . LEU B 1 243 ? -1.286 9.359 27.062 1 83.62 243 LEU B CA 1
ATOM 4466 C C . LEU B 1 243 ? -2.605 9.703 26.375 1 83.62 243 LEU B C 1
ATOM 4468 O O . LEU B 1 243 ? -2.736 10.766 25.766 1 83.62 243 LEU B O 1
ATOM 4472 N N . GLU B 1 244 ? -3.496 8.844 26.5 1 80.69 244 GLU B N 1
ATOM 4473 C CA . GLU B 1 244 ? -4.82 9.078 25.938 1 80.69 244 GLU B CA 1
ATOM 4474 C C . GLU B 1 244 ? -5.496 10.281 26.578 1 80.69 244 GLU B C 1
ATOM 4476 O O . GLU B 1 244 ? -6.094 11.117 25.891 1 80.69 244 GLU B O 1
ATOM 4481 N N . LEU B 1 245 ? -5.406 10.312 27.812 1 86.38 245 LEU B N 1
ATOM 4482 C CA . LEU B 1 245 ? -6.004 11.414 28.547 1 86.38 245 LEU B CA 1
ATOM 4483 C C . LEU B 1 245 ? -5.359 12.742 28.172 1 86.38 245 LEU B C 1
ATOM 4485 O O . LEU B 1 245 ? -6.051 13.75 28.016 1 86.38 245 LEU B O 1
ATOM 4489 N N . MET B 1 246 ? -4.074 12.734 28.031 1 87.12 246 MET B N 1
ATOM 4490 C CA . MET B 1 246 ? -3.371 13.945 27.625 1 87.12 246 MET B CA 1
ATOM 4491 C C . MET B 1 246 ? -3.873 14.422 26.266 1 87.12 246 MET B C 1
ATOM 4493 O O . MET B 1 246 ? -4.156 15.609 26.078 1 87.12 246 MET B O 1
ATOM 4497 N N . TRP B 1 247 ? -4.016 13.492 25.422 1 80 247 TRP B N 1
ATOM 4498 C CA . TRP B 1 247 ? -4.449 13.812 24.062 1 80 247 TRP B CA 1
ATOM 4499 C C . TRP B 1 247 ? -5.871 14.359 24.062 1 80 247 TRP B C 1
ATOM 4501 O O . TRP B 1 247 ? -6.172 15.312 23.328 1 80 247 TRP B O 1
ATOM 4511 N N . GLN B 1 248 ? -6.672 13.797 24.875 1 80.44 248 GLN B N 1
ATOM 4512 C CA . GLN B 1 248 ? -8.078 14.172 24.922 1 80.44 248 GLN B CA 1
ATOM 4513 C C . GLN B 1 248 ? -8.273 15.508 25.641 1 80.44 248 GLN B C 1
ATOM 4515 O O . GLN B 1 248 ? -9.328 16.125 25.531 1 80.44 248 GLN B O 1
ATOM 4520 N N . ASN B 1 249 ? -7.215 15.922 26.297 1 88.94 249 ASN B N 1
ATOM 4521 C CA . ASN B 1 249 ? -7.324 17.141 27.109 1 88.94 249 ASN B CA 1
ATOM 4522 C C . ASN B 1 249 ? -6.227 18.141 26.766 1 88.94 249 ASN B C 1
ATOM 4524 O O . ASN B 1 249 ? -5.574 18.688 27.656 1 88.94 249 ASN B O 1
ATOM 4528 N N . ILE B 1 250 ? -6.105 18.344 25.5 1 88.62 250 ILE B N 1
ATOM 4529 C CA . ILE B 1 250 ? -5.055 19.234 25.016 1 88.62 250 ILE B CA 1
ATOM 4530 C C . ILE B 1 250 ? -5.445 20.688 25.281 1 88.62 250 ILE B C 1
ATOM 4532 O O . ILE B 1 250 ? -4.609 21.5 25.688 1 88.62 250 ILE B O 1
ATOM 4536 N N . GLU B 1 251 ? -6.684 21.062 25.094 1 89.94 251 GLU B N 1
ATOM 4537 C CA . GLU B 1 251 ? -7.176 22.422 25.266 1 89.94 251 GLU B CA 1
ATOM 4538 C C . GLU B 1 251 ? -7.203 22.812 26.734 1 89.94 251 GLU B C 1
ATOM 4540 O O . GLU B 1 251 ? -6.945 23.969 27.078 1 89.94 251 GLU B O 1
ATOM 4545 N N . GLU B 1 252 ? -7.609 21.938 27.578 1 91.75 252 GLU B N 1
ATOM 4546 C CA . GLU B 1 252 ? -7.613 22.094 29.031 1 91.75 252 GLU B CA 1
ATOM 4547 C C . GLU B 1 252 ? -6.777 21.016 29.703 1 91.75 252 GLU B C 1
ATOM 4549 O O . GLU B 1 252 ? -7.324 20.062 30.281 1 91.75 252 GLU B O 1
ATOM 4554 N N . PRO B 1 253 ? -5.5 21.281 29.703 1 93.06 253 PRO B N 1
ATOM 4555 C CA . PRO B 1 253 ? -4.602 20.219 30.172 1 93.06 253 PRO B CA 1
ATOM 4556 C C . PRO B 1 253 ? -4.816 19.859 31.641 1 93.06 253 PRO B C 1
ATOM 4558 O O . PRO B 1 253 ? -5.062 20.734 32.469 1 93.06 253 PRO B O 1
ATOM 4561 N N . LEU B 1 254 ? -4.703 18.594 31.844 1 93.56 254 LEU B N 1
ATOM 4562 C CA . LEU B 1 254 ? -4.75 18.078 33.219 1 93.56 254 LEU B CA 1
ATOM 4563 C C . LEU B 1 254 ? -3.416 18.297 33.906 1 93.56 254 LEU B C 1
ATOM 4565 O O . LEU B 1 254 ? -2.359 18.266 33.281 1 93.56 254 LEU B O 1
ATOM 4569 N N . THR B 1 255 ? -3.604 18.594 35.188 1 94.19 255 THR B N 1
ATOM 4570 C CA . THR B 1 255 ? -2.365 18.578 35.969 1 94.19 255 THR B CA 1
ATOM 4571 C C . THR B 1 255 ? -1.81 17.156 36.062 1 94.19 255 THR B C 1
ATOM 4573 O O . THR B 1 255 ? -2.539 16.188 35.875 1 94.19 255 THR B O 1
ATOM 4576 N N . ILE B 1 256 ? -0.521 17.125 36.375 1 94.12 256 ILE B N 1
ATOM 4577 C CA . ILE B 1 256 ? 0.113 15.812 36.469 1 94.12 256 ILE B CA 1
ATOM 4578 C C . ILE B 1 256 ? -0.498 15.039 37.625 1 94.12 256 ILE B C 1
ATOM 4580 O O . ILE B 1 256 ? -0.653 13.82 37.562 1 94.12 256 ILE B O 1
ATOM 4584 N N . ASP B 1 257 ? -0.88 15.773 38.625 1 94.12 257 ASP B N 1
ATOM 4585 C CA . ASP B 1 257 ? -1.559 15.148 39.75 1 94.12 257 ASP B CA 1
ATOM 4586 C C . ASP B 1 257 ? -2.898 14.555 39.344 1 94.12 257 ASP B C 1
ATOM 4588 O O . ASP B 1 257 ? -3.236 13.438 39.719 1 94.12 257 ASP B O 1
ATOM 4592 N N . GLU B 1 258 ? -3.615 15.305 38.594 1 95 258 GLU B N 1
ATOM 4593 C CA . GLU B 1 258 ? -4.898 14.836 38.094 1 95 258 GLU B CA 1
ATOM 4594 C C . GLU B 1 258 ? -4.719 13.609 37.188 1 95 258 GLU B C 1
ATOM 4596 O O . GLU B 1 258 ? -5.492 12.656 37.25 1 95 258 GLU B O 1
ATOM 4601 N N . LEU B 1 259 ? -3.742 13.68 36.344 1 94.81 259 LEU B N 1
ATOM 4602 C CA . LEU B 1 259 ? -3.451 12.578 35.438 1 94.81 259 LEU B CA 1
ATOM 4603 C C . LEU B 1 259 ? -3.117 11.305 36.188 1 94.81 259 LEU B C 1
ATOM 4605 O O . LEU B 1 259 ? -3.627 10.227 35.875 1 94.81 259 LEU B O 1
ATOM 4609 N N . ALA B 1 260 ? -2.256 11.398 37.188 1 94.88 260 ALA B N 1
ATOM 4610 C CA . ALA B 1 260 ? -1.865 10.266 38 1 94.88 260 ALA B CA 1
ATOM 4611 C C . ALA B 1 260 ? -3.074 9.656 38.719 1 94.88 260 ALA B C 1
ATOM 4613 O O . ALA B 1 260 ? -3.215 8.438 38.781 1 94.88 260 ALA B O 1
ATOM 4614 N N . ALA B 1 261 ? -3.902 10.531 39.188 1 94.25 261 ALA B N 1
ATOM 4615 C CA . ALA B 1 261 ? -5.113 10.086 39.875 1 94.25 261 ALA B CA 1
ATOM 4616 C C . ALA B 1 261 ? -6.031 9.32 38.938 1 94.25 261 ALA B C 1
ATOM 4618 O O . ALA B 1 261 ? -6.598 8.289 39.312 1 94.25 261 ALA B O 1
ATOM 4619 N N . CYS B 1 262 ? -6.18 9.82 37.719 1 93.19 262 CYS B N 1
ATOM 4620 C CA . CYS B 1 262 ? -7.07 9.227 36.75 1 93.19 262 CYS B CA 1
ATOM 4621 C C . CYS B 1 262 ? -6.613 7.82 36.375 1 93.19 262 CYS B C 1
ATOM 4623 O O . CYS B 1 262 ? -7.438 6.945 36.094 1 93.19 262 CYS B O 1
ATOM 4625 N N . VAL B 1 263 ? -5.316 7.633 36.344 1 92.69 263 VAL B N 1
ATOM 4626 C CA . VAL B 1 263 ? -4.812 6.336 35.906 1 92.69 263 VAL B CA 1
ATOM 4627 C C . VAL B 1 263 ? -4.445 5.48 37.125 1 92.69 263 VAL B C 1
ATOM 4629 O O . VAL B 1 263 ? -3.859 4.406 36.969 1 92.69 263 VAL B O 1
ATOM 4632 N N . LYS B 1 264 ? -4.668 5.984 38.281 1 94 264 LYS B N 1
ATOM 4633 C CA . LYS B 1 264 ? -4.629 5.27 39.562 1 94 264 LYS B CA 1
ATOM 4634 C C . LYS B 1 264 ? -3.205 4.844 39.906 1 94 264 LYS B C 1
ATOM 4636 O O . LYS B 1 264 ? -2.973 3.699 40.312 1 94 264 LYS B O 1
ATOM 4641 N N . ILE B 1 265 ? -2.277 5.684 39.719 1 94.31 265 ILE B N 1
ATOM 4642 C CA . ILE B 1 265 ? -0.905 5.484 40.156 1 94.31 265 ILE B CA 1
ATOM 4643 C C . ILE B 1 265 ? -0.377 6.773 40.812 1 94.31 265 ILE B C 1
ATOM 4645 O O . ILE B 1 265 ? -1.03 7.816 40.719 1 94.31 265 ILE B O 1
ATOM 4649 N N . SER B 1 266 ? 0.704 6.641 41.5 1 93.94 266 SER B N 1
ATOM 4650 C CA . SER B 1 266 ? 1.295 7.82 42.125 1 93.94 266 SER B CA 1
ATOM 4651 C C . SER B 1 266 ? 1.966 8.711 41.062 1 93.94 266 SER B C 1
ATOM 4653 O O . SER B 1 266 ? 2.318 8.25 40 1 93.94 266 SER B O 1
ATOM 4655 N N . LYS B 1 267 ? 2.086 10.008 41.406 1 94.25 267 LYS B N 1
ATOM 4656 C CA . LYS B 1 267 ? 2.783 10.953 40.562 1 94.25 267 LYS B CA 1
ATOM 4657 C C . LYS B 1 267 ? 4.207 10.492 40.25 1 94.25 267 LYS B C 1
ATOM 4659 O O . LYS B 1 267 ? 4.695 10.617 39.125 1 94.25 267 LYS B O 1
ATOM 4664 N N . ARG B 1 268 ? 4.797 9.945 41.312 1 93.44 268 ARG B N 1
ATOM 4665 C CA . ARG B 1 268 ? 6.164 9.453 41.156 1 93.44 268 ARG B CA 1
ATOM 4666 C C . ARG B 1 268 ? 6.23 8.305 40.156 1 93.44 268 ARG B C 1
ATOM 4668 O O . ARG B 1 268 ? 7.133 8.25 39.344 1 93.44 268 ARG B O 1
ATOM 4675 N N . GLN B 1 269 ? 5.344 7.402 40.219 1 94.44 269 GLN B N 1
ATOM 4676 C CA . GLN B 1 269 ? 5.289 6.27 39.312 1 94.44 269 GLN B CA 1
ATOM 4677 C C . GLN B 1 269 ? 5.039 6.734 37.875 1 94.44 269 GLN B C 1
ATOM 4679 O O . GLN B 1 269 ? 5.629 6.203 36.938 1 94.44 269 GLN B O 1
ATOM 4684 N N . LEU B 1 270 ? 4.141 7.68 37.781 1 94.38 270 LEU B N 1
ATOM 4685 C CA . LEU B 1 270 ? 3.846 8.219 36.438 1 94.38 270 LEU B CA 1
ATOM 4686 C C . LEU B 1 270 ? 5.09 8.852 35.844 1 94.38 270 LEU B C 1
ATOM 4688 O O . LEU B 1 270 ? 5.402 8.594 34.656 1 94.38 270 LEU B O 1
ATOM 4692 N N . GLU B 1 271 ? 5.777 9.602 36.594 1 92.56 271 GLU B N 1
ATOM 4693 C CA . GLU B 1 271 ? 6.996 10.258 36.125 1 92.56 271 GLU B CA 1
ATOM 4694 C C . GLU B 1 271 ? 8.047 9.234 35.719 1 92.56 271 GLU B C 1
ATOM 4696 O O . GLU B 1 271 ? 8.703 9.391 34.656 1 92.56 271 GLU B O 1
ATOM 4701 N N . ARG B 1 272 ? 8.156 8.25 36.5 1 90.81 272 ARG B N 1
ATOM 4702 C CA . ARG B 1 272 ? 9.117 7.199 36.188 1 90.81 272 ARG B CA 1
ATOM 4703 C C . ARG B 1 272 ? 8.773 6.504 34.875 1 90.81 272 ARG B C 1
ATOM 4705 O O . ARG B 1 272 ? 9.648 6.242 34.062 1 90.81 272 ARG B O 1
ATOM 4712 N N . ARG B 1 273 ? 7.543 6.223 34.75 1 87.94 273 ARG B N 1
ATOM 4713 C CA . ARG B 1 273 ? 7.105 5.535 33.531 1 87.94 273 ARG B CA 1
ATOM 4714 C C . ARG B 1 273 ? 7.34 6.402 32.312 1 87.94 273 ARG B C 1
ATOM 4716 O O . ARG B 1 273 ? 7.812 5.914 31.281 1 87.94 273 ARG B O 1
ATOM 4723 N N . PHE B 1 274 ? 6.984 7.617 32.375 1 87.69 274 PHE B N 1
ATOM 4724 C CA . PHE B 1 274 ? 7.207 8.531 31.25 1 87.69 274 PHE B CA 1
ATOM 4725 C C . PHE B 1 274 ? 8.688 8.617 30.906 1 87.69 274 PHE B C 1
ATOM 4727 O O . PHE B 1 274 ? 9.07 8.508 29.75 1 87.69 274 PHE B O 1
ATOM 4734 N N . CYS B 1 275 ? 9.5 8.695 31.906 1 83.12 275 CYS B N 1
ATOM 4735 C CA . CYS B 1 275 ? 10.938 8.789 31.688 1 83.12 275 CYS B CA 1
ATOM 4736 C C . CYS B 1 275 ? 11.484 7.484 31.125 1 83.12 275 CYS B C 1
ATOM 4738 O O . CYS B 1 275 ? 12.273 7.496 30.172 1 83.12 275 CYS B O 1
ATOM 4740 N N . SER B 1 276 ? 11.016 6.457 31.703 1 81.81 276 SER B N 1
ATOM 4741 C CA . SER B 1 276 ? 11.531 5.148 31.328 1 81.81 276 SER B CA 1
ATOM 4742 C C . SER B 1 276 ? 11.094 4.77 29.906 1 81.81 276 SER B C 1
ATOM 4744 O O . SER B 1 276 ? 11.883 4.215 29.141 1 81.81 276 SER B O 1
ATOM 4746 N N . PHE B 1 277 ? 9.836 5.086 29.656 1 74.5 277 PHE B N 1
ATOM 4747 C CA . PHE B 1 277 ? 9.289 4.562 28.406 1 74.5 277 PHE B CA 1
ATOM 4748 C C . PHE B 1 277 ? 9.328 5.621 27.312 1 74.5 277 PHE B C 1
ATOM 4750 O O . PHE B 1 277 ? 9.398 5.297 26.125 1 74.5 277 PHE B O 1
ATOM 4757 N N . LEU B 1 278 ? 9.305 6.902 27.75 1 73.69 278 LEU B N 1
ATOM 4758 C CA . LEU B 1 278 ? 9.156 7.941 26.734 1 73.69 278 LEU B CA 1
ATOM 4759 C C . LEU B 1 278 ? 10.344 8.898 26.75 1 73.69 278 LEU B C 1
ATOM 4761 O O . LEU B 1 278 ? 10.5 9.727 25.859 1 73.69 278 LEU B O 1
ATOM 4765 N N . GLY B 1 279 ? 11.133 8.836 27.734 1 74.12 279 GLY B N 1
ATOM 4766 C CA . GLY B 1 279 ? 12.336 9.648 27.828 1 74.12 279 GLY B CA 1
ATOM 4767 C C . GLY B 1 279 ? 12.062 11.094 28.188 1 74.12 279 GLY B C 1
ATOM 4768 O O . GLY B 1 279 ? 12.883 11.969 27.938 1 74.12 279 GLY B O 1
ATOM 4769 N N . ALA B 1 280 ? 10.906 11.383 28.672 1 79.94 280 ALA B N 1
ATOM 4770 C CA . ALA B 1 280 ? 10.523 12.734 29.078 1 79.94 280 ALA B CA 1
ATOM 4771 C C . ALA B 1 280 ? 9.594 12.703 30.281 1 79.94 280 ALA B C 1
ATOM 4773 O O . ALA B 1 280 ? 8.922 11.703 30.531 1 79.94 280 ALA B O 1
ATOM 4774 N N . THR B 1 281 ? 9.648 13.742 31.016 1 89 281 THR B N 1
ATOM 4775 C CA . THR B 1 281 ? 8.672 13.883 32.094 1 89 281 THR B CA 1
ATOM 4776 C C . THR B 1 281 ? 7.266 14.07 31.531 1 89 281 THR B C 1
ATOM 4778 O O . THR B 1 281 ? 7.102 14.508 30.391 1 89 281 THR B O 1
ATOM 4781 N N . PRO B 1 282 ? 6.301 13.781 32.344 1 90.5 282 PRO B N 1
ATOM 4782 C CA . PRO B 1 282 ? 4.926 13.992 31.875 1 90.5 282 PRO B CA 1
ATOM 4783 C C . PRO B 1 282 ? 4.652 15.445 31.484 1 90.5 282 PRO B C 1
ATOM 4785 O O . PRO B 1 282 ? 3.965 15.695 30.484 1 90.5 282 PRO B O 1
ATOM 4788 N N . THR B 1 283 ? 5.195 16.312 32.219 1 90.5 283 THR B N 1
ATOM 4789 C CA . THR B 1 283 ? 4.98 17.734 31.953 1 90.5 283 THR B CA 1
ATOM 4790 C C . THR B 1 283 ? 5.578 18.125 30.594 1 90.5 283 THR B C 1
ATOM 4792 O O . THR B 1 283 ? 4.93 18.812 29.812 1 90.5 283 THR B O 1
ATOM 4795 N N . ARG B 1 284 ? 6.762 17.734 30.406 1 87 284 ARG B N 1
ATOM 4796 C CA . ARG B 1 284 ? 7.422 18.047 29.141 1 87 284 ARG B CA 1
ATOM 4797 C C . ARG B 1 284 ? 6.688 17.391 27.969 1 87 284 ARG B C 1
ATOM 4799 O O . ARG B 1 284 ? 6.461 18.047 26.953 1 87 284 ARG B O 1
ATOM 4806 N N . TYR B 1 285 ? 6.336 16.156 28.172 1 85.56 285 TYR B N 1
ATOM 4807 C CA . TYR B 1 285 ? 5.617 15.445 27.109 1 85.56 285 TYR B CA 1
ATOM 4808 C C . TYR B 1 285 ? 4.316 16.156 26.766 1 85.56 285 TYR B C 1
ATOM 4810 O O . TYR B 1 285 ? 3.996 16.344 25.594 1 85.56 285 TYR B O 1
ATOM 4818 N N . TYR B 1 286 ? 3.623 16.516 27.766 1 88.75 286 TYR B N 1
ATOM 4819 C CA . TYR B 1 286 ? 2.338 17.172 27.578 1 88.75 286 TYR B CA 1
ATOM 4820 C C . TYR B 1 286 ? 2.508 18.484 26.812 1 88.75 286 TYR B C 1
ATOM 4822 O O . TYR B 1 286 ? 1.718 18.781 25.906 1 88.75 286 TYR B O 1
ATOM 4830 N N . LEU B 1 287 ? 3.498 19.188 27.188 1 88.25 287 LEU B N 1
ATOM 4831 C CA . LEU B 1 287 ? 3.803 20.438 26.484 1 88.25 287 LEU B CA 1
ATOM 4832 C C . LEU B 1 287 ? 4.098 20.172 25.016 1 88.25 287 LEU B C 1
ATOM 4834 O O . LEU B 1 287 ? 3.559 20.859 24.141 1 88.25 287 LEU B O 1
ATOM 4838 N N . GLU B 1 288 ? 4.941 19.203 24.781 1 82.44 288 GLU B N 1
ATOM 4839 C CA . GLU B 1 288 ? 5.32 18.875 23.406 1 82.44 288 GLU B CA 1
ATOM 4840 C C . GLU B 1 288 ? 4.113 18.406 22.609 1 82.44 288 GLU B C 1
ATOM 4842 O O . GLU B 1 288 ? 3.996 18.719 21.422 1 82.44 288 GLU B O 1
ATOM 4847 N N . LEU B 1 289 ? 3.318 17.672 23.25 1 82.56 289 LEU B N 1
ATOM 4848 C CA . LEU B 1 289 ? 2.074 17.219 22.625 1 82.56 289 LEU B CA 1
ATOM 4849 C C . LEU B 1 289 ? 1.22 18.406 22.203 1 82.56 289 LEU B C 1
ATOM 4851 O O . LEU B 1 289 ? 0.702 18.438 21.094 1 82.56 289 LEU B O 1
ATOM 4855 N N . ARG B 1 290 ? 1.098 19.312 23.078 1 87.62 290 ARG B N 1
ATOM 4856 C CA . ARG B 1 290 ? 0.298 20.516 22.828 1 87.62 290 ARG B CA 1
ATOM 4857 C C . ARG B 1 290 ? 0.916 21.359 21.719 1 87.62 290 ARG B C 1
ATOM 4859 O O . ARG B 1 290 ? 0.203 21.875 20.859 1 87.62 290 ARG B O 1
ATOM 4866 N N . LEU B 1 291 ? 2.168 21.469 21.734 1 83.94 291 LEU B N 1
ATOM 4867 C CA . LEU B 1 291 ? 2.859 22.234 20.703 1 83.94 291 LEU B CA 1
ATOM 4868 C C . LEU B 1 291 ? 2.719 21.547 19.344 1 83.94 291 LEU B C 1
ATOM 4870 O O . LEU B 1 291 ? 2.549 22.219 18.312 1 83.94 291 LEU B O 1
ATOM 4874 N N . THR B 1 292 ? 2.787 20.25 19.375 1 76.75 292 THR B N 1
ATOM 4875 C CA . THR B 1 292 ? 2.625 19.5 18.141 1 76.75 292 THR B CA 1
ATOM 4876 C C . THR B 1 292 ? 1.221 19.672 17.562 1 76.75 292 THR B C 1
ATOM 4878 O O . THR B 1 292 ? 1.05 19.844 16.359 1 76.75 292 THR B O 1
ATOM 4881 N N . ARG B 1 293 ? 0.36 19.625 18.453 1 79.81 293 ARG B N 1
ATOM 4882 C CA . ARG B 1 293 ? -1.017 19.891 18.031 1 79.81 293 ARG B CA 1
ATOM 4883 C C . ARG B 1 293 ? -1.166 21.297 17.5 1 79.81 293 ARG B C 1
ATOM 4885 O O . ARG B 1 293 ? -1.887 21.531 16.516 1 79.81 293 ARG B O 1
ATOM 4892 N N . ALA B 1 294 ? -0.541 22.188 18.109 1 84.25 294 ALA B N 1
ATOM 4893 C CA . ALA B 1 294 ? -0.565 23.562 17.641 1 84.25 294 ALA B CA 1
ATOM 4894 C C . ALA B 1 294 ? -0.03 23.672 16.203 1 84.25 294 ALA B C 1
ATOM 4896 O O . ALA B 1 294 ? -0.636 24.328 15.359 1 84.25 294 ALA B O 1
ATOM 4897 N N . ARG B 1 295 ? 1.044 23.062 16.031 1 77.25 295 ARG B N 1
ATOM 4898 C CA . ARG B 1 295 ? 1.625 23.062 14.695 1 77.25 295 ARG B CA 1
ATOM 4899 C C . ARG B 1 295 ? 0.635 22.516 13.672 1 77.25 295 ARG B C 1
ATOM 4901 O O . ARG B 1 295 ? 0.478 23.094 12.594 1 77.25 295 ARG B O 1
ATOM 4908 N N . GLN B 1 296 ? 0.061 21.5 14.078 1 72.25 296 GLN B N 1
ATOM 4909 C CA . GLN B 1 296 ? -0.939 20.891 13.203 1 72.25 296 GLN B CA 1
ATOM 4910 C C . GLN B 1 296 ? -2.057 21.875 12.875 1 72.25 296 GLN B C 1
ATOM 4912 O O . GLN B 1 296 ? -2.449 22.016 11.719 1 72.25 296 GLN B O 1
ATOM 4917 N N . LEU B 1 297 ? -2.539 22.531 13.875 1 77.75 297 LEU B N 1
ATOM 4918 C CA . LEU B 1 297 ? -3.633 23.484 13.703 1 77.75 297 LEU B CA 1
ATOM 4919 C C . LEU B 1 297 ? -3.197 24.656 12.844 1 77.75 297 LEU B C 1
ATOM 4921 O O . LEU B 1 297 ? -3.959 25.125 12 1 77.75 297 LEU B O 1
ATOM 4925 N N . ILE B 1 298 ? -1.956 25.062 13.047 1 78.75 298 ILE B N 1
ATOM 4926 C CA . ILE B 1 298 ? -1.423 26.188 12.281 1 78.75 298 ILE B CA 1
ATOM 4927 C C . ILE B 1 298 ? -1.349 25.812 10.797 1 78.75 298 ILE B C 1
ATOM 4929 O O . ILE B 1 298 ? -1.673 26.625 9.93 1 78.75 298 ILE B O 1
ATOM 4933 N N . GLN B 1 299 ? -1.051 24.594 10.641 1 68.75 299 GLN B N 1
ATOM 4934 C CA . GLN B 1 299 ? -0.82 24.125 9.281 1 68.75 299 GLN B CA 1
ATOM 4935 C C . GLN B 1 299 ? -2.137 23.781 8.578 1 68.75 299 GLN B C 1
ATOM 4937 O O . GLN B 1 299 ? -2.248 23.922 7.359 1 68.75 299 GLN B O 1
ATOM 4942 N N . GLN B 1 300 ? -3.064 23.453 9.414 1 68.94 300 GLN B N 1
ATOM 4943 C CA . GLN B 1 300 ? -4.219 22.812 8.797 1 68.94 300 GLN B CA 1
ATOM 4944 C C . GLN B 1 300 ? -5.465 23.688 8.914 1 68.94 300 GLN B C 1
ATOM 4946 O O . GLN B 1 300 ? -6.508 23.375 8.336 1 68.94 300 GLN B O 1
ATOM 4951 N N . THR B 1 301 ? -5.414 24.766 9.695 1 73.94 301 THR B N 1
ATOM 4952 C CA . THR B 1 301 ? -6.578 25.625 9.914 1 73.94 301 THR B CA 1
ATOM 4953 C C . THR B 1 301 ? -6.215 27.094 9.711 1 73.94 301 THR B C 1
ATOM 4955 O O . THR B 1 301 ? -5.043 27.422 9.547 1 73.94 301 THR B O 1
ATOM 4958 N N . ASN B 1 302 ? -7.227 27.859 9.523 1 73.88 302 ASN B N 1
ATOM 4959 C CA . ASN B 1 302 ? -7.023 29.297 9.406 1 73.88 302 ASN B CA 1
ATOM 4960 C C . ASN B 1 302 ? -7.164 29.984 10.758 1 73.88 302 ASN B C 1
ATOM 4962 O O . ASN B 1 302 ? -7.41 31.203 10.82 1 73.88 302 ASN B O 1
ATOM 4966 N N . ARG B 1 303 ? -6.988 29.25 11.797 1 82.94 303 ARG B N 1
ATOM 4967 C CA . ARG B 1 303 ? -7.113 29.828 13.125 1 82.94 303 ARG B CA 1
ATOM 4968 C C . ARG B 1 303 ? -5.984 30.812 13.406 1 82.94 303 ARG B C 1
ATOM 4970 O O . ARG B 1 303 ? -4.852 30.609 12.961 1 82.94 303 ARG B O 1
ATOM 4977 N N . SER B 1 304 ? -6.402 31.875 14.039 1 87.75 304 SER B N 1
ATOM 4978 C CA . SER B 1 304 ? -5.367 32.812 14.453 1 87.75 304 SER B CA 1
ATOM 4979 C C . SER B 1 304 ? -4.422 32.188 15.469 1 87.75 304 SER B C 1
ATOM 4981 O O . SER B 1 304 ? -4.742 31.156 16.062 1 87.75 304 SER B O 1
ATOM 4983 N N . MET B 1 305 ? -3.324 32.781 15.594 1 89 305 MET B N 1
ATOM 4984 C CA . MET B 1 305 ? -2.338 32.281 16.547 1 89 305 MET B CA 1
ATOM 4985 C C . MET B 1 305 ? -2.906 32.25 17.953 1 89 305 MET B C 1
ATOM 4987 O O . MET B 1 305 ? -2.611 31.344 18.734 1 89 305 MET B O 1
ATOM 4991 N N . THR B 1 306 ? -3.705 33.312 18.203 1 91.06 306 THR B N 1
ATOM 4992 C CA . THR B 1 306 ? -4.344 33.375 19.516 1 91.06 306 THR B CA 1
ATOM 4993 C C . THR B 1 306 ? -5.312 32.219 19.703 1 91.06 306 THR B C 1
ATOM 4995 O O . THR B 1 306 ? -5.355 31.594 20.766 1 91.06 306 THR B O 1
ATOM 4998 N N . GLU B 1 307 ? -6.027 31.922 18.688 1 91.19 307 GLU B N 1
ATOM 4999 C CA . GLU B 1 307 ? -6.973 30.812 18.734 1 91.19 307 GLU B CA 1
ATOM 5000 C C . GLU B 1 307 ? -6.25 29.469 18.891 1 91.19 307 GLU B C 1
ATOM 5002 O O . GLU B 1 307 ? -6.711 28.594 19.609 1 91.19 307 GLU B O 1
ATOM 5007 N N . VAL B 1 308 ? -5.207 29.359 18.156 1 91.44 308 VAL B N 1
ATOM 5008 C CA . VAL B 1 308 ? -4.41 28.141 18.234 1 91.44 308 VAL B CA 1
ATOM 5009 C C . VAL B 1 308 ? -3.861 27.969 19.641 1 91.44 308 VAL B C 1
ATOM 5011 O O . VAL B 1 308 ? -3.895 26.859 20.203 1 91.44 308 VAL B O 1
ATOM 5014 N N . ALA B 1 309 ? -3.406 29.047 20.203 1 93.12 309 ALA B N 1
ATOM 5015 C CA . ALA B 1 309 ? -2.871 29 21.562 1 93.12 309 ALA B CA 1
ATOM 5016 C C . ALA B 1 309 ? -3.928 28.531 22.547 1 93.12 309 ALA B C 1
ATOM 5018 O O . ALA B 1 309 ? -3.668 27.641 23.375 1 93.12 309 ALA B O 1
ATOM 5019 N N . VAL B 1 310 ? -5.098 29.047 22.391 1 91.69 310 VAL B N 1
ATOM 5020 C CA . VAL B 1 310 ? -6.203 28.703 23.281 1 91.69 310 VAL B CA 1
ATOM 5021 C C . VAL B 1 310 ? -6.594 27.234 23.062 1 91.69 310 VAL B C 1
ATOM 5023 O O . VAL B 1 310 ? -6.789 26.5 24.031 1 91.69 310 VAL B O 1
ATOM 5026 N N . ALA B 1 311 ? -6.625 26.844 21.891 1 90.12 311 ALA B N 1
ATOM 5027 C CA . ALA B 1 311 ? -7.055 25.5 21.516 1 90.12 311 ALA B CA 1
ATOM 5028 C C . ALA B 1 311 ? -6.051 24.453 22.016 1 90.12 311 ALA B C 1
ATOM 5030 O O . ALA B 1 311 ? -6.375 23.266 22.094 1 90.12 311 ALA B O 1
ATOM 5031 N N . THR B 1 312 ? -4.914 24.906 22.25 1 91.88 312 THR B N 1
ATOM 5032 C CA . THR B 1 312 ? -3.887 23.953 22.672 1 91.88 312 THR B CA 1
ATOM 5033 C C . THR B 1 312 ? -3.504 24.203 24.125 1 91.88 312 THR B C 1
ATOM 5035 O O . THR B 1 312 ? -2.463 23.719 24.594 1 91.88 312 THR B O 1
ATOM 5038 N N . GLY B 1 313 ? -4.289 24.953 24.828 1 92.56 313 GLY B N 1
ATOM 5039 C CA . GLY B 1 313 ? -4.242 25.047 26.281 1 92.56 313 GLY B CA 1
ATOM 5040 C C . GLY B 1 313 ? -3.26 26.078 26.781 1 92.56 313 GLY B C 1
ATOM 5041 O O . GLY B 1 313 ? -2.873 26.062 27.953 1 92.56 313 GLY B O 1
ATOM 5042 N N . PHE B 1 314 ? -2.83 26.891 25.922 1 92.5 314 PHE B N 1
ATOM 5043 C CA . PHE B 1 314 ? -1.958 27.984 26.359 1 92.5 314 PHE B CA 1
ATOM 5044 C C . PHE B 1 314 ? -2.775 29.188 26.812 1 92.5 314 PHE B C 1
ATOM 5046 O O . PHE B 1 314 ? -3.768 29.547 26.172 1 92.5 314 PHE B O 1
ATOM 5053 N N . VAL B 1 315 ? -2.373 29.75 27.938 1 84.94 315 VAL B N 1
ATOM 5054 C CA . VAL B 1 315 ? -3.109 30.859 28.516 1 84.94 315 VAL B CA 1
ATOM 5055 C C . VAL B 1 315 ? -2.637 32.156 27.891 1 84.94 315 VAL B C 1
ATOM 5057 O O . VAL B 1 315 ? -3.396 33.125 27.812 1 84.94 315 VAL B O 1
ATOM 5060 N N . SER B 1 316 ? -1.358 32.188 27.453 1 88.44 316 SER B N 1
ATOM 5061 C CA . SER B 1 316 ? -0.77 33.406 26.906 1 88.44 316 SER B CA 1
ATOM 5062 C C . SER B 1 316 ? -0.125 33.156 25.547 1 88.44 316 SER B C 1
ATOM 5064 O O . SER B 1 316 ? 0.62 32.188 25.375 1 88.44 316 SER B O 1
ATOM 5066 N N . SER B 1 317 ? -0.453 34.094 24.656 1 88.5 317 SER B N 1
ATOM 5067 C CA . SER B 1 317 ? 0.095 34 23.297 1 88.5 317 SER B CA 1
ATOM 5068 C C . SER B 1 317 ? 1.612 34.156 23.312 1 88.5 317 SER B C 1
ATOM 5070 O O . SER B 1 317 ? 2.322 33.375 22.656 1 88.5 317 SER B O 1
ATOM 5072 N N . PRO B 1 318 ? 2.086 35.062 24.109 1 89.06 318 PRO B N 1
ATOM 5073 C CA . PRO B 1 318 ? 3.547 35.188 24.156 1 89.06 318 PRO B CA 1
ATOM 5074 C C . PRO B 1 318 ? 4.219 33.906 24.672 1 89.06 318 PRO B C 1
ATOM 5076 O O . PRO B 1 318 ? 5.266 33.5 24.156 1 89.06 318 PRO B O 1
ATOM 5079 N N . HIS B 1 319 ? 3.568 33.375 25.719 1 91.69 319 HIS B N 1
ATOM 5080 C CA . HIS B 1 319 ? 4.105 32.125 26.25 1 91.69 319 HIS B CA 1
ATOM 5081 C C . HIS B 1 319 ? 4.066 31.016 25.203 1 91.69 319 HIS B C 1
ATOM 5083 O O . HIS B 1 319 ? 5.031 30.25 25.062 1 91.69 319 HIS B O 1
ATOM 5089 N N . PHE B 1 320 ? 3.043 30.922 24.484 1 93.88 320 PHE B N 1
ATOM 5090 C CA . PHE B 1 320 ? 2.889 29.953 23.406 1 93.88 320 PHE B CA 1
ATOM 5091 C C . PHE B 1 320 ? 3.971 30.156 22.344 1 93.88 320 PHE B C 1
ATOM 5093 O O . PHE B 1 320 ? 4.664 29.203 21.969 1 93.88 320 PHE B O 1
ATOM 5100 N N . GLN B 1 321 ? 4.145 31.328 21.906 1 91.25 321 GLN B N 1
ATOM 5101 C CA . GLN B 1 321 ? 5.09 31.625 20.828 1 91.25 321 GLN B CA 1
ATOM 5102 C C . GLN B 1 321 ? 6.516 31.266 21.234 1 91.25 321 GLN B C 1
ATOM 5104 O O . GLN B 1 321 ? 7.27 30.703 20.453 1 91.25 321 GLN B O 1
ATOM 5109 N N . ARG B 1 322 ? 6.781 31.609 22.438 1 91.06 322 ARG B N 1
ATOM 5110 C CA . ARG B 1 322 ? 8.117 31.328 22.953 1 91.06 322 ARG B CA 1
ATOM 5111 C C . ARG B 1 322 ? 8.367 29.828 23.016 1 91.06 322 ARG B C 1
ATOM 5113 O O . ARG B 1 322 ? 9.406 29.344 22.562 1 91.06 322 ARG B O 1
ATOM 5120 N N . ARG B 1 323 ? 7.426 29.125 23.547 1 91.06 323 ARG B N 1
ATOM 5121 C CA . ARG B 1 323 ? 7.586 27.672 23.703 1 91.06 323 ARG B CA 1
ATOM 5122 C C . ARG B 1 323 ? 7.617 26.984 22.344 1 91.06 323 ARG B C 1
ATOM 5124 O O . ARG B 1 323 ? 8.352 26.016 22.141 1 91.06 323 ARG B O 1
ATOM 5131 N N . PHE B 1 324 ? 6.871 27.484 21.453 1 89.75 324 PHE B N 1
ATOM 5132 C CA . PHE B 1 324 ? 6.84 26.953 20.094 1 89.75 324 PHE B CA 1
ATOM 5133 C C . PHE B 1 324 ? 8.195 27.109 19.406 1 89.75 324 PHE B C 1
ATOM 5135 O O . PHE B 1 324 ? 8.742 26.156 18.875 1 89.75 324 PHE B O 1
ATOM 5142 N N . ARG B 1 325 ? 8.711 28.266 19.516 1 86 325 ARG B N 1
ATOM 5143 C CA . ARG B 1 325 ? 10.008 28.547 18.906 1 86 325 ARG B CA 1
ATOM 5144 C C . ARG B 1 325 ? 11.102 27.688 19.562 1 86 325 ARG B C 1
ATOM 5146 O O . ARG B 1 325 ? 11.977 27.172 18.859 1 86 325 ARG B O 1
ATOM 5153 N N . ASP B 1 326 ? 11.008 27.641 20.844 1 85.38 326 ASP B N 1
ATOM 5154 C CA . ASP B 1 326 ? 12 26.859 21.562 1 85.38 326 ASP B CA 1
ATOM 5155 C C . ASP B 1 326 ? 11.969 25.391 21.125 1 85.38 326 ASP B C 1
ATOM 5157 O O . ASP B 1 326 ? 13.016 24.75 21 1 85.38 326 ASP B O 1
ATOM 5161 N N . PHE B 1 327 ? 10.773 24.984 21 1 81.19 327 PHE B N 1
ATOM 5162 C CA . PHE B 1 327 ? 10.602 23.562 20.688 1 81.19 327 PHE B CA 1
ATOM 5163 C C . PHE B 1 327 ? 10.883 23.297 19.219 1 81.19 327 PHE B C 1
ATOM 5165 O O . PHE B 1 327 ? 11.586 22.344 18.891 1 81.19 327 PHE B O 1
ATOM 5172 N N . PHE B 1 328 ? 10.406 24.109 18.281 1 76.31 328 PHE B N 1
ATOM 5173 C CA . PHE B 1 328 ? 10.484 23.828 16.844 1 76.31 328 PHE B CA 1
ATOM 5174 C C . PHE B 1 328 ? 11.594 24.656 16.203 1 76.31 328 PHE B C 1
ATOM 5176 O O . PHE B 1 328 ? 11.961 24.406 15.047 1 76.31 328 PHE B O 1
ATOM 5183 N N . GLY B 1 329 ? 12.133 25.578 16.891 1 76.88 329 GLY B N 1
ATOM 5184 C CA . GLY B 1 329 ? 13.234 26.391 16.391 1 76.88 329 GLY B CA 1
ATOM 5185 C C . GLY B 1 329 ? 12.781 27.516 15.5 1 76.88 329 GLY B C 1
ATOM 5186 O O . GLY B 1 329 ? 13.602 28.328 15.047 1 76.88 329 GLY B O 1
ATOM 5187 N N . VAL B 1 330 ? 11.484 27.578 15.125 1 77.81 330 VAL B N 1
ATOM 5188 C CA . VAL B 1 330 ? 10.93 28.625 14.281 1 77.81 330 VAL B CA 1
ATOM 5189 C C . VAL B 1 330 ? 9.617 29.141 14.875 1 77.81 330 VAL B C 1
ATOM 5191 O O . VAL B 1 330 ? 8.961 28.438 15.648 1 77.81 330 VAL B O 1
ATOM 5194 N N . PRO B 1 331 ? 9.32 30.359 14.547 1 85.38 331 PRO B N 1
ATOM 5195 C CA . PRO B 1 331 ? 8.047 30.875 15.062 1 85.38 331 PRO B CA 1
ATOM 5196 C C . PRO B 1 331 ? 6.836 30.188 14.438 1 85.38 331 PRO B C 1
ATOM 5198 O O . PRO B 1 331 ? 6.934 29.641 13.328 1 85.38 331 PRO B O 1
ATOM 5201 N N . PRO B 1 332 ? 5.758 30.125 15.156 1 84.06 332 PRO B N 1
ATOM 5202 C CA . PRO B 1 332 ? 4.555 29.453 14.656 1 84.06 332 PRO B CA 1
ATOM 5203 C C . PRO B 1 332 ? 4.125 29.969 13.281 1 84.06 332 PRO B C 1
ATOM 5205 O O . PRO B 1 332 ? 3.662 29.188 12.453 1 84.06 332 PRO B O 1
ATOM 5208 N N . GLY B 1 333 ? 4.277 31.203 13.047 1 80 333 GLY B N 1
ATOM 5209 C CA . GLY B 1 333 ? 3.861 31.781 11.781 1 80 333 GLY B CA 1
ATOM 5210 C C . GLY B 1 333 ? 4.559 31.172 10.586 1 80 333 GLY B C 1
ATOM 5211 O O . GLY B 1 333 ? 4.043 31.219 9.461 1 80 333 GLY B O 1
ATOM 5212 N N . SER B 1 334 ? 5.664 30.609 10.82 1 73.94 334 SER B N 1
ATOM 5213 C CA . SER B 1 334 ? 6.441 30 9.75 1 73.94 334 SER B CA 1
ATOM 5214 C C . SER B 1 334 ? 5.742 28.766 9.188 1 73.94 334 SER B C 1
ATOM 5216 O O . SER B 1 334 ? 6.043 28.328 8.078 1 73.94 334 SER B O 1
ATOM 5218 N N . TYR B 1 335 ? 4.887 28.266 10.039 1 65.5 335 TYR B N 1
ATOM 5219 C CA . TYR B 1 335 ? 4.227 27.031 9.625 1 65.5 335 TYR B CA 1
ATOM 5220 C C . TYR B 1 335 ? 2.902 27.312 8.93 1 65.5 335 TYR B C 1
ATOM 5222 O O . TYR B 1 335 ? 2.244 26.406 8.43 1 65.5 335 TYR B O 1
ATOM 5230 N N . ARG B 1 336 ? 2.477 28.469 9.023 1 63.72 336 ARG B N 1
ATOM 5231 C CA . ARG B 1 336 ? 1.204 28.797 8.391 1 63.72 336 ARG B CA 1
ATOM 5232 C C . ARG B 1 336 ? 1.282 28.625 6.883 1 63.72 336 ARG B C 1
ATOM 5234 O O . ARG B 1 336 ? 2.221 29.109 6.242 1 63.72 336 ARG B O 1
ATOM 5241 N N . SER B 1 337 ? 0.704 27.625 6.465 1 55.41 337 SER B N 1
ATOM 5242 C CA . SER B 1 337 ? 0.637 27.375 5.027 1 55.41 337 SER B CA 1
ATOM 5243 C C . SER B 1 337 ? 0.08 28.594 4.285 1 55.41 337 SER B C 1
ATOM 5245 O O . SER B 1 337 ? -0.712 29.359 4.84 1 55.41 337 SER B O 1
ATOM 5247 N N . THR B 1 338 ? 0.747 29.109 3.285 1 43.94 338 THR B N 1
ATOM 5248 C CA . THR B 1 338 ? 0.233 30.109 2.352 1 43.94 338 THR B CA 1
ATOM 5249 C C . THR B 1 338 ? -1.195 29.781 1.935 1 43.94 338 THR B C 1
ATOM 5251 O O . THR B 1 338 ? -1.753 30.406 1.039 1 43.94 338 THR B O 1
ATOM 5254 N N . PHE B 1 339 ? -1.806 28.922 2.311 1 38.06 339 PHE B N 1
ATOM 5255 C CA . PHE B 1 339 ? -3.125 28.672 1.74 1 38.06 339 PHE B CA 1
ATOM 5256 C C . PHE B 1 339 ? -4.055 29.859 1.994 1 38.06 339 PHE B C 1
ATOM 5258 O O . PHE B 1 339 ? -4.906 30.172 1.161 1 38.06 339 PHE B O 1
ATOM 5265 N N . GLY B 1 340 ? -4.191 30.438 3.164 1 37.12 340 GLY B N 1
ATOM 5266 C CA . GLY B 1 340 ? -5.145 31.5 3.461 1 37.12 340 GLY B CA 1
ATOM 5267 C C . GLY B 1 340 ? -4.707 32.844 2.957 1 37.12 340 GLY B C 1
ATOM 5268 O O . GLY B 1 340 ? -5.219 33.875 3.402 1 37.12 340 GLY B O 1
ATOM 5269 N N . ARG B 1 341 ? -3.623 33.156 2.441 1 35.72 341 ARG B N 1
ATOM 5270 C CA . ARG B 1 341 ? -3.562 34.562 2.055 1 35.72 341 ARG B CA 1
ATOM 5271 C C . ARG B 1 341 ? -4.758 34.938 1.185 1 35.72 341 ARG B C 1
ATOM 5273 O O . ARG B 1 341 ? -4.926 34.406 0.087 1 35.72 341 ARG B O 1
ATOM 5280 N N . LYS B 1 342 ? -5.922 35.281 1.743 1 34.69 342 LYS B N 1
ATOM 5281 C CA . LYS B 1 342 ? -6.953 36.125 1.14 1 34.69 342 LYS B CA 1
ATOM 5282 C C . LYS B 1 342 ? -6.348 37.094 0.131 1 34.69 342 LYS B C 1
ATOM 5284 O O . LYS B 1 342 ? -5.27 37.656 0.365 1 34.69 342 LYS B O 1
ATOM 5289 N N . GLN B 1 343 ? -6.797 37 -1.141 1 29.25 343 GLN B N 1
ATOM 5290 C CA . GLN B 1 343 ? -6.879 38.125 -2.076 1 29.25 343 GLN B CA 1
ATOM 5291 C C . GLN B 1 343 ? -7.43 39.375 -1.395 1 29.25 343 GLN B C 1
ATOM 5293 O O . GLN B 1 343 ? -8.641 39.5 -1.229 1 29.25 343 GLN B O 1
ATOM 5298 N N . THR B 1 344 ? -7.004 39.844 -0.311 1 26.75 344 THR B N 1
ATOM 5299 C CA . THR B 1 344 ? -7.379 41.25 -0.159 1 26.75 344 THR B CA 1
ATOM 5300 C C . THR B 1 344 ? -6.953 42.062 -1.383 1 26.75 344 THR B C 1
ATOM 5302 O O . THR B 1 344 ? -7.145 43.281 -1.426 1 26.75 344 THR B O 1
ATOM 5305 N N . GLY B 1 345 ? -6.402 41.531 -2.533 1 24.09 345 GLY B N 1
ATOM 5306 C CA . GLY B 1 345 ? -6.637 42.531 -3.572 1 24.09 345 GLY B CA 1
ATOM 5307 C C . GLY B 1 345 ? -8.055 42.5 -4.102 1 24.09 345 GLY B C 1
ATOM 5308 O O . GLY B 1 345 ? -8.766 41.5 -3.969 1 24.09 345 GLY B O 1
#

Nearest PDB structures (foldseek):
  3gra-assembly1_A  TM=9.429E-01  e=1.807E-20  Pseudomonas putida KT2440
  3oio-assembly1_A  TM=9.187E-01  e=4.525E-10  Chromobacterium violaceum
  3ewn-assembly1_A  TM=8.859E-01  e=3.693E-11  Pseudomonas syringae pv. tomato
  6swi-assembly1_A  TM=9.314E-01  e=6.533E-06  Geobacillus stearothermophilus
  3w6v-assembly1_A  TM=8.725E-01  e=4.424E-06  Streptomyces griseus

Organism: NCBI:txid47879

InterPro domains:
  IPR002818 DJ-1/PfpI [PF01965] (30-199)
  IPR009057 Homedomain-like superfamily [SSF46689] (238-287)
  IPR009057 Homedomain-like superfamily [SSF46689] (289-339)
  IPR018060 AraC-like, DNA binding HTH domain [PF12833] (259-337)
  IPR018060 AraC-like, DNA binding HTH domain [PS01124] (240-338)
  IPR018060 AraC-like, DNA binding HTH domain [SM00342] (253-336)
  IPR018062 HTH domain AraC-type, conserved site [PS00041] (290-332)
  IPR020449 Transcription regulator HTH, AraC- type, HTH domain [PR00032] (305-320)
  IPR020449 Transcription regulator HTH, AraC- type, HTH domain [PR00032] (320-336)
  IPR029062 Class I glutamine amidotransferase-like [G3DSA:3.40.50.880] (25-222)
  IPR029062 Class I glutamine amidotransferase-like [SSF52317] (28-213)
  IPR052158 Isonitrile Hydratase and Quaternary Amine Regulator [PTHR43130] (25-299)

Secondary structure (DSSP, 8-state):
-------TTTTTTGGGS-B--S-TTPPPEEEEEEE-TTB-HHHHHHHHHHHHHHHHTBSS-SEEEEEEESSSSEEEBTTS-EEE-SEEGGG--S--SEEEEE--TT------HHHHHHHHHHHHTT-EEEEETTTHHHHHHTT--TT-EEE--HHHHHHHHHH-TTSEEE-SSEEEETTEEEESSHHHHHHHHHHHHHHHHHHHHHHHHHHHHSTTSSSS--SS-TTS--S-TTS-HHHHHHHHHHHHTSSSPPPHHHHHHHTTS-HHHHHHHIIIIISS-HHHHHHHHHHHHHHHHHHH----HHHHHHHTT-S-HHHHHHHHHHHHSS-GGGGS-GGG-----/-------TTTTTTGGGS-B--S-TTPPPEEEEEEE-TTB-HHHHHHHHHHHHHHHHTBSS-SEEEEEEESSSSEEEBTTS-EEE-SEEGGG--S--SEEEEE--TT------HHHHHHHHHHHHTT-EEEEETTTHHHHHHTT--TT-EEE--HHHHHHHHHH-TTSEEE-SSEEEETTEEEESSHHHHHHHHHHHHHHHHHHHHHHHHHHHHSTTSSSS--SS-TTS----TTS-HHHHHHHHHHHHTSSSPPPHHHHHHHTTS-HHHHHHHIIIIISS-HHHHHHHHHHHHHHHHHHH----HHHHHHHTT-S-HHHHHHHHHHHHSS-GGGGS-GGG-----

Sequence (690 aa):
MPSAFESVLKNKNMAYRRLGSPGADQAPTRVAFVLMDNFSMMSFTGAVDALVTANLMCDMPLYEILTVGVSGGQVTSDLGIVISTDIELAQLSENQDILIVAGGFRVKLQGVPLLRRKLRANAASGAILGGLWNGVFFVADASLLDGFECAVHPESRAMMLEVFPHVKVSSRAYVVDRGRVSCAGANSSLRMMLQLIRQTGGEALVGAIEEILRCDESGDASDLPPVFVETDPRLPESLKLALELMWQNIEEPLTIDELAACVKISKRQLERRFCSFLGATPTRYYLELRLTRARQLIQQTNRSMTEVAVATGFVSSPHFQRRFRDFFGVPPGSYRSTFGRKQTGMPSAFESVLKNKNMAYRRLGSPGADQAPTRVAFVLMDNFSMMSFTGAVDALVTANLMCDMPLYEILTVGVSGGQVTSDLGIVISTDIELAQLSENQDILIVAGGFRVKLQGVPLLRRKLRANAASGAILGGLWNGVFFVADASLLDGFECAVHPESRAMMLEVFPHVKVSSRAYVVDRGRVSCAGANSSLRMMLQLIRQTGGEALVGAIEEILRCDESGDASDLPPVFVETDPRLPESLKLALELMWQNIEEPLTIDELAACVKISKRQLERRFCSFLGATPTRYYLELRLTRARQLIQQTNRSMTEVAVATGFVSSPHFQRRFRDFFGVPPGSYRSTFGRKQTG

Foldseek 3Di:
DPDPLPFLLLLPPLLQPAPEPDPPDDDAAEAEEEEFAQFAPLQVCLQVLLQVSLQSSHPHRNYDYFYEYAVDQWHAHVVRDIDGGPYYLVPDDLAHQEYEYGHDDPGDLDEDVSLLVSLVSNVVNPHQYEYEAARCSRVVVSVNQQQHEFEHAPVCQVVCCVVRVRHHYDPDQWDDTNSYTYGNHSVCSNVRNLVVCCVPVNDSSSNHSCQVPVCPVPVCSPPQRVSPDPCPVVQDPLQNQLSVQLLVQQLPGDDLCRSCVVSVHDSVVNQCSCCVPRVDGPVVSSLSSLLSVLLVCLQPHPDDLVRSCNNRHHPDSVVSQVSNCVSNVDGSNVSRPVPPPPPPD/DPDPLPFLLLLPPLLQPQPEPDPPDDDAAEAEEEEFAQFAPLQVCLQVLLQVSLQSSHPHRNYDYFYEYAVDQWHAHVVRDIDGGPYYLVPDDLAHQEYEYGHDDPGDLDEDVSLLVSLVSNVVNPHQYEYEAARCSRVVVSVNQQQHEFEHAPVCQVVCCVVRVRHHYDPDQWDDTNSYTYGNHSVCSNVRNLVVCCVVVNDSSSNNSCQPPVCPVPVCSPPQRVSDDPCPVVQDPLQVQLSVQLLVQQLPGDDLCRSCVVSVHDSVVNQCSCCVPRVDGPVVSSLSSLLSVLLVCQQPHPDDLVRSCNNRHHPDSVVSQVSNCVSNVDG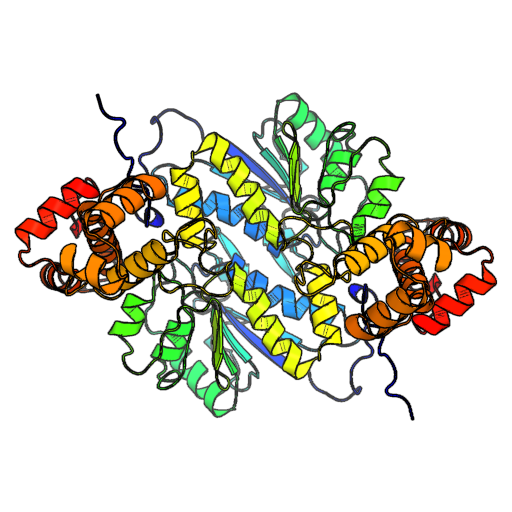SNVSRPVPPPPPPD

Radius of gyration: 26.88 Å; Cα contacts (8 Å, |Δi|>4): 1358; chains: 2; bounding box: 60×85×77 Å

pLDDT: mean 82.68, std 19.39, range [21.52, 98.88]